Protein 8AW3 (pdb70)

Solvent-accessible surface area: 23600 Å² total; per-residue (Å²): 152,73,34,58,74,2,53,18,1,1,86,10,0,14,130,23,0,47,55,0,16,129,103,21,10,36,2,14,0,0,0,6,0,80,4,88,4,0,32,59,86,47,38,125,70,50,110,88,145,53,9,79,173,80,18,41,3,110,5,62,11,9,34,82,180,107,27,45,13,6,19,30,0,3,19,34,0,5,89,45,17,92,158,111,114,70,85,5,44,43,0,2,0,0,2,16,2,0,10,2,0,0,0,0,0,4,2,5,3,60,5,93,32,0,4,7,2,17,75,39,76,143,45,2,0,13,26,70,26,72,8,12,126,34,15,178,24,112,193,11,43,15,105,23,37,56,40,62,85,45,131,74,6,56,76,24,34,95,78,39,141,141,119,93,99,129,91,47,84,178,73,172,50,141,96,87,152,80,40,70,72,32,108,80,121,94,118,87,10,119,57,57,41,0,30,0,3,107,10,148,94,144,177,56,34,80,114,8,90,72,29,12,88,148,54,63,87,60,86,128,133,7,66,25,13,102,34,118,63,164,26,118,92,104,75,11,10,3,11,9,9,49,20,116,33,64,83,56,9,31,130,90,14,43,89,35,14,132,82,124,24,67,62,45,165,30,108,5,8,71,87,43,20,156,63,35,22,145,78,39,62,111,40,38,161,77,8,46,3,32,65,102,106,17,190,82,57,109,118,36,37,153,90,41,46,39,18,0,45,111,4,24,153,84,20,4,106,30,10,22,166,152,1,123,92,120,94,5,24,4,1,0,0,0,0,0,27,30,96,100,53,13,162,57,90,30,43,0,20,96,132,29,10,6,118,100,61,14,2,2,0,2,3,0,16,52,75,88,9,23,85,54,88,17,108,146,25,29,28,25,1,0,0,3,63,0,7,53,59,31,60,209,198,31,12,87,26,36,0,0,0,0,11,71,0,0,0,5,1,0,0,0,0,0,2,23,2,68,0,90,21,0,0,8,41,36,65,3,108,33,9,0,0,0,27,68,40,42,29,1,14,39,26,126,80,10,69,38,91,10,73,1,4,57,6,128

Nearest PDB structures (foldseek):
  8aw3-assembly1_3  TM=1.004E+00  e=7.593E-63  Trypanosoma brucei brucei
  2a8n-assembly1_A  TM=8.098E-01  e=2.473E-07  Agrobacterium tumefaciens
  7cph-assembly1_A  TM=7.616E-01  e=1.937E-07  Bacillus subtilis subsp. subtilis str. 168
  1wwr-assembly1_A  TM=7.838E-01  e=4.029E-07  Aquifex aeolicus
  8e2s-assembly4_H  TM=7.513E-01  e=1.542E-06  Escherichia coli

Foldseek 3Di:
DAADAAVLQVVVQLVQQVVVVVVLAQRKKKWFAALVLNDPVRNDCPPVVVNVVRTQWMFAQPCVVVVPPLGGRLNPRVVVSVVVDALQCTEMEMAEADFLVSLVVCQVSQHAEYEYAHYDVVGHDPPPHDSQPPDDPCDTGYYYDDHDPNVSSVVSNVVNVVDWDDPDPPVGGDPDD/DKAWFDDDDDAWDWAKFKKWADDDDVLVVVVVVLLCVVPNADPLRQFFDQFAADPVHGITTRTARDDDDPVSQVVSCVSVVHHIDIDMAIDTRDDDAADLCSQVVCCVRGHTNDDRHDHPDPQDDVVVVLVVCCCVPAFVVQLVVLDDPFFDRKKKFWFAVVVPGDTPDIQHNVQTHTPLALQVQQFAHPPSVVHHGPDHDDDHNLRVRQVPPVCVRSAAIAMEIAEAAFPVSLVVCQVRPHAEYEYEHYGCSGHCCPHPHNSLPDDVGDHRHIYIYDD

Sequence (456 aa):
ESVVYCDVFMQAALKEATCALEEGEVPVGCVLVKADSSTAAQAQAGDDLALQKLIVARGRNATNRKGHGLAHAEFVAVEELLRQADLADYVLYVVVEPCIMCAAMLLYNRVRKVYFGCTNPRFGGNGTVLSVHNSYKGLIGYESCGGYRAEEAVVLLQQFYRRENTNAPLGKRKRKDSMEEVVVPEEPPKLVSALATYVQQERLCTMFLSIANKLLPLKPHACHLKRIRRSSAVLELLLSVGGPVDSSALKELESAADTTVAVHRVWVPDRAPRSSAEEWTKWCQIWPFATPKPRVPTQLSECEVGSIQRIFRTVVMPLAKRLRTDETLGIAAVLVDPSDGYRVLVSSGEEHALKRGNSAACLGYVSNSGCRKSNRVVLDHPVTFVLKEVTRYLANGMDMFVSHEPCVMCSMALVHSRVRRVFYCFPNPVHGGLGSTVSIHAIQELNHHFRVFRCD

Structure (mmCIF, N/CA/C/O backbone):
data_8AW3
#
_entry.id   8AW3
#
_cell.length_a   1.00
_cell.length_b   1.00
_cell.length_c   1.00
_cell.angle_alpha   90.00
_cell.angle_beta   90.00
_cell.angle_gamma   90.00
#
_symmetry.space_group_name_H-M   'P 1'
#
loop_
_entity.id
_entity.type
_entity.pdbx_description
1 polymer 'RNA (75-MER)'
2 polymer 'Deaminase, putative'
3 polymer 'Deaminase, putative'
4 non-polymer 'ZINC ION'
#
loop_
_atom_site.group_PDB
_atom_site.id
_atom_site.type_symbol
_atom_site.label_atom_id
_atom_site.label_alt_id
_atom_site.label_comp_id
_atom_site.label_asym_id
_atom_site.label_entity_id
_atom_site.label_seq_id
_atom_site.pdbx_PDB_ins_code
_atom_site.Cartn_x
_atom_site.Cartn_y
_atom_site.Cartn_z
_atom_site.occupancy
_atom_site.B_iso_or_equiv
_atom_site.auth_seq_id
_atom_site.auth_comp_id
_atom_site.auth_asym_id
_atom_site.auth_atom_id
_atom_site.pdbx_PDB_model_num
ATOM 1558 N N . GLU B 2 19 ? 108.290 130.885 168.679 1.00 70.79 19 GLU 2 N 1
ATOM 1559 C CA . GLU B 2 19 ? 109.388 131.361 167.845 1.00 70.79 19 GLU 2 CA 1
ATOM 1560 C C . GLU B 2 19 ? 109.078 131.165 166.366 1.00 70.79 19 GLU 2 C 1
ATOM 1561 O O . GLU B 2 19 ? 108.096 130.514 166.009 1.00 70.79 19 GLU 2 O 1
ATOM 1567 N N . SER B 2 20 ? 109.918 131.787 165.513 1.00 64.66 20 SER 2 N 1
ATOM 1568 C CA . SER B 2 20 ? 109.799 131.690 164.029 1.00 64.66 20 SER 2 CA 1
ATOM 1569 C C . SER B 2 20 ? 111.144 132.022 163.360 1.00 64.66 20 SER 2 C 1
ATOM 1570 O O . SER B 2 20 ? 112.166 132.118 164.068 1.00 64.66 20 SER 2 O 1
ATOM 1573 N N . VAL B 2 21 ? 111.150 132.158 162.031 1.00 55.79 21 VAL 2 N 1
ATOM 1574 C CA . VAL B 2 21 ? 112.381 132.545 161.281 1.00 55.79 21 VAL 2 CA 1
ATOM 1575 C C . VAL B 2 21 ? 112.118 133.850 160.522 1.00 55.79 21 VAL 2 C 1
ATOM 1576 O O . VAL B 2 21 ? 111.088 133.937 159.840 1.00 55.79 21 VAL 2 O 1
ATOM 1580 N N . VAL B 2 22 ? 112.993 134.844 160.661 1.00 54.10 22 VAL 2 N 1
ATOM 1581 C CA . VAL B 2 22 ? 112.877 136.134 159.919 1.00 54.10 22 VAL 2 CA 1
ATOM 1582 C C . VAL B 2 22 ? 114.254 136.491 159.331 1.00 54.10 22 VAL 2 C 1
ATOM 1583 O O . VAL B 2 22 ? 115.274 136.019 159.869 1.00 54.10 22 VAL 2 O 1
ATOM 1587 N N . TYR B 2 23 ? 114.325 137.289 158.259 1.00 54.92 23 TYR 2 N 1
ATOM 1588 C CA . TYR B 2 23 ? 115.672 137.669 157.751 1.00 54.92 23 TYR 2 CA 1
ATOM 1589 C C . TYR B 2 23 ? 116.400 138.489 158.823 1.00 54.92 23 TYR 2 C 1
ATOM 1590 O O . TYR B 2 23 ? 115.779 139.394 159.405 1.00 54.92 23 TYR 2 O 1
ATOM 1599 N N . CYS B 2 24 ? 117.686 138.210 159.053 1.00 59.65 24 CYS 2 N 1
ATOM 1600 C CA . CYS B 2 24 ? 118.494 139.020 160.009 1.00 59.65 24 CYS 2 CA 1
ATOM 1601 C C . CYS B 2 24 ? 119.590 139.722 159.221 1.00 59.65 24 CYS 2 C 1
ATOM 1602 O O . CYS B 2 24 ? 120.327 139.040 158.484 1.00 59.65 24 CYS 2 O 1
ATOM 1605 N N . ASP B 2 25 ? 119.756 141.020 159.441 1.00 57.74 25 ASP 2 N 1
ATOM 1606 C CA . ASP B 2 25 ? 120.631 141.808 158.576 1.00 57.74 25 ASP 2 CA 1
ATOM 1607 C C . ASP B 2 25 ? 122.060 141.281 158.583 1.00 57.74 25 ASP 2 C 1
ATOM 1608 O O . ASP B 2 25 ? 122.665 141.079 157.524 1.00 57.74 25 ASP 2 O 1
ATOM 1613 N N . VAL B 2 26 ? 122.617 141.053 159.776 1.00 61.34 26 VAL 2 N 1
ATOM 1614 C CA . VAL B 2 26 ? 124.027 140.700 159.902 1.00 61.34 26 VAL 2 CA 1
ATOM 1615 C C . VAL B 2 26 ? 124.343 139.403 159.180 1.00 61.34 26 VAL 2 C 1
ATOM 1616 O O . VAL B 2 26 ? 125.444 139.241 158.643 1.00 61.34 26 VAL 2 O 1
ATOM 1620 N N . PHE B 2 27 ? 123.394 138.470 159.144 1.00 56.65 27 PHE 2 N 1
ATOM 1621 C CA . PHE B 2 27 ? 123.610 137.234 158.405 1.00 56.65 27 PHE 2 CA 1
ATOM 1622 C C . PHE B 2 27 ? 123.793 137.502 156.915 1.00 56.65 27 PHE 2 C 1
ATOM 1623 O O . PHE B 2 27 ? 124.684 136.925 156.281 1.00 56.65 27 PHE 2 O 1
ATOM 1631 N N . MET B 2 28 ? 122.973 138.381 156.334 1.00 55.48 28 MET 2 N 1
ATOM 1632 C CA . MET B 2 28 ? 123.166 138.738 154.932 1.00 55.48 28 MET 2 CA 1
ATOM 1633 C C . MET B 2 28 ? 124.422 139.565 154.713 1.00 55.48 28 MET 2 C 1
ATOM 1634 O O . MET B 2 28 ? 125.036 139.470 153.648 1.00 55.48 28 MET 2 O 1
ATOM 1639 N N . GLN B 2 29 ? 124.814 140.384 155.689 1.00 54.92 29 GLN 2 N 1
ATOM 1640 C CA . GLN B 2 29 ? 126.098 141.066 155.582 1.00 54.92 29 GLN 2 CA 1
ATOM 1641 C C . GLN B 2 29 ? 127.233 140.058 155.501 1.00 54.92 29 GLN 2 C 1
ATOM 1642 O O . GLN B 2 29 ? 128.149 140.206 154.685 1.00 54.92 29 GLN 2 O 1
ATO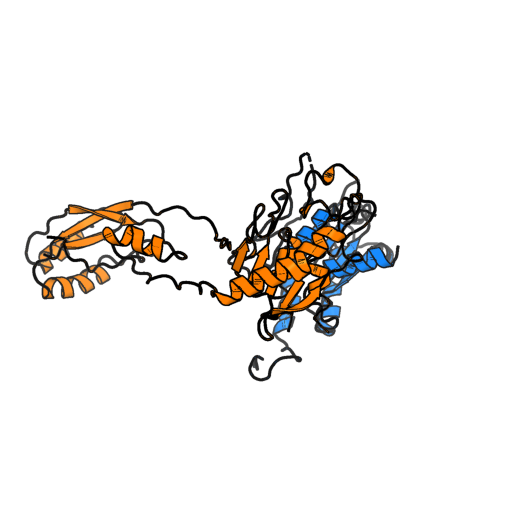M 1648 N N . ALA B 2 30 ? 127.182 139.021 156.337 1.00 53.29 30 ALA 2 N 1
ATOM 1649 C CA . ALA B 2 30 ? 128.186 137.965 156.280 1.00 53.29 30 ALA 2 CA 1
ATOM 1650 C C . ALA B 2 30 ? 128.131 137.228 154.951 1.00 53.29 30 ALA 2 C 1
ATOM 1651 O O . ALA B 2 30 ? 129.173 136.889 154.380 1.00 53.29 30 ALA 2 O 1
ATOM 1653 N N . ALA B 2 31 ? 126.925 136.974 154.442 1.00 51.33 31 ALA 2 N 1
ATOM 1654 C CA . ALA B 2 31 ? 126.790 136.287 153.162 1.00 51.33 31 ALA 2 CA 1
ATOM 1655 C C . ALA B 2 31 ? 127.382 137.104 152.016 1.00 51.33 31 ALA 2 C 1
ATOM 1656 O O . ALA B 2 31 ? 128.073 136.555 151.151 1.00 51.33 31 ALA 2 O 1
ATOM 1658 N N . LEU B 2 32 ? 127.123 138.415 151.990 1.00 52.29 32 LEU 2 N 1
ATOM 1659 C CA . LEU B 2 32 ? 127.635 139.252 150.907 1.00 52.29 32 LEU 2 CA 1
ATOM 1660 C C . LEU B 2 32 ? 129.127 139.521 151.049 1.00 52.29 32 LEU 2 C 1
ATOM 1661 O O . LEU B 2 32 ? 129.832 139.621 150.038 1.00 52.29 32 LEU 2 O 1
ATOM 1666 N N . LYS B 2 33 ? 129.631 139.643 152.277 1.00 51.34 33 LYS 2 N 1
ATOM 1667 C CA . LYS B 2 33 ? 131.059 139.771 152.520 1.00 51.34 33 LYS 2 CA 1
ATOM 1668 C C . LYS B 2 33 ? 131.771 138.434 152.390 1.00 51.34 33 LYS 2 C 1
ATOM 1669 O O . LYS B 2 33 ? 133.003 138.379 152.459 1.00 51.34 33 LYS 2 O 1
ATOM 1675 N N . GLU B 2 34 ? 131.014 137.357 152.208 1.00 50.42 34 GLU 2 N 1
ATOM 1676 C CA . GLU B 2 34 ? 131.570 136.060 151.880 1.00 50.42 34 GLU 2 CA 1
ATOM 1677 C C . GLU B 2 34 ? 131.600 135.832 150.376 1.00 50.42 34 GLU 2 C 1
ATOM 1678 O O . GLU B 2 34 ? 131.973 134.740 149.932 1.00 50.42 34 GLU 2 O 1
ATOM 1684 N N . ALA B 2 35 ? 131.218 136.831 149.583 1.00 49.30 35 ALA 2 N 1
ATOM 1685 C CA . ALA B 2 35 ? 131.371 136.806 148.135 1.00 49.30 35 ALA 2 CA 1
ATOM 1686 C C . ALA B 2 35 ? 132.536 137.649 147.646 1.00 49.30 35 ALA 2 C 1
ATOM 1687 O O . ALA B 2 35 ? 133.108 137.350 146.597 1.00 49.30 35 ALA 2 O 1
ATOM 1689 N N . THR B 2 36 ? 132.897 138.704 148.380 1.00 50.48 36 THR 2 N 1
ATOM 1690 C CA . THR B 2 36 ? 134.063 139.499 148.010 1.00 50.48 36 THR 2 CA 1
ATOM 1691 C C . THR B 2 36 ? 135.353 138.709 148.184 1.00 50.48 36 THR 2 C 1
ATOM 1692 O O . THR B 2 36 ? 136.277 138.829 147.369 1.00 50.48 36 THR 2 O 1
ATOM 1696 N N . CYS B 2 37 ? 135.446 137.912 149.251 1.00 51.29 37 CYS 2 N 1
ATOM 1697 C CA . CYS B 2 37 ? 136.633 137.086 149.446 1.00 51.29 37 CYS 2 CA 1
ATOM 1698 C C . CYS B 2 37 ? 136.795 136.081 148.318 1.00 51.29 37 CYS 2 C 1
ATOM 1699 O O . CYS B 2 37 ? 137.912 135.864 147.834 1.00 51.29 37 CYS 2 O 1
ATOM 1702 N N . ALA B 2 38 ? 135.699 135.464 147.883 1.00 51.62 38 ALA 2 N 1
ATOM 1703 C CA . ALA B 2 38 ? 135.742 134.581 146.729 1.00 51.62 38 ALA 2 CA 1
ATOM 1704 C C . ALA B 2 38 ? 135.959 135.337 145.427 1.00 51.62 38 ALA 2 C 1
ATOM 1705 O O . ALA B 2 38 ? 136.336 134.721 144.425 1.00 51.62 38 ALA 2 O 1
ATOM 1707 N N . LEU B 2 39 ? 135.655 136.638 145.411 1.00 51.35 39 LEU 2 N 1
ATOM 1708 C CA . LEU B 2 39 ? 135.903 137.450 144.189 1.00 51.35 39 LEU 2 CA 1
ATOM 1709 C C . LEU B 2 39 ? 137.404 137.722 144.090 1.00 51.35 39 LEU 2 C 1
ATOM 1710 O O . LEU B 2 39 ? 137.935 137.685 142.965 1.00 51.35 39 LEU 2 O 1
ATOM 1715 N N . GLU B 2 40 ? 138.059 137.975 145.226 1.00 54.47 40 GLU 2 N 1
ATOM 1716 C CA . GLU B 2 40 ? 139.532 138.179 145.230 1.00 54.47 40 GLU 2 CA 1
ATOM 1717 C C . GLU B 2 40 ? 140.206 136.884 144.775 1.00 54.47 40 GLU 2 C 1
ATOM 1718 O O . GLU B 2 40 ? 141.163 136.968 143.985 1.00 54.47 40 GLU 2 O 1
ATOM 1724 N N . GLU B 2 41 ? 139.711 135.736 145.246 1.00 53.84 41 GLU 2 N 1
ATOM 1725 C CA . GLU B 2 41 ? 140.266 134.422 144.823 1.00 53.84 41 GLU 2 CA 1
ATOM 1726 C C . GLU B 2 41 ? 140.031 134.233 143.323 1.00 53.84 41 GLU 2 C 1
ATOM 1727 O O . GLU B 2 41 ? 140.847 133.543 142.687 1.00 53.84 41 GLU 2 O 1
ATOM 1733 N N . GLY B 2 42 ? 138.909 134.732 142.846 1.00 52.34 42 GLY 2 N 1
ATOM 1734 C CA . GLY B 2 42 ? 138.624 134.666 141.422 1.00 52.34 42 GLY 2 CA 1
ATOM 1735 C C . GLY B 2 42 ? 137.551 133.665 141.145 1.00 52.34 42 GLY 2 C 1
ATOM 1736 O O . GLY B 2 42 ? 137.335 133.368 139.959 1.00 52.34 42 GLY 2 O 1
ATOM 1737 N N . GLU B 2 43 ? 136.934 133.118 142.169 1.00 53.88 43 GLU 2 N 1
ATOM 1738 C CA . GLU B 2 43 ? 135.796 132.179 141.995 1.00 53.88 43 GLU 2 CA 1
ATOM 1739 C C . GLU B 2 43 ? 134.513 133.003 141.840 1.00 53.88 43 GLU 2 C 1
ATOM 1740 O O . GLU B 2 43 ? 134.510 134.167 142.284 1.00 53.88 43 GLU 2 O 1
ATOM 1746 N N . VAL B 2 44 ? 133.468 132.465 141.195 1.00 52.37 44 VAL 2 N 1
ATOM 1747 C CA . VAL B 2 44 ? 132.241 133.281 140.966 1.00 52.37 44 VAL 2 CA 1
ATOM 1748 C C . VAL B 2 44 ? 131.705 133.751 142.311 1.00 52.37 44 VAL 2 C 1
ATOM 1749 O O . VAL B 2 44 ? 131.527 132.903 143.186 1.00 52.37 44 VAL 2 O 1
ATOM 1753 N N . PRO B 2 45 ? 131.415 135.037 142.519 1.00 49.78 45 PRO 2 N 1
ATOM 1754 C CA . PRO B 2 45 ? 131.000 135.581 143.824 1.00 49.78 45 PRO 2 CA 1
ATOM 1755 C C . PRO B 2 45 ? 129.617 135.160 144.349 1.00 49.78 45 PRO 2 C 1
ATOM 1756 O O . PRO B 2 45 ? 128.752 136.010 144.439 1.00 49.78 45 PRO 2 O 1
ATOM 1760 N N . VAL B 2 46 ? 129.433 133.883 144.687 1.00 48.14 46 VAL 2 N 1
ATOM 1761 C CA . VAL B 2 46 ? 128.208 133.390 145.302 1.00 48.14 46 VAL 2 CA 1
ATOM 1762 C C . VAL B 2 46 ? 128.574 132.810 146.658 1.00 48.14 46 VAL 2 C 1
ATOM 1763 O O . VAL B 2 46 ? 129.376 131.874 146.738 1.00 48.14 46 VAL 2 O 1
ATOM 1767 N N . GLY B 2 47 ? 127.992 133.360 147.714 1.00 44.64 47 GLY 2 N 1
ATOM 1768 C CA . GLY B 2 47 ? 128.320 132.941 149.061 1.00 44.64 47 GLY 2 CA 1
ATOM 1769 C C . GLY B 2 47 ? 127.080 132.560 149.837 1.00 44.64 47 GLY 2 C 1
ATOM 1770 O O . GLY B 2 47 ? 126.047 133.224 149.764 1.00 44.64 47 GLY 2 O 1
ATOM 1771 N N . CYS B 2 48 ? 127.198 131.472 150.592 1.00 44.74 48 CYS 2 N 1
ATOM 1772 C CA . CYS B 2 48 ? 126.078 130.953 151.362 1.00 44.74 48 CYS 2 CA 1
ATOM 1773 C C . CYS B 2 48 ? 126.465 130.851 152.826 1.00 44.74 48 CYS 2 C 1
ATOM 1774 O O . CYS B 2 48 ? 127.602 130.497 153.155 1.00 44.74 48 CYS 2 O 1
ATOM 1777 N N . VAL B 2 49 ? 125.511 131.162 153.700 1.00 42.08 49 VAL 2 N 1
ATOM 1778 C CA . VAL B 2 49 ? 125.691 131.065 155.143 1.00 42.08 49 VAL 2 CA 1
ATOM 1779 C C . VAL B 2 49 ? 124.546 130.244 155.728 1.00 42.08 49 VAL 2 C 1
ATOM 1780 O O . VAL B 2 49 ? 123.377 130.630 155.628 1.00 42.08 49 VAL 2 O 1
ATOM 1784 N N . LEU B 2 50 ? 124.883 129.092 156.305 1.00 45.70 50 LEU 2 N 1
ATOM 1785 C CA . LEU B 2 50 ? 123.929 128.271 157.046 1.00 45.70 50 LEU 2 CA 1
ATOM 1786 C C . LEU B 2 50 ? 123.949 128.742 158.490 1.00 45.70 50 LEU 2 C 1
ATOM 1787 O O . LEU B 2 50 ? 124.943 128.564 159.202 1.00 45.70 50 LEU 2 O 1
ATOM 1792 N N . VAL B 2 51 ? 122.844 129.346 158.921 1.00 48.06 51 VAL 2 N 1
ATOM 1793 C CA . VAL B 2 51 ? 122.712 129.734 160.310 1.00 48.06 51 VAL 2 CA 1
ATOM 1794 C C . VAL B 2 51 ? 121.862 128.710 161.052 1.00 48.06 51 VAL 2 C 1
ATOM 1795 O O . VAL B 2 51 ? 121.150 127.895 160.456 1.00 48.06 51 VAL 2 O 1
ATOM 1799 N N . LYS B 2 52 ? 121.950 128.749 162.377 1.00 52.78 52 LYS 2 N 1
ATOM 1800 C CA . LYS B 2 52 ? 121.216 127.800 163.198 1.00 52.78 52 LYS 2 CA 1
ATOM 1801 C C . LYS B 2 52 ? 119.717 127.980 163.002 1.00 52.78 52 LYS 2 C 1
ATOM 1802 O O . LYS B 2 52 ? 119.225 129.090 162.787 1.00 52.78 52 LYS 2 O 1
ATOM 1808 N N . ALA B 2 53 ? 118.990 126.862 163.065 1.00 52.94 53 ALA 2 N 1
ATOM 1809 C CA . ALA B 2 53 ? 117.555 126.896 162.805 1.00 52.94 53 ALA 2 CA 1
ATOM 1810 C C . ALA B 2 53 ? 116.836 127.828 163.769 1.00 52.94 53 ALA 2 C 1
ATOM 1811 O O . ALA B 2 53 ? 116.080 128.708 163.344 1.00 52.94 53 ALA 2 O 1
ATOM 1813 N N . ASP B 2 54 ? 117.057 127.655 165.070 1.00 62.51 54 ASP 2 N 1
ATOM 1814 C CA . ASP B 2 54 ? 116.459 128.534 166.075 1.00 62.51 54 ASP 2 CA 1
ATOM 1815 C C . ASP B 2 54 ? 117.363 129.706 166.413 1.00 62.51 54 ASP 2 C 1
ATOM 1816 O O . ASP B 2 54 ? 117.615 129.992 167.585 1.00 62.51 54 ASP 2 O 1
ATOM 1821 N N . SER B 2 55 ? 117.857 130.406 165.395 1.00 63.20 55 SER 2 N 1
ATOM 1822 C CA . SER B 2 55 ? 118.714 131.564 165.602 1.00 63.20 55 SER 2 CA 1
ATOM 1823 C C . SER B 2 55 ? 118.365 132.736 164.707 1.00 63.20 55 SER 2 C 1
ATOM 1824 O O . SER B 2 55 ? 118.894 133.828 164.927 1.00 63.20 55 SER 2 O 1
ATOM 1827 N N . SER B 2 56 ? 117.553 132.443 163.709 1.00 62.10 56 SER 2 N 1
ATOM 1828 C CA . SER B 2 56 ? 117.090 133.484 162.783 1.00 62.10 56 SER 2 CA 1
ATOM 1829 C C . SER B 2 56 ? 115.881 134.194 163.401 1.00 62.10 56 SER 2 C 1
ATOM 1830 O O . SER B 2 56 ? 115.161 134.893 162.677 1.00 62.10 56 SER 2 O 1
ATOM 1833 N N . THR B 2 57 ? 115.661 134.030 164.702 1.00 68.40 57 THR 2 N 1
ATOM 1834 C CA . THR B 2 57 ? 114.477 134.613 165.389 1.00 68.40 57 THR 2 CA 1
ATOM 1835 C C . THR B 2 57 ? 114.576 136.138 165.471 1.00 68.40 57 THR 2 C 1
ATOM 1836 O O . THR B 2 57 ? 115.691 136.669 165.460 1.00 68.40 57 THR 2 O 1
ATOM 1840 N N . ALA B 2 58 ? 113.435 136.811 165.458 1.00 72.00 58 ALA 2 N 1
ATOM 1841 C CA . ALA B 2 58 ? 113.367 138.286 165.540 1.00 72.00 58 ALA 2 CA 1
ATOM 1842 C C . ALA B 2 58 ? 114.262 138.898 166.617 1.00 72.00 58 ALA 2 C 1
ATOM 1843 O O . ALA B 2 58 ? 114.670 140.038 166.452 1.00 72.00 58 ALA 2 O 1
ATOM 1845 N N . ALA B 2 59 ? 114.436 138.231 167.745 1.00 75.12 59 ALA 2 N 1
ATOM 1846 C CA . ALA B 2 59 ? 115.293 138.740 168.811 1.00 75.12 59 ALA 2 CA 1
ATOM 1847 C C . ALA B 2 59 ? 116.706 139.019 168.314 1.00 75.12 59 ALA 2 C 1
ATOM 1848 O O . ALA B 2 59 ? 117.406 139.868 168.877 1.00 75.12 59 ALA 2 O 1
ATOM 1850 N N . GLN B 2 60 ? 117.139 138.324 167.266 1.00 75.02 60 GLN 2 N 1
ATOM 1851 C CA . GLN B 2 60 ? 118.456 138.524 166.682 1.00 75.02 60 GLN 2 CA 1
ATOM 1852 C C . GLN B 2 60 ? 118.431 139.451 165.474 1.00 75.02 60 GLN 2 C 1
ATOM 1853 O O . GLN B 2 60 ? 119.433 139.539 164.757 1.00 75.02 60 GLN 2 O 1
ATOM 1859 N N . ALA B 2 61 ? 117.312 140.137 165.230 1.00 78.38 61 ALA 2 N 1
ATOM 1860 C CA . ALA B 2 61 ? 117.223 141.021 164.071 1.00 78.38 61 ALA 2 CA 1
ATOM 1861 C C . ALA B 2 61 ? 118.191 142.191 164.187 1.00 78.38 61 ALA 2 C 1
ATOM 1862 O O . ALA B 2 61 ? 118.766 142.632 163.185 1.00 78.38 61 ALA 2 O 1
ATOM 1864 N N . GLN B 2 62 ? 118.383 142.707 165.398 1.00 81.46 62 GLN 2 N 1
ATOM 1865 C CA . GLN B 2 62 ? 119.241 143.865 165.599 1.00 81.46 62 GLN 2 CA 1
ATOM 1866 C C . GLN B 2 62 ? 120.701 143.517 165.325 1.00 81.46 62 GLN 2 C 1
ATOM 1867 O O . GLN B 2 62 ? 121.099 142.350 165.329 1.00 81.46 62 GLN 2 O 1
ATOM 1873 N N . ALA B 2 63 ? 121.503 144.557 165.085 1.00 84.87 63 ALA 2 N 1
ATOM 1874 C CA . ALA B 2 63 ? 122.904 144.349 164.734 1.00 84.87 63 ALA 2 CA 1
ATOM 1875 C C . ALA B 2 63 ? 123.774 144.190 165.976 1.00 84.87 63 ALA 2 C 1
ATOM 1876 O O . ALA B 2 63 ? 124.992 144.002 165.868 1.00 84.87 63 ALA 2 O 1
ATOM 1878 N N . GLY B 2 64 ? 123.172 144.270 167.161 1.00 89.51 64 GLY 2 N 1
ATOM 1879 C CA . GLY B 2 64 ? 123.937 144.153 168.384 1.00 89.51 64 GLY 2 CA 1
ATOM 1880 C C . GLY B 2 64 ? 124.555 142.779 168.558 1.00 89.51 64 GLY 2 C 1
ATOM 1881 O O . GLY B 2 64 ? 124.088 141.777 168.014 1.00 89.51 64 GLY 2 O 1
ATOM 1882 N N . ASP B 2 65 ? 125.637 142.748 169.341 1.00 90.21 65 ASP 2 N 1
ATOM 1883 C CA . ASP B 2 65 ? 126.404 141.525 169.592 1.00 90.21 65 ASP 2 CA 1
ATOM 1884 C C . ASP B 2 65 ? 126.911 140.915 168.287 1.00 90.21 65 ASP 2 C 1
ATOM 1885 O O . ASP B 2 65 ? 126.580 139.779 167.939 1.00 90.21 65 ASP 2 O 1
ATOM 1890 N N . ASP B 2 66 ? 127.725 141.682 167.556 1.00 90.69 66 ASP 2 N 1
ATOM 1891 C CA . ASP B 2 66 ? 128.204 141.227 166.256 1.00 90.69 66 ASP 2 CA 1
ATOM 1892 C C . ASP B 2 66 ? 129.064 139.977 166.387 1.00 90.69 66 ASP 2 C 1
ATOM 1893 O O . ASP B 2 66 ? 128.979 139.068 165.553 1.00 90.69 66 ASP 2 O 1
ATOM 1898 N N . LEU B 2 67 ? 129.900 139.912 167.425 1.00 86.47 67 LEU 2 N 1
ATOM 1899 C CA . LEU B 2 67 ? 130.738 138.733 167.616 1.00 86.47 67 LEU 2 CA 1
ATOM 1900 C C . LEU B 2 67 ? 129.891 137.497 167.885 1.00 86.47 67 LEU 2 C 1
ATOM 1901 O O . LEU B 2 67 ? 130.118 136.438 167.289 1.00 86.47 67 LEU 2 O 1
ATOM 1906 N N . ALA B 2 68 ? 128.892 137.617 168.763 1.00 84.29 68 ALA 2 N 1
ATOM 1907 C CA . ALA B 2 68 ? 128.014 136.485 169.040 1.00 84.29 68 ALA 2 CA 1
ATOM 1908 C C . ALA B 2 68 ? 127.200 136.101 167.811 1.00 84.29 68 ALA 2 C 1
ATOM 1909 O O . ALA B 2 68 ? 127.024 134.912 167.518 1.00 84.29 68 ALA 2 O 1
ATOM 1911 N N . LEU B 2 69 ? 126.695 137.095 167.077 1.00 79.95 69 LEU 2 N 1
ATOM 1912 C CA . LEU B 2 69 ? 125.887 136.805 165.898 1.00 79.95 69 LEU 2 CA 1
ATOM 1913 C C . LEU B 2 69 ? 126.705 136.099 164.824 1.00 79.95 69 LEU 2 C 1
ATOM 1914 O O . LEU B 2 69 ? 126.222 135.154 164.189 1.00 79.95 69 LEU 2 O 1
ATOM 1919 N N . GLN B 2 70 ? 127.943 136.537 164.606 1.00 76.94 70 GLN 2 N 1
ATOM 1920 C CA . GLN B 2 70 ? 128.809 135.931 163.605 1.00 76.94 70 GLN 2 CA 1
ATOM 1921 C C . GLN B 2 70 ? 129.496 134.669 164.108 1.00 76.94 70 GLN 2 C 1
ATOM 1922 O O . GLN B 2 70 ? 130.130 133.965 163.316 1.00 76.94 70 GLN 2 O 1
ATOM 1928 N N . LYS B 2 71 ? 129.393 134.372 165.405 1.00 75.32 71 LYS 2 N 1
ATOM 1929 C CA . LYS B 2 71 ? 129.792 133.075 165.929 1.00 75.32 71 LYS 2 CA 1
ATOM 1930 C C . LYS B 2 71 ? 128.661 132.057 165.920 1.00 75.32 71 LYS 2 C 1
ATOM 1931 O O . LYS B 2 71 ? 128.935 130.854 165.904 1.00 75.32 71 LYS 2 O 1
ATOM 1937 N N . LEU B 2 72 ? 127.403 132.509 165.919 1.00 69.85 72 LEU 2 N 1
ATOM 1938 C CA . LEU B 2 72 ? 126.283 131.582 165.795 1.00 69.85 72 LEU 2 CA 1
ATOM 1939 C C . LEU B 2 72 ? 126.187 130.996 164.394 1.00 69.85 72 LEU 2 C 1
ATOM 1940 O O . LEU B 2 72 ? 125.504 129.985 164.197 1.00 69.85 72 LEU 2 O 1
ATOM 1945 N N . ILE B 2 73 ? 126.839 131.621 163.412 1.00 57.64 73 ILE 2 N 1
ATOM 1946 C CA . ILE B 2 73 ? 126.873 131.105 162.047 1.00 57.64 73 ILE 2 CA 1
ATOM 1947 C C . ILE B 2 73 ? 127.409 129.684 162.066 1.00 57.64 73 ILE 2 C 1
ATOM 1948 O O . ILE B 2 73 ? 128.509 129.428 162.570 1.00 57.64 73 ILE 2 O 1
ATOM 1953 N N . VAL B 2 74 ? 126.634 128.748 161.523 1.00 50.08 74 VAL 2 N 1
ATOM 1954 C CA . VAL B 2 74 ? 127.016 127.344 161.601 1.00 50.08 74 VAL 2 CA 1
ATOM 1955 C C . VAL B 2 74 ? 127.982 126.990 160.480 1.00 50.08 74 VAL 2 C 1
ATOM 1956 O O . VAL B 2 74 ? 129.055 126.425 160.722 1.00 50.08 74 VAL 2 O 1
ATOM 1960 N N . ALA B 2 75 ? 127.635 127.322 159.238 1.00 46.71 75 ALA 2 N 1
ATOM 1961 C CA . ALA B 2 75 ? 128.516 126.894 158.127 1.00 46.71 75 ALA 2 CA 1
ATOM 1962 C C . ALA B 2 75 ? 128.531 127.941 157.014 1.00 46.71 75 ALA 2 C 1
ATOM 1963 O O . ALA B 2 75 ? 127.468 128.498 156.717 1.00 46.71 75 ALA 2 O 1
ATOM 1965 N N . ARG B 2 76 ? 129.697 128.177 156.415 1.00 45.61 76 ARG 2 N 1
ATOM 1966 C CA . ARG B 2 76 ? 129.789 129.138 155.286 1.00 45.61 76 ARG 2 CA 1
ATOM 1967 C C . ARG B 2 76 ? 130.450 128.451 154.090 1.00 45.61 76 ARG 2 C 1
ATOM 1968 O O . ARG B 2 76 ? 131.346 127.614 154.310 1.00 45.61 76 ARG 2 O 1
ATOM 1976 N N . GLY B 2 77 ? 130.013 128.795 152.877 1.00 47.36 77 GLY 2 N 1
ATOM 1977 C CA . GLY B 2 77 ? 130.584 128.189 151.661 1.00 47.36 77 GLY 2 CA 1
ATOM 1978 C C . GLY B 2 77 ? 130.682 129.180 150.521 1.00 47.36 77 GLY 2 C 1
ATOM 1979 O O . GLY B 2 77 ? 129.928 130.169 150.535 1.00 47.36 77 GLY 2 O 1
ATOM 1980 N N . ARG B 2 78 ? 131.583 128.934 149.578 1.00 51.36 78 ARG 2 N 1
ATOM 1981 C CA . ARG B 2 78 ? 131.702 129.808 148.386 1.00 51.36 78 ARG 2 CA 1
ATOM 1982 C C . ARG B 2 78 ? 131.681 128.958 147.114 1.00 51.36 78 ARG 2 C 1
ATOM 1983 O O . ARG B 2 78 ? 131.655 127.719 147.229 1.00 51.36 78 ARG 2 O 1
ATOM 1991 N N . ASN B 2 79 ? 131.692 129.595 145.940 1.00 53.78 79 ASN 2 N 1
ATOM 1992 C CA . ASN B 2 79 ? 131.561 128.829 144.672 1.00 53.78 79 ASN 2 CA 1
ATOM 1993 C C . ASN B 2 79 ? 132.921 128.217 144.336 1.00 53.78 79 ASN 2 C 1
ATOM 1994 O O . ASN B 2 79 ? 133.610 128.752 143.451 1.00 53.78 79 ASN 2 O 1
ATOM 1999 N N . ALA B 2 80 ? 133.279 127.130 145.021 1.00 54.76 80 ALA 2 N 1
ATOM 2000 C CA . ALA B 2 80 ? 134.589 126.481 144.798 1.00 54.76 80 ALA 2 CA 1
ATOM 2001 C C . ALA B 2 80 ? 134.486 125.517 143.615 1.00 54.76 80 ALA 2 C 1
ATOM 2002 O O . ALA B 2 80 ? 134.443 124.294 143.847 1.00 54.76 80 ALA 2 O 1
ATOM 2004 N N . THR B 2 81 ? 134.439 126.055 142.397 1.00 54.92 81 THR 2 N 1
ATOM 2005 C CA . THR B 2 81 ? 134.393 125.203 141.183 1.00 54.92 81 THR 2 CA 1
ATOM 2006 C C . THR B 2 81 ? 135.665 125.440 140.371 1.00 54.92 81 THR 2 C 1
ATOM 2007 O O . THR B 2 81 ? 136.083 124.513 139.654 1.00 54.92 81 THR 2 O 1
ATOM 2011 N N . ASN B 2 82 ? 136.265 126.627 140.496 1.00 59.68 82 ASN 2 N 1
ATOM 2012 C CA . ASN B 2 82 ? 137.433 126.944 139.683 1.00 59.68 82 ASN 2 CA 1
ATOM 2013 C C . ASN B 2 82 ? 138.634 126.101 140.095 1.00 59.68 82 ASN 2 C 1
ATOM 2014 O O . ASN B 2 82 ? 139.286 125.474 139.253 1.00 59.68 82 ASN 2 O 1
ATOM 2019 N N . ARG B 2 83 ? 138.940 126.072 141.394 1.00 61.80 83 ARG 2 N 1
ATOM 2020 C CA . ARG B 2 83 ? 140.095 125.312 141.859 1.00 61.80 83 ARG 2 CA 1
ATOM 2021 C C . ARG B 2 83 ? 139.797 123.819 141.917 1.00 61.80 83 ARG 2 C 1
ATOM 2022 O O . ARG B 2 83 ? 140.668 122.997 141.610 1.00 61.80 83 ARG 2 O 1
ATOM 2030 N N . LYS B 2 84 ? 138.577 123.447 142.309 1.00 60.07 84 LYS 2 N 1
ATOM 2031 C CA . LYS B 2 84 ? 138.257 122.036 142.509 1.00 60.07 84 LYS 2 CA 1
ATOM 2032 C C . LYS B 2 84 ? 138.264 121.273 141.192 1.00 60.07 84 LYS 2 C 1
ATOM 2033 O O . LYS B 2 84 ? 138.749 120.138 141.122 1.00 60.07 84 LYS 2 O 1
ATOM 2039 N N . GLY B 2 85 ? 137.729 121.879 140.137 1.00 57.66 85 GLY 2 N 1
ATOM 2040 C CA . GLY B 2 85 ? 137.554 121.210 138.873 1.00 57.66 85 GLY 2 CA 1
ATOM 2041 C C . GLY B 2 85 ? 136.199 120.562 138.688 1.00 57.66 85 GLY 2 C 1
ATOM 2042 O O . GLY B 2 85 ? 135.806 120.294 137.547 1.00 57.66 85 GLY 2 O 1
ATOM 2043 N N . HIS B 2 86 ? 135.470 120.310 139.773 1.00 57.29 86 HIS 2 N 1
ATOM 2044 C CA . HIS B 2 86 ? 134.094 119.839 139.681 1.00 57.29 86 HIS 2 CA 1
ATOM 2045 C C . HIS B 2 86 ? 133.238 121.001 139.201 1.00 57.29 86 HIS 2 C 1
ATOM 2046 O O . HIS B 2 86 ? 133.081 121.999 139.912 1.00 57.29 86 HIS 2 O 1
ATOM 2053 N N . GLY B 2 87 ? 132.752 120.882 137.984 1.00 56.50 87 GLY 2 N 1
ATOM 2054 C CA . GLY B 2 87 ? 131.883 121.946 137.477 1.00 56.50 87 GLY 2 CA 1
ATOM 2055 C C . GLY B 2 87 ? 130.478 121.960 138.067 1.00 56.50 87 GLY 2 C 1
ATOM 2056 O O . GLY B 2 87 ? 129.653 122.740 137.547 1.00 56.50 87 GLY 2 O 1
ATOM 2057 N N . LEU B 2 88 ? 130.199 121.201 139.128 1.00 54.84 88 LEU 2 N 1
ATOM 2058 C CA . LEU B 2 88 ? 128.849 121.031 139.645 1.00 54.84 88 LEU 2 CA 1
ATOM 2059 C C . LEU B 2 88 ? 128.786 121.324 141.137 1.00 54.84 88 LEU 2 C 1
ATOM 2060 O O . LEU B 2 88 ? 127.955 120.754 141.849 1.00 54.84 88 LEU 2 O 1
ATOM 2065 N N . ALA B 2 89 ? 129.660 122.205 141.624 1.00 52.69 89 ALA 2 N 1
ATOM 2066 C CA . ALA B 2 89 ? 129.777 122.494 143.050 1.00 52.69 89 ALA 2 CA 1
ATOM 2067 C C . ALA B 2 89 ? 129.657 124.003 143.274 1.00 52.69 89 ALA 2 C 1
ATOM 2068 O O . ALA B 2 89 ? 130.656 124.724 143.301 1.00 52.69 89 ALA 2 O 1
ATOM 2070 N N . HIS B 2 90 ? 128.426 124.478 143.447 1.00 52.23 90 HIS 2 N 1
ATOM 2071 C CA . HIS B 2 90 ? 128.200 125.861 143.829 1.00 52.23 90 HIS 2 CA 1
ATOM 2072 C C . HIS B 2 90 ? 128.423 126.027 145.329 1.00 52.23 90 HIS 2 C 1
ATOM 2073 O O . HIS B 2 90 ? 128.925 125.132 146.014 1.00 52.23 90 HIS 2 O 1
ATOM 2080 N N . ALA B 2 91 ? 128.047 127.194 145.849 1.00 51.51 91 ALA 2 N 1
ATOM 2081 C CA . ALA B 2 91 ? 128.204 127.446 147.276 1.00 51.51 91 ALA 2 CA 1
ATOM 2082 C C . ALA B 2 91 ? 127.336 126.506 148.103 1.00 51.51 91 ALA 2 C 1
ATOM 2083 O O . ALA B 2 91 ? 127.803 125.927 149.092 1.00 51.51 91 ALA 2 O 1
ATOM 2085 N N . GLU B 2 92 ? 126.081 126.316 147.691 1.00 54.82 92 GLU 2 N 1
ATOM 2086 C CA . GLU B 2 92 ? 125.146 125.509 148.471 1.00 54.82 92 GLU 2 CA 1
ATOM 2087 C C . GLU B 2 92 ? 125.658 124.089 148.673 1.00 54.82 92 GLU 2 C 1
ATOM 2088 O O . GLU B 2 92 ? 125.484 123.510 149.750 1.00 54.82 92 GLU 2 O 1
ATOM 2094 N N . PHE B 2 93 ? 126.291 123.512 147.657 1.00 51.75 93 PHE 2 N 1
ATOM 2095 C CA . PHE B 2 93 ? 126.791 122.148 147.744 1.00 51.75 93 PHE 2 CA 1
ATOM 2096 C C . PHE B 2 93 ? 128.073 122.032 148.552 1.00 51.75 93 PHE 2 C 1
ATOM 2097 O O . PHE B 2 93 ? 128.501 120.912 148.846 1.00 51.75 93 PHE 2 O 1
ATOM 2105 N N . VAL B 2 94 ? 128.703 123.147 148.906 1.00 48.70 94 VAL 2 N 1
ATOM 2106 C CA . VAL B 2 94 ? 129.936 123.124 149.677 1.00 48.70 94 VAL 2 CA 1
ATOM 2107 C C . VAL B 2 94 ? 129.666 123.236 151.170 1.00 48.70 94 VAL 2 C 1
ATOM 2108 O O . VAL B 2 94 ? 130.150 122.417 151.952 1.00 48.70 94 VAL 2 O 1
ATOM 2112 N N . ALA B 2 95 ? 128.883 124.235 151.573 1.00 50.36 95 ALA 2 N 1
ATOM 2113 C CA . ALA B 2 95 ? 128.649 124.465 152.993 1.00 50.36 95 ALA 2 CA 1
ATOM 2114 C C . ALA B 2 95 ? 127.958 123.270 153.635 1.00 50.36 95 ALA 2 C 1
ATOM 2115 O O . ALA B 2 95 ? 128.282 122.884 154.764 1.00 50.36 95 ALA 2 O 1
ATOM 2117 N N . VAL B 2 96 ? 127.008 122.659 152.921 1.00 50.50 96 VAL 2 N 1
ATOM 2118 C CA . VAL B 2 96 ? 126.360 121.458 153.437 1.00 50.50 96 VAL 2 CA 1
ATOM 2119 C C . VAL B 2 96 ? 127.387 120.366 153.686 1.00 50.50 96 VAL 2 C 1
ATOM 2120 O O . VAL B 2 96 ? 127.282 119.616 154.665 1.00 50.50 96 VAL 2 O 1
ATOM 2124 N N . GLU B 2 97 ? 128.393 120.255 152.816 1.00 52.63 97 GLU 2 N 1
ATOM 2125 C CA . GLU B 2 97 ? 129.486 119.329 153.090 1.00 52.63 97 GLU 2 CA 1
ATOM 2126 C C . GLU B 2 97 ? 130.227 119.728 154.359 1.00 52.63 97 GLU 2 C 1
ATOM 2127 O O . GLU B 2 97 ? 130.511 118.876 155.212 1.00 52.63 97 GLU 2 O 1
ATOM 2133 N N . GLU B 2 98 ? 130.515 121.023 154.520 1.00 54.47 98 GLU 2 N 1
ATOM 2134 C CA . GLU B 2 98 ? 131.167 121.486 155.740 1.00 54.47 98 GLU 2 CA 1
ATOM 2135 C C . GLU B 2 98 ? 130.316 121.181 156.964 1.00 54.47 98 GLU 2 C 1
ATOM 2136 O O . GLU B 2 98 ? 130.822 120.659 157.965 1.00 54.47 98 GLU 2 O 1
ATOM 2142 N N . LEU B 2 99 ? 129.015 121.477 156.892 1.00 51.87 99 LEU 2 N 1
ATOM 2143 C CA . LEU B 2 99 ? 128.099 121.071 157.952 1.00 51.87 99 LEU 2 CA 1
ATOM 2144 C C . LEU B 2 99 ? 128.172 119.572 158.203 1.00 51.87 99 LEU 2 C 1
ATOM 2145 O O . LEU B 2 99 ? 128.111 119.123 159.353 1.00 51.87 99 LEU 2 O 1
ATOM 2150 N N . LEU B 2 100 ? 128.303 118.779 157.140 1.00 52.98 100 LEU 2 N 1
ATOM 2151 C CA . LEU B 2 100 ? 128.446 117.340 157.319 1.00 52.98 100 LEU 2 CA 1
ATOM 2152 C C . LEU B 2 100 ? 129.812 117.000 157.902 1.00 52.98 100 LEU 2 C 1
ATOM 2153 O O . LEU B 2 100 ? 129.944 116.062 158.694 1.00 52.98 100 LEU 2 O 1
ATOM 2158 N N . ARG B 2 101 ? 130.842 117.761 157.524 1.00 54.17 101 ARG 2 N 1
ATOM 2159 C CA . ARG B 2 101 ? 132.197 117.428 157.950 1.00 54.17 101 ARG 2 CA 1
ATOM 2160 C C . ARG B 2 101 ? 132.400 117.712 159.431 1.00 54.17 101 ARG 2 C 1
ATOM 2161 O O . ARG B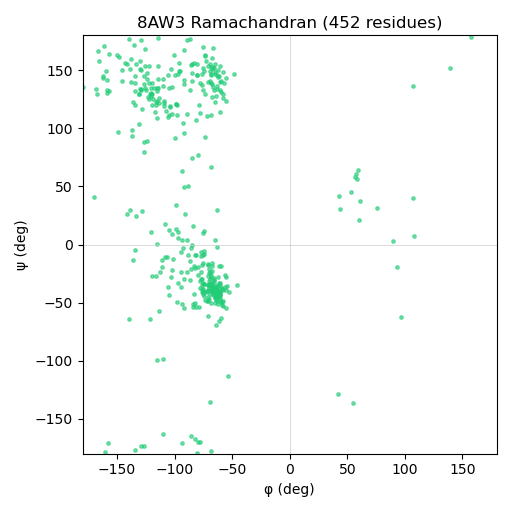 2 101 ? 133.056 116.935 160.136 1.00 54.17 101 ARG 2 O 1
ATOM 2169 N N . GLN B 2 102 ? 131.853 118.826 159.921 1.00 56.03 102 GLN 2 N 1
ATOM 2170 C CA . GLN B 2 102 ? 132.045 119.189 161.320 1.00 56.03 102 GLN 2 CA 1
ATOM 2171 C C . GLN B 2 102 ? 131.380 118.193 162.259 1.00 56.03 102 GLN 2 C 1
ATOM 2172 O O . GLN B 2 102 ? 131.844 118.001 163.389 1.00 56.03 102 GLN 2 O 1
ATOM 2178 N N . ALA B 2 103 ? 130.302 117.554 161.819 1.00 57.71 103 ALA 2 N 1
ATOM 2179 C CA . ALA B 2 103 ? 129.621 116.554 162.634 1.00 57.71 103 ALA 2 CA 1
ATOM 2180 C C . ALA B 2 103 ? 130.477 115.300 162.786 1.00 57.71 103 ALA 2 C 1
ATOM 2181 O O . ALA B 2 103 ? 131.451 115.107 162.057 1.00 57.71 103 ALA 2 O 1
ATOM 2183 N N . ASP B 2 123 ? 121.034 113.823 160.751 1.00 51.64 123 ASP 2 N 1
ATOM 2184 C CA . ASP B 2 123 ? 120.775 115.233 160.486 1.00 51.64 123 ASP 2 CA 1
ATOM 2185 C C . ASP B 2 123 ? 119.864 115.361 159.269 1.00 51.64 123 ASP 2 C 1
ATOM 2186 O O . ASP B 2 123 ? 119.873 114.502 158.391 1.00 51.64 123 ASP 2 O 1
ATOM 2191 N N . LEU B 2 124 ? 119.077 116.433 159.222 1.00 48.77 124 LEU 2 N 1
ATOM 2192 C CA . LEU B 2 124 ? 118.090 116.634 158.169 1.00 48.77 124 LEU 2 CA 1
ATOM 2193 C C . LEU B 2 124 ? 118.067 118.085 157.704 1.00 48.77 124 LEU 2 C 1
ATOM 2194 O O . LEU B 2 124 ? 117.035 118.598 157.265 1.00 48.77 124 LEU 2 O 1
ATOM 2199 N N . ALA B 2 125 ? 119.212 118.762 157.793 1.00 47.26 125 ALA 2 N 1
ATOM 2200 C CA . ALA B 2 125 ? 119.417 120.099 157.242 1.00 47.26 125 ALA 2 CA 1
ATOM 2201 C C . ALA B 2 125 ? 118.248 121.048 157.478 1.00 47.26 125 ALA 2 C 1
ATOM 2202 O O . ALA B 2 125 ? 117.869 121.804 156.579 1.00 47.26 125 ALA 2 O 1
ATOM 2204 N N . ASP B 2 126 ? 117.668 121.021 158.681 1.00 47.93 126 ASP 2 N 1
ATOM 2205 C CA . ASP B 2 126 ? 116.586 121.951 158.991 1.00 47.93 126 ASP 2 CA 1
ATOM 2206 C C . ASP B 2 126 ? 117.114 123.364 159.220 1.00 47.93 126 ASP 2 C 1
ATOM 2207 O O . ASP B 2 126 ? 116.331 124.303 159.406 1.00 47.93 126 ASP 2 O 1
ATOM 2212 N N . TYR B 2 127 ? 118.435 123.529 159.231 1.00 46.27 127 TYR 2 N 1
ATOM 2213 C CA . TYR B 2 127 ? 119.027 124.851 159.379 1.00 46.27 127 TYR 2 CA 1
ATOM 2214 C C . TYR B 2 127 ? 118.637 125.743 158.210 1.00 46.27 127 TYR 2 C 1
ATOM 2215 O O . TYR B 2 127 ? 118.513 125.287 157.071 1.00 46.27 127 TYR 2 O 1
ATOM 2224 N N . VAL B 2 128 ? 118.442 127.028 158.499 1.00 42.91 128 VAL 2 N 1
ATOM 2225 C CA . VAL B 2 128 ? 118.078 127.965 157.451 1.00 42.91 128 VAL 2 CA 1
ATOM 2226 C C . VAL B 2 128 ? 119.325 128.386 156.681 1.00 42.91 128 VAL 2 C 1
ATOM 2227 O O . VAL B 2 128 ? 120.428 128.495 157.230 1.00 42.91 128 VAL 2 O 1
ATOM 2231 N N . LEU B 2 129 ? 119.148 128.619 155.382 1.00 42.59 129 LEU 2 N 1
ATOM 2232 C CA . LEU B 2 129 ? 120.254 128.927 154.478 1.00 42.59 129 LEU 2 CA 1
ATOM 2233 C C . LEU B 2 129 ? 120.022 130.273 153.809 1.00 42.59 129 LEU 2 C 1
ATOM 2234 O O . LEU B 2 129 ? 118.990 130.484 153.165 1.00 42.59 129 LEU 2 O 1
ATOM 2239 N N . TYR B 2 130 ? 120.994 131.157 153.938 1.00 45.63 130 TYR 2 N 1
ATOM 2240 C CA . TYR B 2 130 ? 120.911 132.510 153.359 1.00 45.63 130 TYR 2 CA 1
ATOM 2241 C C . TYR B 2 130 ? 121.974 132.618 152.256 1.00 45.63 130 TYR 2 C 1
ATOM 2242 O O . TYR B 2 130 ? 123.141 132.469 152.599 1.00 45.63 130 TYR 2 O 1
ATOM 2251 N N . VAL B 2 131 ? 121.635 132.908 150.998 1.00 44.37 131 VAL 2 N 1
ATOM 2252 C CA . VAL B 2 131 ? 122.519 132.932 149.844 1.00 44.37 131 VAL 2 CA 1
ATOM 2253 C C . VAL B 2 131 ? 122.308 134.252 149.104 1.00 44.37 131 VAL 2 C 1
ATOM 2254 O O . VAL B 2 131 ? 121.282 134.913 149.250 1.00 44.37 131 VAL 2 O 1
ATOM 2258 N N . VAL B 2 132 ? 123.311 134.645 148.320 1.00 45.49 132 VAL 2 N 1
ATOM 2259 C CA . VAL B 2 132 ? 123.315 135.951 147.672 1.00 45.49 132 VAL 2 CA 1
ATOM 2260 C C . VAL B 2 132 ? 122.576 135.898 146.342 1.00 45.49 132 VAL 2 C 1
ATOM 2261 O O . VAL B 2 132 ? 121.983 136.894 145.913 1.00 45.49 132 VAL 2 O 1
ATOM 2265 N N . VAL B 2 133 ? 122.600 134.745 145.677 1.00 45.08 133 VAL 2 N 1
ATOM 2266 C CA . VAL B 2 133 ? 121.885 134.562 144.422 1.00 45.08 133 VAL 2 CA 1
ATOM 2267 C C . VAL B 2 133 ? 120.948 133.377 144.586 1.00 45.08 133 VAL 2 C 1
ATOM 2268 O O . VAL B 2 133 ? 121.243 132.435 145.328 1.00 45.08 133 VAL 2 O 1
ATOM 2272 N N . GLU B 2 134 ? 119.806 133.432 143.906 1.00 47.37 134 GLU 2 N 1
ATOM 2273 C CA . GLU B 2 134 ? 118.792 132.413 144.116 1.00 47.37 134 GLU 2 CA 1
ATOM 2274 C C . GLU B 2 134 ? 119.358 131.048 143.744 1.00 47.37 134 GLU 2 C 1
ATOM 2275 O O . GLU B 2 134 ? 120.113 130.933 142.771 1.00 47.37 134 GLU 2 O 1
ATOM 2281 N N . PRO B 2 135 ? 119.057 130.010 144.516 1.00 48.12 135 PRO 2 N 1
ATOM 2282 C CA . PRO B 2 135 ? 119.651 128.698 144.252 1.00 48.12 135 PRO 2 CA 1
ATOM 2283 C C . PRO B 2 135 ? 119.341 128.225 142.843 1.00 48.12 135 PRO 2 C 1
ATOM 2284 O O . PRO B 2 135 ? 118.235 128.413 142.335 1.00 48.12 135 PRO 2 O 1
ATOM 2288 N N . CYS B 2 136 ? 120.339 127.628 142.200 1.00 52.15 136 CYS 2 N 1
ATOM 2289 C CA . CYS B 2 136 ? 120.119 127.010 140.907 1.00 52.15 136 CYS 2 CA 1
ATOM 2290 C C . CYS B 2 136 ? 119.197 125.800 141.062 1.00 52.15 136 CYS 2 C 1
ATOM 2291 O O . CYS B 2 136 ? 118.903 125.347 142.172 1.00 52.15 136 CYS 2 O 1
ATOM 2294 N N . ILE B 2 137 ? 118.728 125.283 139.924 1.00 51.07 137 ILE 2 N 1
ATOM 2295 C CA . ILE B 2 137 ? 117.844 124.123 139.953 1.00 51.07 137 ILE 2 CA 1
ATOM 2296 C C . ILE B 2 137 ? 118.501 122.981 140.725 1.00 51.07 137 ILE 2 C 1
ATOM 2297 O O . ILE B 2 137 ? 117.834 122.247 141.465 1.00 51.07 137 ILE 2 O 1
ATOM 2302 N N . MET B 2 138 ? 119.826 122.840 140.602 1.00 51.97 138 MET 2 N 1
ATOM 2303 C CA . MET B 2 138 ? 120.540 121.817 141.363 1.00 51.97 138 MET 2 CA 1
ATOM 2304 C C . MET B 2 138 ? 120.413 122.045 142.859 1.00 51.97 138 MET 2 C 1
ATOM 2305 O O . MET B 2 138 ? 120.074 121.121 143.610 1.00 51.97 138 MET 2 O 1
ATOM 2310 N N . CYS B 2 139 ? 120.706 123.262 143.311 1.00 49.74 139 CYS 2 N 1
ATOM 2311 C CA . CYS B 2 139 ? 120.668 123.543 144.738 1.00 49.74 139 CYS 2 CA 1
ATOM 2312 C C . CYS B 2 139 ? 119.243 123.485 145.264 1.00 49.74 139 CYS 2 C 1
ATOM 2313 O O . CYS B 2 139 ? 119.005 123.012 146.380 1.00 49.74 139 CYS 2 O 1
ATOM 2316 N N . ALA B 2 140 ? 118.281 123.956 144.470 1.00 46.00 140 ALA 2 N 1
ATOM 2317 C CA . ALA B 2 140 ? 116.878 123.888 144.851 1.00 46.00 140 ALA 2 CA 1
ATOM 2318 C C . ALA B 2 140 ? 116.350 122.464 144.889 1.00 46.00 140 ALA 2 C 1
ATOM 2319 O O . ALA B 2 140 ? 115.349 122.213 145.569 1.00 46.00 140 ALA 2 O 1
ATOM 2321 N N . ALA B 2 141 ? 116.982 121.534 144.175 1.00 47.80 141 ALA 2 N 1
ATOM 2322 C CA . ALA B 2 141 ? 116.611 120.130 144.284 1.00 47.80 141 ALA 2 CA 1
ATOM 2323 C C . ALA B 2 141 ? 117.283 119.456 145.473 1.00 47.80 141 ALA 2 C 1
ATOM 2324 O O . ALA B 2 141 ? 116.637 118.687 146.199 1.00 47.80 141 ALA 2 O 1
ATOM 2326 N N . MET B 2 142 ? 118.568 119.737 145.693 1.00 47.46 142 MET 2 N 1
ATOM 2327 C CA . MET B 2 142 ? 119.261 119.179 146.847 1.00 47.46 142 MET 2 CA 1
ATOM 2328 C C . MET B 2 142 ? 118.657 119.645 148.161 1.00 47.46 142 MET 2 C 1
ATOM 2329 O O . MET B 2 142 ? 118.502 118.834 149.080 1.00 47.46 142 MET 2 O 1
ATOM 2334 N N . LEU B 2 143 ? 118.316 120.929 148.271 1.00 46.24 143 LEU 2 N 1
ATOM 2335 C CA . LEU B 2 143 ? 117.719 121.436 149.499 1.00 46.24 143 LEU 2 CA 1
ATOM 2336 C C . LEU B 2 143 ? 116.330 120.848 149.711 1.00 46.24 143 LEU 2 C 1
ATOM 2337 O O . LEU B 2 143 ? 115.906 120.632 150.852 1.00 46.24 143 LEU 2 O 1
ATOM 2342 N N . LEU B 2 144 ? 115.608 120.588 148.622 1.00 42.19 144 LEU 2 N 1
ATOM 2343 C CA . LEU B 2 144 ? 114.335 119.884 148.718 1.00 42.19 144 LEU 2 CA 1
ATOM 2344 C C . LEU B 2 144 ? 114.529 118.476 149.255 1.00 42.19 144 LEU 2 C 1
ATOM 2345 O O . LEU B 2 144 ? 113.762 118.014 150.108 1.00 42.19 144 LEU 2 O 1
ATOM 2350 N N . TYR B 2 145 ? 115.553 117.776 148.767 1.00 48.58 145 TYR 2 N 1
ATOM 2351 C CA . TYR B 2 145 ? 115.749 116.387 149.169 1.00 48.58 145 TYR 2 CA 1
ATOM 2352 C C . TYR B 2 145 ? 116.176 116.286 150.627 1.00 48.58 145 TYR 2 C 1
ATOM 2353 O O . TYR B 2 145 ? 115.974 115.251 151.271 1.00 48.58 145 TYR 2 O 1
ATOM 2362 N N . ASN B 2 146 ? 116.761 117.349 151.168 1.00 47.00 146 ASN 2 N 1
ATOM 2363 C CA . ASN B 2 146 ? 117.217 117.370 152.549 1.00 47.00 146 ASN 2 CA 1
ATOM 2364 C C . ASN B 2 146 ? 116.216 118.010 153.503 1.00 47.00 146 ASN 2 C 1
ATOM 2365 O O . ASN B 2 146 ? 116.539 118.188 154.680 1.00 47.00 146 ASN 2 O 1
ATOM 2370 N N . ARG B 2 147 ? 115.022 118.368 153.025 1.00 47.31 147 ARG 2 N 1
ATOM 2371 C CA . ARG B 2 147 ? 113.975 118.964 153.859 1.00 47.31 147 ARG 2 CA 1
ATOM 2372 C C . ARG B 2 147 ? 114.451 120.258 154.517 1.00 47.31 147 ARG 2 C 1
ATOM 2373 O O . ARG B 2 147 ? 114.418 120.403 155.740 1.00 47.31 147 ARG 2 O 1
ATOM 2381 N N . VAL B 2 148 ? 114.904 121.209 153.698 1.00 41.71 148 VAL 2 N 1
ATOM 2382 C CA . VAL B 2 148 ? 115.350 122.478 154.257 1.00 41.71 148 VAL 2 CA 1
ATOM 2383 C C . VAL B 2 148 ? 114.146 123.261 154.757 1.00 41.71 148 VAL 2 C 1
ATOM 2384 O O . VAL B 2 148 ? 113.071 123.251 154.144 1.00 41.71 148 VAL 2 O 1
ATOM 2388 N N . ARG B 2 149 ? 114.306 123.910 155.912 1.00 47.24 149 ARG 2 N 1
ATOM 2389 C CA . ARG B 2 149 ? 113.181 124.634 156.488 1.00 47.24 149 ARG 2 CA 1
ATOM 2390 C C . ARG B 2 149 ? 112.873 125.892 155.690 1.00 47.24 149 ARG 2 C 1
ATOM 2391 O O . ARG B 2 149 ? 111.714 126.138 155.334 1.00 47.24 149 ARG 2 O 1
ATOM 2399 N N . LYS B 2 150 ? 113.891 126.694 155.385 1.00 41.78 150 LYS 2 N 1
ATOM 2400 C CA . LYS B 2 150 ? 113.672 127.841 154.521 1.00 41.78 150 LYS 2 CA 1
ATOM 2401 C C . LYS B 2 150 ? 115.001 128.283 153.927 1.00 41.78 150 LYS 2 C 1
ATOM 2402 O O . LYS B 2 150 ? 116.055 128.122 154.545 1.00 41.78 150 LYS 2 O 1
ATOM 2408 N N . VAL B 2 151 ? 114.937 128.829 152.713 1.00 41.61 151 VAL 2 N 1
ATOM 2409 C CA . VAL B 2 151 ? 116.125 129.271 151.990 1.00 41.61 151 VAL 2 CA 1
ATOM 2410 C C . VAL B 2 151 ? 115.912 130.685 151.470 1.00 41.61 151 VAL 2 C 1
ATOM 2411 O O . VAL B 2 151 ? 115.135 130.907 150.536 1.00 41.61 151 VAL 2 O 1
ATOM 2415 N N . TYR B 2 152 ? 116.515 131.639 152.134 1.00 41.73 152 TYR 2 N 1
ATOM 2416 C CA . TYR B 2 152 ? 116.402 133.000 151.603 1.00 41.73 152 TYR 2 CA 1
ATOM 2417 C C . TYR B 2 152 ? 117.478 133.248 150.551 1.00 41.73 152 TYR 2 C 1
ATOM 2418 O O . TYR B 2 152 ? 118.511 132.575 150.611 1.00 41.73 152 TYR 2 O 1
ATOM 2427 N N . PHE B 2 153 ? 117.258 134.167 149.616 1.00 45.07 153 PHE 2 N 1
ATOM 2428 C CA . PHE B 2 153 ? 118.207 134.598 148.597 1.00 45.07 153 PHE 2 CA 1
ATOM 2429 C C . PHE B 2 153 ? 118.010 136.077 148.305 1.00 45.07 153 PHE 2 C 1
ATOM 2430 O O . PHE B 2 153 ? 116.894 136.593 148.422 1.00 45.07 153 PHE 2 O 1
ATOM 2438 N N . GLY B 2 154 ? 119.091 136.752 147.915 1.00 49.60 154 GLY 2 N 1
ATOM 2439 C CA . GLY B 2 154 ? 119.018 138.188 147.700 1.00 49.60 154 GLY 2 CA 1
ATOM 2440 C C . GLY B 2 154 ? 118.739 138.563 146.256 1.00 49.60 154 GLY 2 C 1
ATOM 2441 O O . GLY B 2 154 ? 118.042 139.542 145.980 1.00 49.60 154 GLY 2 O 1
ATOM 2442 N N . CYS B 2 155 ? 119.293 137.803 145.315 1.00 46.34 155 CYS 2 N 1
ATOM 2443 C CA . CYS B 2 155 ? 119.194 138.125 143.897 1.00 46.34 155 CYS 2 CA 1
ATOM 2444 C C . CYS B 2 155 ? 118.625 136.940 143.133 1.00 46.34 155 CYS 2 C 1
ATOM 2445 O O . CYS B 2 155 ? 118.771 135.791 143.561 1.00 46.34 155 CYS 2 O 1
ATOM 2448 N N . THR B 2 156 ? 117.976 137.224 142.004 1.00 48.02 156 THR 2 N 1
ATOM 2449 C CA . THR B 2 156 ? 117.387 136.193 141.155 1.00 48.02 156 THR 2 CA 1
ATOM 2450 C C . THR B 2 156 ? 118.200 136.076 139.869 1.00 48.02 156 THR 2 C 1
ATOM 2451 O O . THR B 2 156 ? 118.356 137.054 139.133 1.00 48.02 156 THR 2 O 1
ATOM 2455 N N . ASN B 2 157 ? 118.735 134.890 139.563 1.00 50.90 157 ASN 2 N 1
ATOM 2456 C CA . ASN B 2 157 ? 119.580 134.647 138.365 1.00 50.90 157 ASN 2 CA 1
ATOM 2457 C C . ASN B 2 157 ? 118.742 133.893 137.352 1.00 50.90 157 ASN 2 C 1
ATOM 2458 O O . ASN B 2 157 ? 118.490 132.707 137.564 1.00 50.90 157 ASN 2 O 1
ATOM 2463 N N . PRO B 2 158 ? 118.365 134.492 136.216 1.00 48.67 158 PRO 2 N 1
ATOM 2464 C CA . PRO B 2 158 ? 117.450 133.838 135.273 1.00 48.67 158 PRO 2 CA 1
ATOM 2465 C C . PRO B 2 158 ? 118.063 132.662 134.536 1.00 48.67 158 PRO 2 C 1
ATOM 2466 O O . PRO B 2 158 ? 117.345 131.700 134.237 1.00 48.67 158 PRO 2 O 1
ATOM 2470 N N . ARG B 2 159 ? 119.357 132.707 134.226 1.00 56.02 159 ARG 2 N 1
ATOM 2471 C CA . ARG B 2 159 ? 119.957 131.650 133.417 1.00 56.02 159 ARG 2 CA 1
ATOM 2472 C C . ARG B 2 159 ? 119.907 130.306 134.136 1.00 56.02 159 ARG 2 C 1
ATOM 2473 O O . ARG B 2 159 ? 119.609 129.274 133.523 1.00 56.02 159 ARG 2 O 1
ATOM 2481 N N . PHE B 2 160 ? 120.197 130.297 135.437 1.00 52.71 160 PHE 2 N 1
ATOM 2482 C CA . PHE B 2 160 ? 120.115 129.098 136.275 1.00 52.71 160 PHE 2 CA 1
ATOM 2483 C C . PHE B 2 160 ? 119.453 129.522 137.582 1.00 52.71 160 PHE 2 C 1
ATOM 2484 O O . PHE B 2 160 ? 120.133 129.975 138.505 1.00 52.71 160 PHE 2 O 1
ATOM 2492 N N . GLY B 2 161 ? 118.142 129.383 137.661 1.00 47.88 161 GLY 2 N 1
ATOM 2493 C CA . GLY B 2 161 ? 117.407 129.779 138.851 1.00 47.88 161 GLY 2 CA 1
ATOM 2494 C C . GLY B 2 161 ? 116.402 128.728 139.270 1.00 47.88 161 GLY 2 C 1
ATOM 2495 O O . GLY B 2 161 ? 115.492 128.391 138.517 1.00 47.88 161 GLY 2 O 1
ATOM 2496 N N . GLY B 2 162 ? 116.571 128.229 140.490 1.00 46.52 162 GLY 2 N 1
ATOM 2497 C CA . GLY B 2 162 ? 115.703 127.219 141.053 1.00 46.52 162 GLY 2 CA 1
ATOM 2498 C C . GLY B 2 162 ? 114.464 127.744 141.724 1.00 46.52 162 GLY 2 C 1
ATOM 2499 O O . GLY B 2 162 ? 113.499 126.992 141.889 1.00 46.52 162 GLY 2 O 1
ATOM 2500 N N . ASN B 2 163 ? 114.458 129.013 142.122 1.00 42.21 163 ASN 2 N 1
ATOM 2501 C CA . ASN B 2 163 ? 113.289 129.639 142.708 1.00 42.21 163 ASN 2 CA 1
ATOM 2502 C C . ASN B 2 163 ? 112.818 130.847 141.911 1.00 42.21 163 ASN 2 C 1
ATOM 2503 O O . ASN B 2 163 ? 111.960 131.591 142.395 1.00 42.21 163 ASN 2 O 1
ATOM 2508 N N . GLY B 2 164 ? 113.349 131.058 140.710 1.00 44.31 164 GLY 2 N 1
ATOM 2509 C CA . GLY B 2 164 ? 113.022 132.212 139.895 1.00 44.31 164 GLY 2 CA 1
ATOM 2510 C C . GLY B 2 164 ? 112.210 131.861 138.667 1.00 44.31 164 GLY 2 C 1
ATOM 2511 O O . GLY B 2 164 ? 110.986 131.728 138.747 1.00 44.31 164 GLY 2 O 1
ATOM 2512 N N . THR B 2 165 ? 112.877 131.736 137.517 1.00 46.05 165 THR 2 N 1
ATOM 2513 C CA . THR B 2 165 ? 112.181 131.339 136.297 1.00 46.05 165 THR 2 CA 1
ATOM 2514 C C . THR B 2 165 ? 111.485 129.992 136.463 1.00 46.05 165 THR 2 C 1
ATOM 2515 O O . THR B 2 165 ? 110.302 129.850 136.131 1.00 46.05 165 THR 2 O 1
ATOM 2519 N N . VAL B 2 166 ? 112.199 128.995 136.978 1.00 43.87 166 VAL 2 N 1
ATOM 2520 C CA . VAL B 2 166 ? 111.648 127.670 137.228 1.00 43.87 166 VAL 2 CA 1
ATOM 2521 C C . VAL B 2 166 ? 111.548 127.485 138.734 1.00 43.87 166 VAL 2 C 1
ATOM 2522 O O . VAL B 2 166 ? 112.418 127.933 139.487 1.00 43.87 166 VAL 2 O 1
ATOM 2526 N N . LEU B 2 167 ? 110.476 126.830 139.178 1.00 44.27 167 LEU 2 N 1
ATOM 2527 C CA . LEU B 2 167 ? 110.123 126.787 140.592 1.00 44.27 167 LEU 2 CA 1
ATOM 2528 C C . LEU B 2 167 ? 110.224 125.361 141.106 1.00 44.27 167 LEU 2 C 1
ATOM 2529 O O . LEU B 2 167 ? 109.399 124.513 140.750 1.00 44.27 167 LEU 2 O 1
ATOM 2534 N N . SER B 2 168 ? 111.229 125.098 141.938 1.00 41.17 168 SER 2 N 1
ATOM 2535 C CA . SER B 2 168 ? 111.285 123.886 142.747 1.00 41.17 168 SER 2 CA 1
ATOM 2536 C C . SER B 2 168 ? 110.964 124.174 144.206 1.00 41.17 168 SER 2 C 1
ATOM 2537 O O . SER B 2 168 ? 111.184 123.315 145.066 1.00 41.17 168 SER 2 O 1
ATOM 2540 N N . VAL B 2 169 ? 110.448 125.374 144.467 1.00 45.37 169 VAL 2 N 1
ATOM 2541 C CA . VAL B 2 169 ? 110.060 125.758 145.852 1.00 45.37 169 VAL 2 CA 1
ATOM 2542 C C . VAL B 2 169 ? 109.081 124.712 146.392 1.00 45.37 169 VAL 2 C 1
ATOM 2543 O O . VAL B 2 169 ? 109.396 124.104 147.433 1.00 45.37 169 VAL 2 O 1
ATOM 2547 N N . HIS B 2 170 ? 107.984 124.453 145.677 1.00 45.70 170 HIS 2 N 1
ATOM 2548 C CA . HIS B 2 170 ? 106.935 123.527 146.184 1.00 45.70 170 HIS 2 CA 1
ATOM 2549 C C . HIS B 2 170 ? 106.502 122.537 145.098 1.00 45.70 170 HIS 2 C 1
ATOM 2550 O O . HIS B 2 170 ? 105.393 121.984 145.220 1.00 45.70 170 HIS 2 O 1
ATOM 2557 N N . ASN B 2 171 ? 107.360 122.269 144.117 1.00 44.33 171 ASN 2 N 1
ATOM 2558 C CA . ASN B 2 171 ? 106.967 121.412 142.967 1.00 44.33 171 ASN 2 CA 1
ATOM 2559 C C . ASN B 2 171 ? 106.713 119.960 143.384 1.00 44.33 171 ASN 2 C 1
ATOM 2560 O O . ASN B 2 171 ? 105.717 119.403 142.907 1.00 44.33 171 ASN 2 O 1
ATOM 2565 N N . SER B 2 172 ? 107.560 119.362 144.228 1.00 39.61 172 SER 2 N 1
ATOM 2566 C CA . SER B 2 172 ? 107.415 117.908 144.532 1.00 39.61 172 SER 2 CA 1
ATOM 2567 C C . SER B 2 172 ? 106.051 117.598 145.151 1.00 39.61 172 SER 2 C 1
ATOM 2568 O O . SER B 2 172 ? 105.664 118.302 146.102 1.00 39.61 172 SER 2 O 1
ATOM 2571 N N . TYR B 2 173 ? 105.364 116.575 144.634 1.00 30.00 173 TYR 2 N 1
ATOM 2572 C CA . TYR B 2 173 ? 104.074 116.141 145.229 1.00 30.00 173 TYR 2 CA 1
ATOM 2573 C C . TYR B 2 173 ? 104.264 114.719 145.758 1.00 30.00 173 TYR 2 C 1
ATOM 2574 O O . TYR B 2 173 ? 104.577 113.825 144.947 1.00 30.00 173 TYR 2 O 1
ATOM 2583 N N . LYS B 2 174 ? 104.072 114.510 147.062 1.00 30.00 174 LYS 2 N 1
ATOM 2584 C CA . LYS B 2 174 ? 104.317 113.170 147.660 1.00 30.00 174 LYS 2 CA 1
ATOM 2585 C C . LYS B 2 174 ? 103.026 112.641 148.287 1.00 30.00 174 LYS 2 C 1
ATOM 2586 O O . LYS B 2 174 ? 102.410 113.381 149.078 1.00 30.00 174 LYS 2 O 1
ATOM 2592 N N . GLY B 2 175 ? 102.647 111.404 147.954 1.00 30.00 175 GLY 2 N 1
ATOM 2593 C CA . GLY B 2 175 ? 101.417 110.805 148.506 1.00 30.00 175 GLY 2 CA 1
ATOM 2594 C C . GLY B 2 175 ? 100.247 110.962 147.552 1.00 30.00 175 GLY 2 C 1
ATOM 2595 O O . GLY B 2 175 ? 99.265 111.609 147.962 1.00 30.00 175 GLY 2 O 1
ATOM 2596 N N . LEU B 2 183 ? 104.415 115.590 151.108 1.00 30.00 183 LEU 2 N 1
ATOM 2597 C CA . LEU B 2 183 ? 104.433 116.777 152.004 1.00 30.00 183 LEU 2 CA 1
ATOM 2598 C C . LEU B 2 183 ? 105.866 117.310 152.112 1.00 30.00 183 LEU 2 C 1
ATOM 2599 O O . LEU B 2 183 ? 106.273 117.683 153.230 1.00 30.00 183 LEU 2 O 1
ATOM 2604 N N . ILE B 2 184 ? 106.597 117.343 150.992 1.00 40.90 184 ILE 2 N 1
ATOM 2605 C CA . ILE B 2 184 ? 108.009 117.824 150.998 1.00 40.90 184 ILE 2 CA 1
ATOM 2606 C C . ILE B 2 184 ? 108.062 119.171 150.280 1.00 40.90 184 ILE 2 C 1
ATOM 2607 O O . ILE B 2 184 ? 107.712 119.211 149.087 1.00 40.90 184 ILE 2 O 1
ATOM 2612 N N . GLY B 2 185 ? 108.479 120.228 150.982 1.00 42.02 185 GLY 2 N 1
ATOM 2613 C CA . GLY B 2 185 ? 108.602 121.557 150.354 1.00 42.02 185 GLY 2 CA 1
ATOM 2614 C C . GLY B 2 185 ? 109.380 122.541 151.204 1.00 42.02 185 GLY 2 C 1
ATOM 2615 O O . GLY B 2 185 ? 109.605 122.244 152.392 1.00 42.02 185 GLY 2 O 1
ATOM 2616 N N . TYR B 2 186 ? 109.782 123.670 150.622 1.00 44.29 186 TYR 2 N 1
ATOM 2617 C CA . TYR B 2 186 ? 110.459 124.745 151.394 1.00 44.29 186 TYR 2 CA 1
ATOM 2618 C C . TYR B 2 186 ? 109.909 126.085 150.900 1.00 44.29 186 TYR 2 C 1
ATOM 2619 O O . TYR B 2 186 ? 109.057 126.067 149.996 1.00 44.29 186 TYR 2 O 1
ATOM 2628 N N . GLU B 2 187 ? 110.329 127.202 151.493 1.00 44.35 187 GLU 2 N 1
ATOM 2629 C CA . GLU B 2 187 ? 109.874 128.508 150.947 1.00 44.35 187 GLU 2 CA 1
ATOM 2630 C C . GLU B 2 187 ? 111.091 129.383 150.644 1.00 44.35 187 GLU 2 C 1
ATOM 2631 O O . GLU B 2 187 ? 112.199 129.009 151.068 1.00 44.35 187 GLU 2 O 1
ATOM 2637 N N . SER B 2 188 ? 110.890 130.496 149.929 1.00 48.06 188 SER 2 N 1
ATOM 2638 C CA . SER B 2 188 ? 111.989 131.403 149.608 1.00 48.06 188 SER 2 CA 1
ATOM 2639 C C . SER B 2 188 ? 111.413 132.773 149.279 1.00 48.06 188 SER 2 C 1
ATOM 2640 O O . SER B 2 188 ? 110.486 132.877 148.470 1.00 48.06 188 SER 2 O 1
ATOM 2643 N N . CYS B 2 189 ? 111.956 133.817 149.897 1.00 49.68 189 CYS 2 N 1
ATOM 2644 C CA . CYS B 2 189 ? 111.438 135.161 149.703 1.00 49.68 189 CYS 2 CA 1
ATOM 2645 C C . CYS B 2 189 ? 112.110 135.851 148.517 1.00 49.68 189 CYS 2 C 1
ATOM 2646 O O . CYS B 2 189 ? 113.036 135.324 147.898 1.00 49.68 189 CYS 2 O 1
ATOM 2649 N N . GLY B 2 190 ? 111.630 137.059 148.217 1.00 49.77 190 GLY 2 N 1
ATOM 2650 C CA . GLY B 2 190 ? 111.977 137.769 146.998 1.00 49.77 190 GLY 2 CA 1
ATOM 2651 C C . GLY B 2 190 ? 113.429 138.166 146.813 1.00 49.77 190 GLY 2 C 1
ATOM 2652 O O . GLY B 2 190 ? 114.107 137.631 145.934 1.00 49.77 190 GLY 2 O 1
ATOM 2653 N N . GLY B 2 191 ? 113.919 139.109 147.611 1.00 47.50 191 GLY 2 N 1
ATOM 2654 C CA . GLY B 2 191 ? 115.297 139.537 147.470 1.00 47.50 191 GLY 2 CA 1
ATOM 2655 C C . GLY B 2 191 ? 115.722 140.607 148.452 1.00 47.50 191 GLY 2 C 1
ATOM 2656 O O . GLY B 2 191 ? 114.988 141.572 148.683 1.00 47.50 191 GLY 2 O 1
ATOM 2657 N N . TYR B 2 192 ? 116.907 140.450 149.039 1.00 47.04 192 TYR 2 N 1
ATOM 2658 C CA . TYR B 2 192 ? 117.449 141.415 149.986 1.00 47.04 192 TYR 2 CA 1
ATOM 2659 C C . TYR B 2 192 ? 118.878 141.750 149.596 1.00 47.04 192 TYR 2 C 1
ATOM 2660 O O . TYR B 2 192 ? 119.694 140.847 149.389 1.00 47.04 192 TYR 2 O 1
ATOM 2669 N N . ARG B 2 193 ? 119.176 143.044 149.507 1.00 51.54 193 ARG 2 N 1
ATOM 2670 C CA . ARG B 2 193 ? 120.479 143.547 149.073 1.00 51.54 193 ARG 2 CA 1
ATOM 2671 C C . ARG B 2 193 ? 120.838 143.008 147.688 1.00 51.54 193 ARG 2 C 1
ATOM 2672 O O . ARG B 2 193 ? 121.860 142.351 147.485 1.00 51.54 193 ARG 2 O 1
ATOM 2680 N N . ALA B 2 194 ? 119.963 143.300 146.724 1.00 50.33 194 ALA 2 N 1
ATOM 2681 C CA . ALA B 2 194 ? 120.180 142.829 145.361 1.00 50.33 194 ALA 2 CA 1
ATOM 2682 C C . ALA B 2 194 ? 121.258 143.637 144.649 1.00 50.33 194 ALA 2 C 1
ATOM 2683 O O . ALA B 2 194 ? 121.990 143.097 143.810 1.00 50.33 194 ALA 2 O 1
ATOM 2685 N N . GLU B 2 195 ? 121.363 144.931 144.966 1.00 56.05 195 GLU 2 N 1
ATOM 2686 C CA . GLU B 2 195 ? 122.332 145.784 144.285 1.00 56.05 195 GLU 2 CA 1
ATOM 2687 C C . GLU B 2 195 ? 123.753 145.290 144.508 1.00 56.05 195 GLU 2 C 1
ATOM 2688 O O . GLU B 2 195 ? 124.532 145.170 143.557 1.00 56.05 195 GLU 2 O 1
ATOM 2694 N N . GLU B 2 196 ? 124.108 144.987 145.757 1.00 52.34 196 GLU 2 N 1
ATOM 2695 C CA . GLU B 2 196 ? 125.428 144.428 146.022 1.00 52.34 196 GLU 2 CA 1
ATOM 2696 C C . GLU B 2 196 ? 125.584 143.066 145.360 1.00 52.34 196 GLU 2 C 1
ATOM 2697 O O . GLU B 2 196 ? 126.638 142.758 144.787 1.00 52.34 196 GLU 2 O 1
ATOM 2703 N N . ALA B 2 197 ? 124.536 142.240 145.420 1.00 50.52 197 ALA 2 N 1
ATOM 2704 C CA . ALA B 2 197 ? 124.615 140.894 144.868 1.00 50.52 197 ALA 2 CA 1
ATOM 2705 C C . ALA B 2 197 ? 124.872 140.908 143.368 1.00 50.52 197 ALA 2 C 1
ATOM 2706 O O . ALA B 2 197 ? 125.468 139.965 142.838 1.00 50.52 197 ALA 2 O 1
ATOM 2708 N N . VAL B 2 198 ? 124.442 141.958 142.668 1.00 50.57 198 VAL 2 N 1
ATOM 2709 C CA . VAL B 2 198 ? 124.732 142.062 141.243 1.00 50.57 198 VAL 2 CA 1
ATOM 2710 C C . VAL B 2 198 ? 126.019 142.829 140.952 1.00 50.57 198 VAL 2 C 1
ATOM 2711 O O . VAL B 2 198 ? 126.675 142.539 139.943 1.00 50.57 198 VAL 2 O 1
ATOM 2715 N N . VAL B 2 199 ? 126.408 143.786 141.800 1.00 50.05 199 VAL 2 N 1
ATOM 2716 C CA . VAL B 2 199 ? 127.679 144.474 141.585 1.00 50.05 199 VAL 2 CA 1
ATOM 2717 C C . VAL B 2 199 ? 128.845 143.506 141.731 1.00 50.05 199 VAL 2 C 1
ATOM 2718 O O . VAL B 2 199 ? 129.769 143.498 140.905 1.00 50.05 199 VAL 2 O 1
ATOM 2722 N N . LEU B 2 200 ? 128.825 142.671 142.775 1.00 48.19 200 LEU 2 N 1
ATOM 2723 C CA . LEU B 2 200 ? 129.910 141.705 142.943 1.00 48.19 200 LEU 2 CA 1
ATOM 2724 C C . LEU B 2 200 ? 129.963 140.726 141.778 1.00 48.19 200 LEU 2 C 1
ATOM 2725 O O . LEU B 2 200 ? 131.049 140.331 141.340 1.00 48.19 200 LEU 2 O 1
ATOM 2730 N N . LEU B 2 201 ? 128.805 140.332 141.253 1.00 48.15 201 LEU 2 N 1
ATOM 2731 C CA . LEU B 2 201 ? 128.793 139.361 140.169 1.00 48.15 201 LEU 2 CA 1
ATOM 2732 C C . LEU B 2 201 ? 129.181 139.990 138.834 1.00 48.15 201 LEU 2 C 1
ATOM 2733 O O . LEU B 2 201 ? 129.750 139.305 137.976 1.00 48.15 201 LEU 2 O 1
ATOM 2738 N N . GLN B 2 202 ? 128.897 141.280 138.636 1.00 51.15 202 GLN 2 N 1
ATOM 2739 C CA . GLN B 2 202 ? 129.350 141.948 137.420 1.00 51.15 202 GLN 2 CA 1
ATOM 2740 C C . GLN B 2 202 ? 130.844 142.232 137.466 1.00 51.15 202 GLN 2 C 1
ATOM 2741 O O . GLN B 2 202 ? 131.518 142.198 136.431 1.00 51.15 202 GLN 2 O 1
ATOM 2747 N N . GLN B 2 203 ? 131.382 142.518 138.652 1.00 53.67 203 GLN 2 N 1
ATOM 2748 C CA . GLN B 2 203 ? 132.821 142.726 138.758 1.00 53.67 203 GLN 2 CA 1
ATOM 2749 C C . GLN B 2 203 ? 133.612 141.476 138.408 1.00 53.67 203 GLN 2 C 1
ATOM 2750 O O . GLN B 2 203 ? 134.823 141.570 138.182 1.00 53.67 203 GLN 2 O 1
ATOM 2756 N N . PHE B 2 204 ? 132.917 140.377 138.106 1.00 52.09 204 PHE 2 N 1
ATOM 2757 C CA . PHE B 2 204 ? 133.617 139.098 137.852 1.00 52.09 204 PHE 2 CA 1
ATOM 2758 C C . PHE B 2 204 ? 134.098 139.089 136.437 1.00 52.09 204 PHE 2 C 1
ATOM 2759 O O . PHE B 2 204 ? 135.252 138.718 136.200 1.00 52.09 204 PHE 2 O 1
ATOM 2767 N N . TYR B 2 205 ? 133.218 139.399 135.504 1.00 54.21 205 TYR 2 N 1
ATOM 2768 C CA . TYR B 2 205 ? 133.618 139.295 134.089 1.00 54.21 205 TYR 2 CA 1
ATOM 2769 C C . TYR B 2 205 ? 134.283 140.573 133.642 1.00 54.21 205 TYR 2 C 1
ATOM 2770 O O . TYR B 2 205 ? 134.833 140.589 132.572 1.00 54.21 205 TYR 2 O 1
ATOM 2779 N N . ARG B 2 206 ? 134.165 141.644 134.413 1.00 59.05 206 ARG 2 N 1
ATOM 2780 C CA . ARG B 2 206 ? 134.970 142.764 133.940 1.00 59.05 206 ARG 2 CA 1
ATOM 2781 C C . ARG B 2 206 ? 136.450 142.408 133.920 1.00 59.05 206 ARG 2 C 1
ATOM 2782 O O . ARG B 2 206 ? 137.166 142.751 132.972 1.00 59.05 206 ARG 2 O 1
ATOM 2790 N N . ARG B 2 207 ? 136.908 141.702 134.942 1.00 60.59 207 ARG 2 N 1
ATOM 2791 C CA . ARG B 2 207 ? 138.285 141.159 134.867 1.00 60.59 207 ARG 2 CA 1
ATOM 2792 C C . ARG B 2 207 ? 138.208 139.883 134.007 1.00 60.59 207 ARG 2 C 1
ATOM 2793 O O . ARG B 2 207 ? 137.182 139.196 134.110 1.00 60.59 207 ARG 2 O 1
ATOM 2801 N N . GLU B 2 208 ? 139.222 139.533 133.205 1.00 67.19 208 GLU 2 N 1
ATOM 2802 C CA . GLU B 2 208 ? 139.098 138.371 132.273 1.00 67.19 208 GLU 2 CA 1
ATOM 2803 C C . GLU B 2 208 ? 139.332 137.028 132.958 1.00 67.19 208 GLU 2 C 1
ATOM 2804 O O . GLU B 2 208 ? 139.529 137.022 134.167 1.00 67.19 208 GLU 2 O 1
ATOM 2810 N N . ASN B 2 209 ? 139.266 135.926 132.218 1.00 63.50 209 ASN 2 N 1
ATOM 2811 C CA . ASN B 2 209 ? 139.597 134.578 132.772 1.00 63.50 209 ASN 2 CA 1
ATOM 2812 C C . ASN B 2 209 ? 141.103 134.406 132.740 1.00 63.50 209 ASN 2 C 1
ATOM 2813 O O . ASN B 2 209 ? 141.819 135.400 132.581 1.00 63.50 209 ASN 2 O 1
ATOM 2818 N N . THR B 2 210 ? 141.563 133.188 132.941 1.00 66.01 210 THR 2 N 1
ATOM 2819 C CA . THR B 2 210 ? 143.015 132.929 132.838 1.00 66.01 210 THR 2 CA 1
ATOM 2820 C C . THR B 2 210 ? 143.126 131.602 132.121 1.00 66.01 210 THR 2 C 1
ATOM 2821 O O . THR B 2 210 ? 143.657 131.577 130.995 1.00 66.01 210 THR 2 O 1
ATOM 2825 N N . ASN B 2 211 ? 142.627 130.548 132.760 1.00 65.64 211 ASN 2 N 1
ATOM 2826 C CA . ASN B 2 211 ? 142.592 129.261 132.052 1.00 65.64 211 ASN 2 CA 1
ATOM 2827 C C . ASN B 2 211 ? 141.560 129.478 130.968 1.00 65.64 211 ASN 2 C 1
ATOM 2828 O O . ASN B 2 211 ? 140.396 129.672 131.305 1.00 65.64 211 ASN 2 O 1
ATOM 2833 N N . ALA B 2 212 ? 141.993 129.511 129.724 1.00 65.94 212 ALA 2 N 1
ATOM 2834 C CA . ALA B 2 212 ? 141.057 129.614 128.597 1.00 65.94 212 ALA 2 CA 1
ATOM 2835 C C . ALA B 2 212 ? 141.821 129.280 127.333 1.00 65.94 212 ALA 2 C 1
ATOM 2836 O O . ALA B 2 212 ? 143.043 129.419 127.332 1.00 65.94 212 ALA 2 O 1
ATOM 2838 N N . PRO B 2 213 ? 141.168 128.864 126.248 1.00 67.83 213 PRO 2 N 1
ATOM 2839 C CA . PRO B 2 213 ? 141.866 128.643 125.011 1.00 67.83 213 PRO 2 CA 1
ATOM 2840 C C . PRO B 2 213 ? 142.154 129.994 124.373 1.00 67.83 213 PRO 2 C 1
ATOM 2841 O O . PRO B 2 213 ? 141.294 130.836 124.360 1.00 67.83 213 PRO 2 O 1
ATOM 2845 N N . LEU B 2 214 ? 143.352 130.161 123.856 1.00 67.56 214 LEU 2 N 1
ATOM 2846 C CA . LEU B 2 214 ? 143.721 131.452 123.290 1.00 67.56 214 LEU 2 CA 1
ATOM 2847 C C . LEU B 2 214 ? 142.693 131.924 122.273 1.00 67.56 214 LEU 2 C 1
ATOM 2848 O O . LEU B 2 214 ? 142.349 133.111 122.243 1.00 67.56 214 LEU 2 O 1
ATOM 2853 N N . GLY B 2 215 ? 142.196 131.016 121.433 1.00 69.20 215 GLY 2 N 1
ATOM 2854 C CA . GLY B 2 215 ? 141.162 131.389 120.483 1.00 69.20 215 GLY 2 CA 1
ATOM 2855 C C . GLY B 2 215 ? 139.835 131.711 121.144 1.00 69.20 215 GLY 2 C 1
ATOM 2856 O O . GLY B 2 215 ? 139.133 132.635 120.725 1.00 69.20 215 GLY 2 O 1
ATOM 2857 N N . LYS B 2 216 ? 139.473 130.958 122.181 1.00 67.91 216 LYS 2 N 1
ATOM 2858 C CA . LYS B 2 216 ? 138.155 131.055 122.793 1.00 67.91 216 LYS 2 CA 1
ATOM 2859 C C . LYS B 2 216 ? 138.068 132.100 123.897 1.00 67.91 216 LYS 2 C 1
ATOM 2860 O O . LYS B 2 216 ? 136.964 132.385 124.370 1.00 67.91 216 LYS 2 O 1
ATOM 2866 N N . ARG B 2 217 ? 139.188 132.676 124.322 1.00 71.44 217 ARG 2 N 1
ATOM 2867 C CA . ARG B 2 217 ? 139.138 133.703 125.350 1.00 71.44 217 ARG 2 CA 1
ATOM 2868 C C . ARG B 2 217 ? 138.827 135.062 124.730 1.00 71.44 217 ARG 2 C 1
ATOM 2869 O O . ARG B 2 217 ? 139.073 135.308 123.546 1.00 71.44 217 ARG 2 O 1
ATOM 2871 N N . LYS B 2 218 ? 138.280 135.952 125.551 1.00 81.27 218 LYS 2 N 1
ATOM 2872 C CA . LYS B 2 218 ? 137.883 137.284 125.116 1.00 81.27 218 LYS 2 CA 1
ATOM 2873 C C . LYS B 2 218 ? 138.904 138.297 125.616 1.00 81.27 218 LYS 2 C 1
ATOM 2874 O O . LYS B 2 218 ? 139.086 138.452 126.828 1.00 81.27 218 LYS 2 O 1
ATOM 2880 N N . ARG B 2 219 ? 139.565 138.982 124.681 1.00 84.43 219 ARG 2 N 1
ATOM 2881 C CA . ARG B 2 219 ? 140.534 140.026 125.015 1.00 84.43 219 ARG 2 CA 1
ATOM 2882 C C . ARG B 2 219 ? 139.824 141.382 125.021 1.00 84.43 219 ARG 2 C 1
ATOM 2883 O O . ARG B 2 219 ? 140.114 142.287 124.235 1.00 84.43 219 ARG 2 O 1
ATOM 2885 N N . LYS B 2 220 ? 138.868 141.506 125.936 1.00 86.28 220 LYS 2 N 1
ATOM 2886 C CA . LYS B 2 220 ? 138.081 142.726 126.043 1.00 86.28 220 LYS 2 CA 1
ATOM 2887 C C . LYS B 2 220 ? 138.937 143.882 126.549 1.00 86.28 220 LYS 2 C 1
ATOM 2888 O O . LYS B 2 220 ? 139.852 143.703 127.358 1.00 86.28 220 LYS 2 O 1
ATOM 2894 N N . ASP B 2 221 ? 138.630 145.079 126.060 1.00 91.09 221 ASP 2 N 1
ATOM 2895 C CA . ASP B 2 221 ? 139.364 146.277 126.448 1.00 91.09 221 ASP 2 CA 1
ATOM 2896 C C . ASP B 2 221 ? 138.947 146.746 127.838 1.00 91.09 221 ASP 2 C 1
ATOM 2897 O O . ASP B 2 221 ? 137.801 146.562 128.247 1.00 91.09 221 ASP 2 O 1
ATOM 2899 N N . SER C 3 4 ? 115.564 99.872 120.270 1.00 61.00 0 SER 3 N 1
ATOM 2900 C CA . SER C 3 4 ? 114.335 100.694 120.122 1.00 61.00 0 SER 3 CA 1
ATOM 2901 C C . SER C 3 4 ? 114.536 102.054 120.799 1.00 61.00 0 SER 3 C 1
ATOM 2902 O O . SER C 3 4 ? 114.312 102.144 122.020 1.00 61.00 0 SER 3 O 1
ATOM 2905 N N . MET C 3 5 ? 114.945 103.067 120.031 1.00 61.34 1 MET 3 N 1
ATOM 2906 C CA . MET C 3 5 ? 115.215 104.405 120.618 1.00 61.34 1 MET 3 CA 1
ATOM 2907 C C . MET C 3 5 ? 113.992 105.296 120.407 1.00 61.34 1 MET 3 C 1
ATOM 2908 O O . MET C 3 5 ? 113.618 105.513 119.241 1.00 61.34 1 MET 3 O 1
ATOM 2913 N N . GLU C 3 6 ? 113.396 105.785 121.496 1.00 64.38 2 GLU 3 N 1
ATOM 2914 C CA . GLU C 3 6 ? 112.243 106.712 121.380 1.00 64.38 2 GLU 3 CA 1
ATOM 2915 C C . GLU C 3 6 ? 112.735 108.118 121.720 1.00 64.38 2 GLU 3 C 1
ATOM 2916 O O . GLU C 3 6 ? 113.030 108.366 122.902 1.00 64.38 2 GLU 3 O 1
ATOM 2922 N N . GLU C 3 7 ? 112.813 108.998 120.722 1.00 66.47 3 GLU 3 N 1
ATOM 2923 C CA . GLU C 3 7 ? 113.352 110.363 120.958 1.00 66.47 3 GLU 3 CA 1
ATOM 2924 C C . GLU C 3 7 ? 112.378 111.132 121.853 1.00 66.47 3 GLU 3 C 1
ATOM 2925 O O . GLU C 3 7 ? 111.158 111.021 121.629 1.00 66.47 3 GLU 3 O 1
ATOM 2931 N N . VAL C 3 8 ? 112.901 111.880 122.826 1.00 68.48 4 VAL 3 N 1
ATOM 2932 C CA . VAL C 3 8 ? 112.026 112.644 123.762 1.00 68.48 4 VAL 3 CA 1
ATOM 2933 C C . VAL C 3 8 ? 111.960 114.089 123.269 1.00 68.48 4 VAL 3 C 1
ATOM 2934 O O . VAL C 3 8 ? 113.023 114.729 123.170 1.00 68.48 4 VAL 3 O 1
ATOM 2938 N N . VAL C 3 9 ? 110.753 114.570 122.968 1.00 81.90 5 VAL 3 N 1
ATOM 2939 C CA . VAL C 3 9 ? 110.577 115.957 122.450 1.00 81.90 5 VAL 3 CA 1
ATOM 2940 C C . VAL C 3 9 ? 109.488 116.652 123.271 1.00 81.90 5 VAL 3 C 1
ATOM 2941 O O . VAL C 3 9 ? 108.586 115.954 123.775 1.00 81.90 5 VAL 3 O 1
ATOM 2945 N N . VAL C 3 10 ? 109.581 117.976 123.400 1.00 96.11 6 VAL 3 N 1
ATOM 2946 C CA . VAL C 3 10 ? 108.554 118.749 124.157 1.00 96.11 6 VAL 3 CA 1
ATOM 2947 C C . VAL C 3 10 ? 107.212 118.633 123.421 1.00 96.11 6 VAL 3 C 1
ATOM 2948 O O . VAL C 3 10 ? 107.159 118.982 122.224 1.00 96.11 6 VAL 3 O 1
ATOM 2952 N N . PRO C 3 11 ? 106.132 118.134 124.065 1.00 105.43 7 PRO 3 N 1
ATOM 2953 C CA . PRO C 3 11 ? 104.809 118.083 123.434 1.00 105.43 7 PRO 3 CA 1
ATOM 2954 C C . PRO C 3 11 ? 104.339 119.465 123.008 1.00 105.43 7 PRO 3 C 1
ATOM 2955 O O . PRO C 3 11 ? 104.662 120.478 123.632 1.00 105.43 7 PRO 3 O 1
ATOM 2959 N N . GLU C 3 12 ? 103.558 119.495 121.930 1.00 127.67 8 GLU 3 N 1
ATOM 2960 C CA . 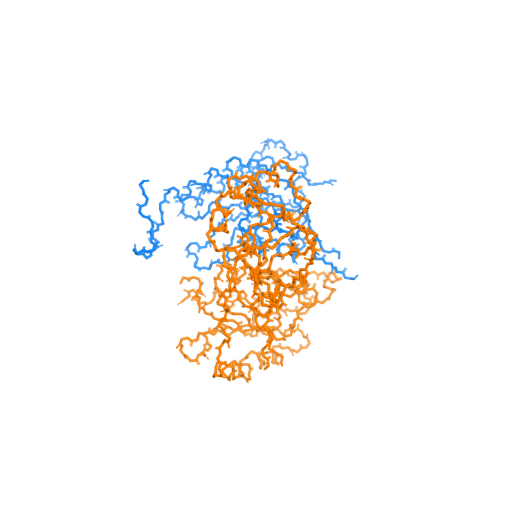GLU C 3 12 ? 103.005 120.737 121.407 1.00 127.67 8 GLU 3 CA 1
ATOM 2961 C C . GLU C 3 12 ? 101.656 120.444 120.766 1.00 127.67 8 GLU 3 C 1
ATOM 2962 O O . GLU C 3 12 ? 101.333 119.298 120.441 1.00 127.67 8 GLU 3 O 1
ATOM 2968 N N . GLU C 3 13 ? 100.865 121.500 120.587 1.00 139.96 9 GLU 3 N 1
ATOM 2969 C CA . GLU C 3 13 ? 99.536 121.330 120.012 1.00 139.96 9 GLU 3 CA 1
ATOM 2970 C C . GLU C 3 13 ? 99.558 121.630 118.516 1.00 139.96 9 GLU 3 C 1
ATOM 2971 O O . GLU C 3 13 ? 100.322 122.489 118.067 1.00 139.96 9 GLU 3 O 1
ATOM 2977 N N . PRO C 3 14 ? 98.739 120.935 117.732 1.00 145.42 10 PRO 3 N 1
ATOM 2978 C CA . PRO C 3 14 ? 98.647 121.233 116.299 1.00 145.42 10 PRO 3 CA 1
ATOM 2979 C C . PRO C 3 14 ? 98.078 122.620 116.068 1.00 145.42 10 PRO 3 C 1
ATOM 2980 O O . PRO C 3 14 ? 97.240 123.096 116.848 1.00 145.42 10 PRO 3 O 1
ATOM 2984 N N . PRO C 3 15 ? 98.510 123.302 115.010 1.00 151.09 11 PRO 3 N 1
ATOM 2985 C CA . PRO C 3 15 ? 98.005 124.654 114.747 1.00 151.09 11 PRO 3 CA 1
ATOM 2986 C C . PRO C 3 15 ? 96.543 124.649 114.331 1.00 151.09 11 PRO 3 C 1
ATOM 2987 O O . PRO C 3 15 ? 96.019 123.661 113.811 1.00 151.09 11 PRO 3 O 1
ATOM 2991 N N . LYS C 3 16 ? 95.885 125.781 114.572 1.00 155.43 12 LYS 3 N 1
ATOM 2992 C CA . LYS C 3 16 ? 94.509 126.001 114.153 1.00 155.43 12 LYS 3 CA 1
ATOM 2993 C C . LYS C 3 16 ? 94.476 127.117 113.118 1.00 155.43 12 LYS 3 C 1
ATOM 2994 O O . LYS C 3 16 ? 95.503 127.713 112.784 1.00 155.43 12 LYS 3 O 1
ATOM 3000 N N . LEU C 3 17 ? 93.279 127.397 112.609 1.00 157.07 13 LEU 3 N 1
ATOM 3001 C CA . LEU C 3 17 ? 93.096 128.337 111.513 1.00 157.07 13 LEU 3 CA 1
ATOM 3002 C C . LEU C 3 17 ? 92.157 129.463 111.923 1.00 157.07 13 LEU 3 C 1
ATOM 3003 O O . LEU C 3 17 ? 91.146 129.231 112.593 1.00 157.07 13 LEU 3 O 1
ATOM 3008 N N . VAL C 3 18 ? 92.499 130.684 111.513 1.00 157.79 14 VAL 3 N 1
ATOM 3009 C CA . VAL C 3 18 ? 91.669 131.862 111.738 1.00 157.79 14 VAL 3 CA 1
ATOM 3010 C C . VAL C 3 18 ? 91.359 132.495 110.388 1.00 157.79 14 VAL 3 C 1
ATOM 3011 O O . VAL C 3 18 ? 92.121 132.332 109.427 1.00 157.79 14 VAL 3 O 1
ATOM 3015 N N . SER C 3 19 ? 90.239 133.210 110.313 1.00 161.61 15 SER 3 N 1
ATOM 3016 C CA . SER C 3 19 ? 89.743 133.701 109.034 1.00 161.61 15 SER 3 CA 1
ATOM 3017 C C . SER C 3 19 ? 90.683 134.745 108.440 1.00 161.61 15 SER 3 C 1
ATOM 3018 O O . SER C 3 19 ? 91.407 135.445 109.153 1.00 161.61 15 SER 3 O 1
ATOM 3021 N N . ALA C 3 20 ? 90.662 134.841 107.111 1.00 164.56 16 ALA 3 N 1
ATOM 3022 C CA . ALA C 3 20 ? 91.475 135.786 106.361 1.00 164.56 16 ALA 3 CA 1
ATOM 3023 C C . ALA C 3 20 ? 90.808 136.027 105.012 1.00 164.56 16 ALA 3 C 1
ATOM 3024 O O . ALA C 3 20 ? 89.944 135.257 104.580 1.00 164.56 16 ALA 3 O 1
ATOM 3026 N N . LEU C 3 21 ? 91.218 137.094 104.330 1.00 165.96 17 LEU 3 N 1
ATOM 3027 C CA . LEU C 3 21 ? 90.595 137.504 103.079 1.00 165.96 17 LEU 3 CA 1
ATOM 3028 C C . LEU C 3 21 ? 91.613 137.509 101.945 1.00 165.96 17 LEU 3 C 1
ATOM 3029 O O . LEU C 3 21 ? 92.727 138.019 102.099 1.00 165.96 17 LEU 3 O 1
ATOM 3034 N N . ALA C 3 22 ? 91.213 136.957 100.804 1.00 167.02 18 ALA 3 N 1
ATOM 3035 C CA . ALA C 3 22 ? 92.104 136.786 99.663 1.00 167.02 18 ALA 3 CA 1
ATOM 3036 C C . ALA C 3 22 ? 91.435 137.345 98.408 1.00 167.02 18 ALA 3 C 1
ATOM 3037 O O . ALA C 3 22 ? 90.360 137.956 98.455 1.00 167.02 18 ALA 3 O 1
ATOM 3039 N N . THR C 3 23 ? 92.076 137.134 97.259 1.00 170.60 19 THR 3 N 1
ATOM 3040 C CA . THR C 3 23 ? 91.552 137.576 95.973 1.00 170.60 19 THR 3 CA 1
ATOM 3041 C C . THR C 3 23 ? 92.242 136.792 94.865 1.00 170.60 19 THR 3 C 1
ATOM 3042 O O . THR C 3 23 ? 93.075 135.921 95.121 1.00 170.60 19 THR 3 O 1
ATOM 3046 N N . TYR C 3 24 ? 91.881 137.117 93.623 1.00 168.69 20 TYR 3 N 1
ATOM 3047 C CA . TYR C 3 24 ? 92.443 136.489 92.433 1.00 168.69 20 TYR 3 CA 1
ATOM 3048 C C . TYR C 3 24 ? 93.238 137.520 91.645 1.00 168.69 20 TYR 3 C 1
ATOM 3049 O O . TYR C 3 24 ? 92.835 138.685 91.560 1.00 168.69 20 TYR 3 O 1
ATOM 3058 N N . VAL C 3 25 ? 94.361 137.092 91.073 1.00 168.00 21 VAL 3 N 1
ATOM 3059 C CA . VAL C 3 25 ? 95.230 137.952 90.274 1.00 168.00 21 VAL 3 CA 1
ATOM 3060 C C . VAL C 3 25 ? 95.497 137.250 88.949 1.00 168.00 21 VAL 3 C 1
ATOM 3061 O O . VAL C 3 25 ? 95.821 136.057 88.928 1.00 168.00 21 VAL 3 O 1
ATOM 3065 N N . GLN C 3 26 ? 95.363 137.988 87.843 1.00 164.97 22 GLN 3 N 1
ATOM 3066 C CA . GLN C 3 26 ? 95.521 137.370 86.530 1.00 164.97 22 GLN 3 CA 1
ATOM 3067 C C . GLN C 3 26 ? 96.918 137.597 85.960 1.00 164.97 22 GLN 3 C 1
ATOM 3068 O O . GLN C 3 26 ? 97.568 136.648 85.507 1.00 164.97 22 GLN 3 O 1
ATOM 3074 N N . GLN C 3 27 ? 97.398 138.839 85.970 1.00 168.21 23 GLN 3 N 1
ATOM 3075 C CA . GLN C 3 27 ? 98.660 139.193 85.335 1.00 168.21 23 GLN 3 CA 1
ATOM 3076 C C . GLN C 3 27 ? 99.752 139.366 86.382 1.00 168.21 23 GLN 3 C 1
ATOM 3077 O O . GLN C 3 27 ? 99.479 139.741 87.527 1.00 168.21 23 GLN 3 O 1
ATOM 3083 N N . GLU C 3 28 ? 100.994 139.091 85.974 1.00 166.10 24 GLU 3 N 1
ATOM 3084 C CA . GLU C 3 28 ? 102.102 139.043 86.923 1.00 166.10 24 GLU 3 CA 1
ATOM 3085 C C . GLU C 3 28 ? 102.536 140.437 87.365 1.00 166.10 24 GLU 3 C 1
ATOM 3086 O O . GLU C 3 28 ? 102.806 140.655 88.551 1.00 166.10 24 GLU 3 O 1
ATOM 3092 N N . ARG C 3 29 ? 102.616 141.391 86.432 1.00 169.78 25 ARG 3 N 1
ATOM 3093 C CA . ARG C 3 29 ? 103.135 142.718 86.765 1.00 169.78 25 ARG 3 CA 1
ATOM 3094 C C . ARG C 3 29 ? 102.250 143.425 87.786 1.00 169.78 25 ARG 3 C 1
ATOM 3095 O O . ARG C 3 29 ? 102.749 144.139 88.669 1.00 169.78 25 ARG 3 O 1
ATOM 3103 N N . LEU C 3 30 ? 100.934 143.236 87.682 1.00 171.97 26 LEU 3 N 1
ATOM 3104 C CA . LEU C 3 30 ? 100.027 143.794 88.676 1.00 171.97 26 LEU 3 CA 1
ATOM 3105 C C . LEU C 3 30 ? 100.331 143.233 90.058 1.00 171.97 26 LEU 3 C 1
ATOM 3106 O O . LEU C 3 30 ? 100.339 143.968 91.048 1.00 171.97 26 LEU 3 O 1
ATOM 3111 N N . CYS C 3 31 ? 100.610 141.929 90.141 1.00 173.47 27 CYS 3 N 1
ATOM 3112 C CA . CYS C 3 31 ? 100.962 141.328 91.425 1.00 173.47 27 CYS 3 CA 1
ATOM 3113 C C . CYS C 3 31 ? 102.313 141.820 91.930 1.00 173.47 27 CYS 3 C 1
ATOM 3114 O O . CYS C 3 31 ? 102.499 141.993 93.142 1.00 173.47 27 CYS 3 O 1
ATOM 3117 N N . THR C 3 32 ? 103.269 142.042 91.026 1.00 171.63 28 THR 3 N 1
ATOM 3118 C CA . THR C 3 32 ? 104.570 142.561 91.438 1.00 171.63 28 THR 3 CA 1
ATOM 3119 C C . THR C 3 32 ? 104.430 143.949 92.046 1.00 171.63 28 THR 3 C 1
ATOM 3120 O O . THR C 3 32 ? 105.069 144.266 93.056 1.00 171.63 28 THR 3 O 1
ATOM 3124 N N . MET C 3 33 ? 103.600 144.797 91.435 1.00 176.55 29 MET 3 N 1
ATOM 3125 C CA . MET C 3 33 ? 103.321 146.100 92.032 1.00 176.55 29 MET 3 CA 1
ATOM 3126 C C . MET C 3 33 ? 102.525 145.953 93.326 1.00 176.55 29 MET 3 C 1
ATOM 3127 O O . MET C 3 33 ? 102.733 146.709 94.286 1.00 176.55 29 MET 3 O 1
ATOM 3132 N N . PHE C 3 34 ? 101.618 144.972 93.371 1.00 179.60 30 PHE 3 N 1
ATOM 3133 C CA . PHE C 3 34 ? 100.764 144.778 94.536 1.00 179.60 30 PHE 3 CA 1
ATOM 3134 C C . PHE C 3 34 ? 101.570 144.357 95.753 1.00 179.60 30 PHE 3 C 1
ATOM 3135 O O . PHE C 3 34 ? 101.188 144.656 96.887 1.00 179.60 30 PHE 3 O 1
ATOM 3143 N N . LEU C 3 35 ? 102.672 143.638 95.542 1.00 180.47 31 LEU 3 N 1
ATOM 3144 C CA . LEU C 3 35 ? 103.522 143.259 96.666 1.00 180.47 31 LEU 3 CA 1
ATOM 3145 C C . LEU C 3 35 ? 104.007 144.494 97.419 1.00 180.47 31 LEU 3 C 1
ATOM 3146 O O . LEU C 3 35 ? 103.815 144.613 98.637 1.00 180.47 31 LEU 3 O 1
ATOM 3151 N N . SER C 3 36 ? 104.603 145.446 96.696 1.00 181.33 32 SER 3 N 1
ATOM 3152 C CA . SER C 3 36 ? 105.069 146.678 97.324 1.00 181.33 32 SER 3 CA 1
ATOM 3153 C C . SER C 3 36 ? 103.904 147.506 97.852 1.00 181.33 32 SER 3 C 1
ATOM 3154 O O . SER C 3 36 ? 104.007 148.125 98.919 1.00 181.33 32 SER 3 O 1
ATOM 3157 N N . ILE C 3 37 ? 102.789 147.535 97.117 1.00 181.19 33 ILE 3 N 1
ATOM 3158 C CA . ILE C 3 37 ? 101.638 148.323 97.550 1.00 181.19 33 ILE 3 CA 1
ATOM 3159 C C . ILE C 3 37 ? 101.107 147.811 98.884 1.00 181.19 33 ILE 3 C 1
ATOM 3160 O O . ILE C 3 37 ? 100.813 148.595 99.795 1.00 181.19 33 ILE 3 O 1
ATOM 3165 N N . ALA C 3 38 ? 100.986 146.490 99.026 1.00 182.11 34 ALA 3 N 1
ATOM 3166 C CA . ALA C 3 38 ? 100.494 145.910 100.270 1.00 182.11 34 ALA 3 CA 1
ATOM 3167 C C . ALA C 3 38 ? 101.521 146.044 101.387 1.00 182.11 34 ALA 3 C 1
ATOM 3168 O O . ALA C 3 38 ? 101.155 146.216 102.555 1.00 182.11 34 ALA 3 O 1
ATOM 3170 N N . ASN C 3 39 ? 102.812 145.957 101.053 1.00 183.10 35 ASN 3 N 1
ATOM 3171 C CA . ASN C 3 39 ? 103.842 146.159 102.067 1.00 183.10 35 ASN 3 CA 1
ATOM 3172 C C . ASN C 3 39 ? 103.775 147.571 102.635 1.00 183.10 35 ASN 3 C 1
ATOM 3173 O O . ASN C 3 39 ? 103.926 147.776 103.845 1.00 183.10 35 ASN 3 O 1
ATOM 3178 N N . LYS C 3 40 ? 103.550 148.562 101.770 1.00 182.94 36 LYS 3 N 1
ATOM 3179 C CA . LYS C 3 40 ? 103.434 149.940 102.236 1.00 182.94 36 LYS 3 CA 1
ATOM 3180 C C . LYS C 3 40 ? 102.125 150.163 102.989 1.00 182.94 36 LYS 3 C 1
ATOM 3181 O O . LYS C 3 40 ? 102.100 150.841 104.023 1.00 182.94 36 LYS 3 O 1
ATOM 3187 N N . LEU C 3 41 ? 101.027 149.593 102.488 1.00 182.18 37 LEU 3 N 1
ATOM 3188 C CA . LEU C 3 41 ? 99.713 149.881 103.056 1.00 182.18 37 LEU 3 CA 1
ATOM 3189 C C . LEU C 3 41 ? 99.418 149.007 104.269 1.00 182.18 37 LEU 3 C 1
ATOM 3190 O O . LEU C 3 41 ? 99.075 149.519 105.341 1.00 182.18 37 LEU 3 O 1
ATOM 3195 N N . LEU C 3 42 ? 99.540 147.689 104.122 1.00 182.99 38 LEU 3 N 1
ATOM 3196 C CA . LEU C 3 42 ? 99.155 146.733 105.159 1.00 182.99 38 LEU 3 CA 1
ATOM 3197 C C . LEU C 3 42 ? 100.328 145.809 105.460 1.00 182.99 38 LEU 3 C 1
ATOM 3198 O O . LEU C 3 42 ? 100.386 144.674 104.970 1.00 182.99 38 LEU 3 O 1
ATOM 3203 N N . PRO C 3 43 ? 101.288 146.270 106.258 1.00 183.20 39 PRO 3 N 1
ATOM 3204 C CA . PRO C 3 43 ? 102.400 145.397 106.646 1.00 183.20 39 PRO 3 CA 1
ATOM 3205 C C . PRO C 3 43 ? 101.916 144.232 107.494 1.00 183.20 39 PRO 3 C 1
ATOM 3206 O O . PRO C 3 43 ? 100.943 144.339 108.245 1.00 183.20 39 PRO 3 O 1
ATOM 3210 N N . LEU C 3 44 ? 102.610 143.106 107.360 1.00 182.28 40 LEU 3 N 1
ATOM 3211 C CA . LEU C 3 44 ? 102.243 141.910 108.104 1.00 182.28 40 LEU 3 CA 1
ATOM 3212 C C . LEU C 3 44 ? 102.471 142.115 109.596 1.00 182.28 40 LEU 3 C 1
ATOM 3213 O O . LEU C 3 44 ? 103.501 142.648 110.018 1.00 182.28 40 LEU 3 O 1
ATOM 3218 N N . LYS C 3 45 ? 101.497 141.687 110.396 1.00 181.58 41 LYS 3 N 1
ATOM 3219 C CA . LYS C 3 45 ? 101.614 141.780 111.839 1.00 181.58 41 LYS 3 CA 1
ATOM 3220 C C . LYS C 3 45 ? 102.691 140.821 112.340 1.00 181.58 41 LYS 3 C 1
ATOM 3221 O O . LYS C 3 45 ? 102.964 139.797 111.709 1.00 181.58 41 LYS 3 O 1
ATOM 3227 N N . PRO C 3 46 ? 103.327 141.138 113.474 1.00 182.07 42 PRO 3 N 1
ATOM 3228 C CA . PRO C 3 46 ? 104.389 140.250 113.984 1.00 182.07 42 PRO 3 CA 1
ATOM 3229 C C . PRO C 3 46 ? 103.924 138.822 114.207 1.00 182.07 42 PRO 3 C 1
ATOM 3230 O O . PRO C 3 46 ? 104.691 137.880 113.971 1.00 182.07 42 PRO 3 O 1
ATOM 3234 N N . HIS C 3 47 ? 102.682 138.632 114.658 1.00 182.27 43 HIS 3 N 1
ATOM 3235 C CA . HIS C 3 47 ? 102.150 137.281 114.795 1.00 182.27 43 HIS 3 CA 1
ATOM 3236 C C . HIS C 3 47 ? 101.763 136.694 113.445 1.00 182.27 43 HIS 3 C 1
ATOM 3237 O O . HIS C 3 47 ? 101.601 135.474 113.322 1.00 182.27 43 HIS 3 O 1
ATOM 3244 N N . ALA C 3 48 ? 101.610 137.538 112.424 1.00 179.81 44 ALA 3 N 1
ATOM 3245 C CA . ALA C 3 48 ? 101.199 137.105 111.095 1.00 179.81 44 ALA 3 CA 1
ATOM 3246 C C . ALA C 3 48 ? 102.331 137.173 110.075 1.00 179.81 44 ALA 3 C 1
ATOM 3247 O O . ALA C 3 48 ? 102.069 137.162 108.868 1.00 179.81 44 ALA 3 O 1
ATOM 3249 N N . CYS C 3 49 ? 103.581 137.243 110.531 1.00 175.39 45 CYS 3 N 1
ATOM 3250 C CA . CYS C 3 49 ? 104.734 137.262 109.641 1.00 175.39 45 CYS 3 CA 1
ATOM 3251 C C . CYS C 3 49 ? 105.249 135.869 109.308 1.00 175.39 45 CYS 3 C 1
ATOM 3252 O O . CYS C 3 49 ? 106.263 135.749 108.614 1.00 175.39 45 CYS 3 O 1
ATOM 3255 N N . HIS C 3 50 ? 104.581 134.819 109.779 1.00 164.38 46 HIS 3 N 1
ATOM 3256 C CA . HIS C 3 50 ? 105.010 133.448 109.543 1.00 164.38 46 HIS 3 CA 1
ATOM 3257 C C . HIS C 3 50 ? 104.392 132.840 108.290 1.00 164.38 46 HIS 3 C 1
ATOM 3258 O O . HIS C 3 50 ? 104.268 131.614 108.210 1.00 164.38 46 HIS 3 O 1
ATOM 3265 N N . LEU C 3 51 ? 104.014 133.657 107.310 1.00 161.84 47 LEU 3 N 1
ATOM 3266 C CA . LEU C 3 51 ? 103.378 133.177 106.091 1.00 161.84 47 LEU 3 CA 1
ATOM 3267 C C . LEU C 3 51 ? 104.005 133.870 104.886 1.00 161.84 47 LEU 3 C 1
ATOM 3268 O O . LEU C 3 51 ? 104.793 134.810 105.020 1.00 161.84 47 LEU 3 O 1
ATOM 3273 N N . LYS C 3 52 ? 103.643 133.399 103.693 1.00 161.20 48 LYS 3 N 1
ATOM 3274 C CA . LYS C 3 52 ? 104.166 133.933 102.440 1.00 161.20 48 LYS 3 CA 1
ATOM 3275 C C . LYS C 3 52 ? 103.000 134.386 101.575 1.00 161.20 48 LYS 3 C 1
ATOM 3276 O O . LYS C 3 52 ? 102.080 133.605 101.315 1.00 161.20 48 LYS 3 O 1
ATOM 3282 N N . ARG C 3 53 ? 103.053 135.639 101.115 1.00 164.50 49 ARG 3 N 1
ATOM 3283 C CA . ARG C 3 53 ? 101.927 136.209 100.379 1.00 164.50 49 ARG 3 CA 1
ATOM 3284 C C . ARG C 3 53 ? 101.756 135.553 99.013 1.00 164.50 49 ARG 3 C 1
ATOM 3285 O O . ARG C 3 53 ? 100.629 135.398 98.528 1.00 164.50 49 ARG 3 O 1
ATOM 3293 N N . ILE C 3 54 ? 102.863 135.163 98.376 1.00 158.61 50 ILE 3 N 1
ATOM 3294 C CA . ILE C 3 54 ? 102.794 134.604 97.031 1.00 158.61 50 ILE 3 CA 1
ATOM 3295 C C . ILE C 3 54 ? 102.055 133.275 97.065 1.00 158.61 50 ILE 3 C 1
ATOM 3296 O O . ILE C 3 54 ? 102.331 132.411 97.907 1.00 158.61 50 ILE 3 O 1
ATOM 3301 N N . ARG C 3 55 ? 101.108 133.105 96.143 1.00 156.94 51 ARG 3 N 1
ATOM 3302 C CA . ARG C 3 55 ? 100.268 131.917 96.127 1.00 156.94 51 ARG 3 CA 1
ATOM 3303 C C . ARG C 3 55 ? 99.613 131.789 94.759 1.00 156.94 51 ARG 3 C 1
ATOM 3304 O O . ARG C 3 55 ? 99.235 132.785 94.136 1.00 156.94 51 ARG 3 O 1
ATOM 3312 N N . ARG C 3 56 ? 99.480 130.543 94.304 1.00 158.06 52 ARG 3 N 1
ATOM 3313 C CA . ARG C 3 56 ? 98.833 130.227 93.039 1.00 158.06 52 ARG 3 CA 1
ATOM 3314 C C . ARG C 3 56 ? 97.636 129.326 93.300 1.00 158.06 52 ARG 3 C 1
ATOM 3315 O O . ARG C 3 56 ? 97.705 128.416 94.131 1.00 158.06 52 ARG 3 O 1
ATOM 3323 N N . SER C 3 57 ? 96.541 129.588 92.589 1.00 161.49 53 SER 3 N 1
ATOM 3324 C CA . SER C 3 57 ? 95.327 128.803 92.768 1.00 161.49 53 SER 3 CA 1
ATOM 3325 C C . SER C 3 57 ? 95.536 127.371 92.290 1.00 161.49 53 SER 3 C 1
ATOM 3326 O O . SER C 3 57 ? 96.346 127.107 91.398 1.00 161.49 53 SER 3 O 1
ATOM 3329 N N . SER C 3 58 ? 94.797 126.442 92.902 1.00 162.36 54 SER 3 N 1
ATOM 3330 C CA . SER C 3 58 ? 94.893 125.040 92.507 1.00 162.36 54 SER 3 CA 1
ATOM 3331 C C . SER C 3 58 ? 94.431 124.838 91.069 1.00 162.36 54 SER 3 C 1
ATOM 3332 O O . SER C 3 58 ? 95.057 124.091 90.307 1.00 162.36 54 SER 3 O 1
ATOM 3335 N N . ALA C 3 59 ? 93.342 125.493 90.681 1.00 161.65 55 ALA 3 N 1
ATOM 3336 C CA . ALA C 3 59 ? 92.813 125.363 89.329 1.00 161.65 55 ALA 3 CA 1
ATOM 3337 C C . ALA C 3 59 ? 93.599 126.222 88.344 1.00 161.65 55 ALA 3 C 1
ATOM 3338 O O . ALA C 3 59 ? 94.689 126.703 88.655 1.00 161.65 55 ALA 3 O 1
ATOM 3340 N N . VAL C 3 109 ? 96.157 129.320 87.272 1.00 162.64 105 VAL 3 N 1
ATOM 3341 C CA . VAL C 3 109 ? 95.381 130.381 87.901 1.00 162.64 105 VAL 3 CA 1
ATOM 3342 C C . VAL C 3 109 ? 96.088 130.860 89.165 1.00 162.64 105 VAL 3 C 1
ATOM 3343 O O . VAL C 3 109 ? 96.593 130.056 89.948 1.00 162.64 105 VAL 3 O 1
ATOM 3347 N N . LEU C 3 110 ? 96.127 132.177 89.351 1.00 164.86 106 LEU 3 N 1
ATOM 3348 C CA . LEU C 3 110 ? 96.775 132.804 90.495 1.00 164.86 106 LEU 3 CA 1
ATOM 3349 C C . LEU C 3 110 ? 95.719 133.480 91.358 1.00 164.86 106 LEU 3 C 1
ATOM 3350 O O . LEU C 3 110 ? 94.929 134.287 90.857 1.00 164.86 106 LEU 3 O 1
ATOM 3355 N N . GLU C 3 111 ? 95.698 133.149 92.647 1.00 164.02 107 GLU 3 N 1
ATOM 3356 C CA . GLU C 3 111 ? 94.849 133.832 93.613 1.00 164.02 107 GLU 3 CA 1
ATOM 3357 C C . GLU C 3 111 ? 95.718 134.334 94.757 1.00 164.02 107 GLU 3 C 1
ATOM 3358 O O . GLU C 3 111 ? 96.584 133.604 95.251 1.00 164.02 107 GLU 3 O 1
ATOM 3364 N N . LEU C 3 112 ? 95.502 135.583 95.159 1.00 167.45 108 LEU 3 N 1
ATOM 3365 C CA . LEU C 3 112 ? 96.388 136.282 96.081 1.00 167.45 108 LEU 3 CA 1
ATOM 3366 C C . LEU C 3 112 ? 95.655 136.575 97.383 1.00 167.45 108 LEU 3 C 1
ATOM 3367 O O . LEU C 3 112 ? 94.507 137.030 97.367 1.00 167.45 108 LEU 3 O 1
ATOM 3372 N N . LEU C 3 113 ? 96.321 136.311 98.505 1.00 166.91 109 LEU 3 N 1
ATOM 3373 C CA . LEU C 3 113 ? 95.771 136.663 99.806 1.00 166.91 109 LEU 3 CA 1
ATOM 3374 C C . LEU C 3 113 ? 96.102 138.114 100.136 1.00 166.91 109 LEU 3 C 1
ATOM 3375 O O . LEU C 3 113 ? 97.200 138.598 99.848 1.00 166.91 109 LEU 3 O 1
ATOM 3380 N N . LEU C 3 114 ? 95.143 138.812 100.747 1.00 164.46 110 LEU 3 N 1
ATOM 3381 C CA . LEU C 3 114 ? 95.301 140.228 101.052 1.00 164.46 110 LEU 3 CA 1
ATOM 3382 C C . LEU C 3 114 ? 95.365 140.502 102.549 1.00 164.46 110 LEU 3 C 1
ATOM 3383 O O . LEU C 3 114 ? 96.349 141.070 103.030 1.00 164.46 110 LEU 3 O 1
ATOM 3388 N N . SER C 3 115 ? 94.348 140.102 103.306 1.00 163.57 111 SER 3 N 1
ATOM 3389 C CA . SER C 3 115 ? 94.315 140.433 104.723 1.00 163.57 111 SER 3 CA 1
ATOM 3390 C C . SER C 3 115 ? 94.412 139.177 105.578 1.00 163.57 111 SER 3 C 1
ATOM 3391 O O . SER C 3 115 ? 93.730 138.177 105.336 1.00 163.57 111 SER 3 O 1
ATOM 3394 N N . VAL C 3 116 ? 95.260 139.248 106.601 1.00 167.18 112 VAL 3 N 1
ATOM 3395 C CA . VAL C 3 116 ? 95.542 138.130 107.492 1.00 167.18 112 VAL 3 CA 1
ATOM 3396 C C . VAL C 3 116 ? 94.829 138.365 108.816 1.00 167.18 112 VAL 3 C 1
ATOM 3397 O O . VAL C 3 116 ? 94.868 139.475 109.361 1.00 167.18 112 VAL 3 O 1
ATOM 3401 N N . GLY C 3 117 ? 94.173 137.325 109.322 1.00 166.77 113 GLY 3 N 1
ATOM 3402 C CA . GLY C 3 117 ? 93.563 137.383 110.643 1.00 166.77 113 GLY 3 CA 1
ATOM 3403 C C . GLY C 3 117 ? 92.491 138.439 110.797 1.00 166.77 113 GLY 3 C 1
ATOM 3404 O O . GLY C 3 117 ? 92.388 139.064 111.859 1.00 166.77 113 GLY 3 O 1
ATOM 3405 N N . GLY C 3 118 ? 91.687 138.653 109.759 1.00 168.56 114 GLY 3 N 1
ATOM 3406 C CA . GLY C 3 118 ? 90.621 139.622 109.821 1.00 168.56 114 GLY 3 CA 1
ATOM 3407 C C . GLY C 3 118 ? 90.196 140.116 108.454 1.00 168.56 114 GLY 3 C 1
ATOM 3408 O O . GLY C 3 118 ? 90.748 139.722 107.422 1.00 168.56 114 GLY 3 O 1
ATOM 3409 N N . PRO C 3 119 ? 89.199 140.996 108.425 1.00 170.08 115 PRO 3 N 1
ATOM 3410 C CA . PRO C 3 119 ? 88.716 141.523 107.146 1.00 170.08 115 PRO 3 CA 1
ATOM 3411 C C . PRO C 3 119 ? 89.695 142.513 106.536 1.00 170.08 115 PRO 3 C 1
ATOM 3412 O O . PRO C 3 119 ? 90.598 143.035 107.195 1.00 170.08 115 PRO 3 O 1
ATOM 3416 N N . VAL C 3 120 ? 89.499 142.764 105.241 1.00 173.92 116 VAL 3 N 1
ATOM 3417 C CA . VAL C 3 120 ? 90.315 143.737 104.529 1.00 173.92 116 VAL 3 CA 1
ATOM 3418 C C . VAL C 3 120 ? 89.956 145.148 104.982 1.00 173.92 116 VAL 3 C 1
ATOM 3419 O O . VAL C 3 120 ? 88.835 145.420 105.431 1.00 173.92 116 VAL 3 O 1
ATOM 3423 N N . ASP C 3 121 ? 90.920 146.056 104.864 1.00 180.54 117 ASP 3 N 1
ATOM 3424 C CA . ASP C 3 121 ? 90.646 147.467 105.095 1.00 180.54 117 ASP 3 CA 1
ATOM 3425 C C . ASP C 3 121 ? 89.947 148.065 103.881 1.00 180.54 117 ASP 3 C 1
ATOM 3426 O O . ASP C 3 121 ? 90.291 147.761 102.735 1.00 180.54 117 ASP 3 O 1
ATOM 3431 N N . SER C 3 122 ? 88.952 148.917 104.137 1.00 181.93 118 SER 3 N 1
ATOM 3432 C CA . SER C 3 122 ? 88.171 149.492 103.046 1.00 181.93 118 SER 3 CA 1
ATOM 3433 C C . SER C 3 122 ? 89.028 150.394 102.166 1.00 181.93 118 SER 3 C 1
ATOM 3434 O O . SER C 3 122 ? 89.039 150.255 100.937 1.00 181.93 118 SER 3 O 1
ATOM 3437 N N . SER C 3 123 ? 89.760 151.327 102.782 1.00 182.43 119 SER 3 N 1
ATOM 3438 C CA . SER C 3 123 ? 90.596 152.242 102.009 1.00 182.43 119 SER 3 CA 1
ATOM 3439 C C . SER C 3 123 ? 91.712 151.496 101.289 1.00 182.43 119 SER 3 C 1
ATOM 3440 O O . SER C 3 123 ? 92.023 151.796 100.129 1.00 182.43 119 SER 3 O 1
ATOM 3443 N N . ALA C 3 124 ? 92.331 150.524 101.964 1.00 182.40 120 ALA 3 N 1
ATOM 3444 C CA . ALA C 3 124 ? 93.393 149.748 101.333 1.00 182.40 120 ALA 3 CA 1
ATOM 3445 C C . ALA C 3 124 ? 92.868 148.965 100.137 1.00 182.40 120 ALA 3 C 1
ATOM 3446 O O . ALA C 3 124 ? 93.513 148.922 99.083 1.00 182.40 120 ALA 3 O 1
ATOM 3448 N N . LEU C 3 125 ? 91.692 148.347 100.276 1.00 182.87 121 LEU 3 N 1
ATOM 3449 C CA . LEU C 3 125 ? 91.117 147.607 99.158 1.00 182.87 121 LEU 3 CA 1
ATOM 3450 C C . LEU C 3 125 ? 90.738 148.538 98.014 1.00 182.87 121 LEU 3 C 1
ATOM 3451 O O . LEU C 3 125 ? 90.903 148.187 96.842 1.00 182.87 121 LEU 3 O 1
ATOM 3456 N N . LYS C 3 126 ? 90.221 149.729 98.330 1.00 183.45 122 LYS 3 N 1
ATOM 3457 C CA . LYS C 3 126 ? 89.887 150.681 97.275 1.00 183.45 122 LYS 3 CA 1
ATOM 3458 C C . LYS C 3 126 ? 91.134 151.131 96.521 1.00 183.45 122 LYS 3 C 1
ATOM 3459 O O . LYS C 3 126 ? 91.120 151.235 95.288 1.00 183.45 122 LYS 3 O 1
ATOM 3465 N N . GLU C 3 127 ? 92.225 151.395 97.244 1.00 183.87 123 GLU 3 N 1
ATOM 3466 C CA . GLU C 3 127 ? 93.471 151.769 96.580 1.00 183.87 123 GLU 3 CA 1
ATOM 3467 C C . GLU C 3 127 ? 94.023 150.613 95.751 1.00 183.87 123 GLU 3 C 1
ATOM 3468 O O . GLU C 3 127 ? 94.574 150.826 94.664 1.00 183.87 123 GLU 3 O 1
ATOM 3474 N N . LEU C 3 128 ? 93.882 149.382 96.247 1.00 183.37 124 LEU 3 N 1
ATOM 3475 C CA . LEU C 3 128 ? 94.314 148.217 95.480 1.00 183.37 124 LEU 3 CA 1
ATOM 3476 C C . LEU C 3 128 ? 93.505 148.080 94.193 1.00 183.37 124 LEU 3 C 1
ATOM 3477 O O . LEU C 3 128 ? 94.056 147.765 93.132 1.00 183.37 124 LEU 3 O 1
ATOM 3482 N N . GLU C 3 129 ? 92.191 148.307 94.272 1.00 184.52 125 GLU 3 N 1
ATOM 3483 C CA . GLU C 3 129 ? 91.358 148.278 93.072 1.00 184.52 125 GLU 3 CA 1
ATOM 3484 C C . GLU C 3 129 ? 91.767 149.370 92.093 1.00 184.52 125 GLU 3 C 1
ATOM 3485 O O . GLU C 3 129 ? 91.830 149.136 90.880 1.00 184.52 125 GLU 3 O 1
ATOM 3491 N N . SER C 3 130 ? 92.041 150.573 92.603 1.00 185.47 126 SER 3 N 1
ATOM 3492 C CA . SER C 3 130 ? 92.480 151.662 91.736 1.00 185.47 126 SER 3 CA 1
ATOM 3493 C C . SER C 3 130 ? 93.791 151.315 91.043 1.00 185.47 126 SER 3 C 1
ATOM 3494 O O . SER C 3 130 ? 93.975 151.614 89.857 1.00 185.47 126 SER 3 O 1
ATOM 3497 N N . ALA C 3 131 ? 94.717 150.687 91.771 1.00 184.38 127 ALA 3 N 1
ATOM 3498 C CA . ALA C 3 131 ? 95.959 150.232 91.155 1.00 184.38 127 ALA 3 CA 1
ATOM 3499 C C . ALA C 3 131 ? 95.690 149.179 90.087 1.00 184.38 127 ALA 3 C 1
ATOM 3500 O O . ALA C 3 131 ? 96.300 149.203 89.012 1.00 184.38 127 ALA 3 O 1
ATOM 3502 N N . ALA C 3 132 ? 94.777 148.245 90.367 1.00 183.75 128 ALA 3 N 1
ATOM 3503 C CA . ALA C 3 132 ? 94.435 147.226 89.380 1.00 183.75 128 ALA 3 CA 1
ATOM 3504 C C . ALA C 3 132 ? 93.547 147.785 88.278 1.00 183.75 128 ALA 3 C 1
ATOM 3505 O O . ALA C 3 132 ? 93.395 147.153 87.226 1.00 183.75 128 ALA 3 O 1
ATOM 3507 N N . ASP C 3 133 ? 92.942 148.951 88.505 1.00 184.69 129 ASP 3 N 1
ATOM 3508 C CA . ASP C 3 133 ? 91.984 149.584 87.604 1.00 184.69 129 ASP 3 CA 1
ATOM 3509 C C . ASP C 3 133 ? 90.756 148.717 87.362 1.00 184.69 129 ASP 3 C 1
ATOM 3510 O O . ASP C 3 133 ? 90.054 148.912 86.361 1.00 184.69 129 ASP 3 O 1
ATOM 3515 N N . THR C 3 134 ? 90.475 147.763 88.249 1.00 185.91 130 THR 3 N 1
ATOM 3516 C CA . THR C 3 134 ? 89.340 146.865 88.102 1.00 185.91 130 THR 3 CA 1
ATOM 3517 C C . THR C 3 134 ? 88.848 146.449 89.480 1.00 185.91 130 THR 3 C 1
ATOM 3518 O O . THR C 3 134 ? 89.549 146.612 90.483 1.00 185.91 130 THR 3 O 1
ATOM 3522 N N . THR C 3 135 ? 87.628 145.917 89.519 1.00 184.76 131 THR 3 N 1
ATOM 3523 C CA . THR C 3 135 ? 87.043 145.482 90.780 1.00 184.76 131 THR 3 CA 1
ATOM 3524 C C . THR C 3 135 ? 87.777 144.261 91.321 1.00 184.76 131 THR 3 C 1
ATOM 3525 O O . THR C 3 135 ? 88.263 143.418 90.562 1.00 184.76 131 THR 3 O 1
ATOM 3529 N N . VAL C 3 136 ? 87.853 144.172 92.646 1.00 181.02 132 VAL 3 N 1
ATOM 3530 C CA . VAL C 3 136 ? 88.538 143.082 93.332 1.00 181.02 132 VAL 3 CA 1
ATOM 3531 C C . VAL C 3 136 ? 87.523 142.294 94.147 1.00 181.02 132 VAL 3 C 1
ATOM 3532 O O . VAL C 3 136 ? 86.830 142.857 95.005 1.00 181.02 132 VAL 3 O 1
ATOM 3536 N N . ALA C 3 137 ? 87.436 140.993 93.882 1.00 177.01 133 ALA 3 N 1
ATOM 3537 C CA . ALA C 3 137 ? 86.537 140.106 94.606 1.00 177.01 133 ALA 3 CA 1
ATOM 3538 C C . ALA C 3 137 ? 87.284 139.414 95.738 1.00 177.01 133 ALA 3 C 1
ATOM 3539 O O . ALA C 3 137 ? 88.489 139.162 95.641 1.00 177.01 133 ALA 3 O 1
ATOM 3541 N N . VAL C 3 138 ? 86.562 139.104 96.811 1.00 172.56 134 VAL 3 N 1
ATOM 3542 C CA . VAL C 3 138 ? 87.144 138.536 98.021 1.00 172.56 134 VAL 3 CA 1
ATOM 3543 C C . VAL C 3 138 ? 86.512 137.179 98.296 1.00 172.56 134 VAL 3 C 1
ATOM 3544 O O . VAL C 3 138 ? 85.283 137.041 98.295 1.00 172.56 134 VAL 3 O 1
ATOM 3548 N N . HIS C 3 139 ? 87.358 136.177 98.531 1.00 168.57 135 HIS 3 N 1
ATOM 3549 C CA . HIS C 3 139 ? 86.927 134.852 98.957 1.00 168.57 135 HIS 3 CA 1
ATOM 3550 C C . HIS C 3 139 ? 87.644 134.496 100.251 1.00 168.57 135 HIS 3 C 1
ATOM 3551 O O . HIS C 3 139 ? 88.863 134.672 100.359 1.00 168.57 135 HIS 3 O 1
ATOM 3558 N N . ARG C 3 140 ? 86.887 134.005 101.229 1.00 165.16 136 ARG 3 N 1
ATOM 3559 C CA . ARG C 3 140 ? 87.445 133.745 102.550 1.00 165.16 136 ARG 3 CA 1
ATOM 3560 C C . ARG C 3 140 ? 88.425 132.578 102.513 1.00 165.16 136 ARG 3 C 1
ATOM 3561 O O . ARG C 3 140 ? 88.204 131.578 101.824 1.00 165.16 136 ARG 3 O 1
ATOM 3569 N N . VAL C 3 141 ? 89.518 132.715 103.266 1.00 162.55 137 VAL 3 N 1
ATOM 3570 C CA . VAL C 3 141 ? 90.494 131.653 103.465 1.00 162.55 137 VAL 3 CA 1
ATOM 3571 C C . VAL C 3 141 ? 90.821 131.599 104.951 1.00 162.55 137 VAL 3 C 1
ATOM 3572 O O . VAL C 3 141 ? 90.254 132.334 105.761 1.00 162.55 137 VAL 3 O 1
ATOM 3576 N N . TRP C 3 142 ? 91.753 130.721 105.307 1.00 159.19 138 TRP 3 N 1
ATOM 3577 C CA . TRP C 3 142 ? 92.151 130.543 106.695 1.00 159.19 138 TRP 3 CA 1
ATOM 3578 C C . TRP C 3 142 ? 93.669 130.490 106.803 1.00 159.19 138 TRP 3 C 1
ATOM 3579 O O . TRP C 3 142 ? 94.348 129.962 105.916 1.00 159.19 138 TRP 3 O 1
ATOM 3590 N N . VAL C 3 143 ? 94.193 131.042 107.894 1.00 158.08 139 VAL 3 N 1
ATOM 3591 C CA . VAL C 3 143 ? 95.634 131.162 108.103 1.00 158.08 139 VAL 3 CA 1
ATOM 3592 C C . VAL C 3 143 ? 95.996 130.603 109.475 1.00 158.08 139 VAL 3 C 1
ATOM 3593 O O . VAL C 3 143 ? 95.177 130.665 110.404 1.00 158.08 139 VAL 3 O 1
ATOM 3597 N N . PRO C 3 144 ? 97.199 130.057 109.652 1.00 155.54 140 PRO 3 N 1
ATOM 3598 C CA . PRO C 3 144 ? 97.540 129.391 110.918 1.00 155.54 140 PRO 3 CA 1
ATOM 3599 C C . PRO C 3 144 ? 97.822 130.388 112.030 1.00 155.54 140 PRO 3 C 1
ATOM 3600 O O . PRO C 3 144 ? 98.349 131.478 111.795 1.00 155.54 140 PRO 3 O 1
ATOM 3604 N N . ASP C 3 145 ? 97.470 130.001 113.253 1.00 153.37 141 ASP 3 N 1
ATOM 3605 C CA . ASP C 3 145 ? 97.700 130.819 114.435 1.00 153.37 141 ASP 3 CA 1
ATOM 3606 C C . ASP C 3 145 ? 98.807 130.278 115.333 1.00 153.37 141 ASP 3 C 1
ATOM 3607 O O . ASP C 3 145 ? 99.236 130.981 116.254 1.00 153.37 141 ASP 3 O 1
ATOM 3612 N N . ARG C 3 146 ? 99.278 129.056 115.092 1.00 150.21 142 ARG 3 N 1
ATOM 3613 C CA . ARG C 3 146 ? 100.347 128.449 115.874 1.00 150.21 142 ARG 3 CA 1
ATOM 3614 C C . ARG C 3 146 ? 101.535 128.179 114.964 1.00 150.21 142 ARG 3 C 1
ATOM 3615 O O . ARG C 3 146 ? 101.366 127.664 113.853 1.00 150.21 142 ARG 3 O 1
ATOM 3623 N N . ALA C 3 147 ? 102.730 128.524 115.436 1.00 150.30 143 ALA 3 N 1
ATOM 3624 C CA . ALA C 3 147 ? 103.941 128.393 114.645 1.00 150.30 143 ALA 3 CA 1
ATOM 3625 C C . ALA C 3 147 ? 104.742 127.184 115.097 1.00 150.30 143 ALA 3 C 1
ATOM 3626 O O . ALA C 3 147 ? 105.159 127.125 116.261 1.00 150.30 143 ALA 3 O 1
ATOM 3628 N N . PRO C 3 148 ? 104.973 126.205 114.221 1.00 147.12 144 PRO 3 N 1
ATOM 3629 C CA . PRO C 3 148 ? 105.809 125.060 114.600 1.00 147.12 144 PRO 3 CA 1
ATOM 3630 C C . PRO C 3 148 ? 107.290 125.341 114.403 1.00 147.12 144 PRO 3 C 1
ATOM 3631 O O . PRO C 3 148 ? 107.671 126.079 113.489 1.00 147.12 144 PRO 3 O 1
ATOM 3635 N N . ARG C 3 149 ? 108.136 124.762 115.256 1.00 143.41 145 ARG 3 N 1
ATOM 3636 C CA . ARG C 3 149 ? 109.572 124.996 115.164 1.00 143.41 145 ARG 3 CA 1
ATOM 3637 C C . ARG C 3 149 ? 110.427 123.743 115.277 1.00 143.41 145 ARG 3 C 1
ATOM 3638 O O . ARG C 3 149 ? 111.647 123.852 115.126 1.00 143.41 145 ARG 3 O 1
ATOM 3646 N N . SER C 3 150 ? 109.852 122.565 115.533 1.00 144.57 146 SER 3 N 1
ATOM 3647 C CA . SER C 3 150 ? 110.643 121.381 115.834 1.00 144.57 146 SER 3 CA 1
ATOM 3648 C C . SER C 3 150 ? 110.463 120.226 114.861 1.00 144.57 146 SER 3 C 1
ATOM 3649 O O . SER C 3 150 ? 111.396 119.430 114.708 1.00 144.57 146 SER 3 O 1
ATOM 3652 N N . SER C 3 151 ? 109.312 120.103 114.205 1.00 144.61 147 SER 3 N 1
ATOM 3653 C CA . SER C 3 151 ? 109.017 118.954 113.358 1.00 144.61 147 SER 3 CA 1
ATOM 3654 C C . SER C 3 151 ? 108.883 119.405 111.912 1.00 144.61 147 SER 3 C 1
ATOM 3655 O O . SER C 3 151 ? 108.062 120.275 111.603 1.00 144.61 147 SER 3 O 1
ATOM 3658 N N . ALA C 3 152 ? 109.689 118.810 111.031 1.00 142.37 148 ALA 3 N 1
ATOM 3659 C CA . ALA C 3 152 ? 109.528 119.059 109.604 1.00 142.37 148 ALA 3 CA 1
ATOM 3660 C C . ALA C 3 152 ? 108.246 118.427 109.081 1.00 142.37 148 ALA 3 C 1
ATOM 3661 O O . ALA C 3 152 ? 107.574 118.994 108.213 1.00 142.37 148 ALA 3 O 1
ATOM 3663 N N . GLU C 3 153 ? 107.898 117.244 109.593 1.00 144.69 149 GLU 3 N 1
ATOM 3664 C CA . GLU C 3 153 ? 106.672 116.583 109.158 1.00 144.69 149 GLU 3 CA 1
ATOM 3665 C C . GLU C 3 153 ? 105.446 117.412 109.514 1.00 144.69 149 GLU 3 C 1
ATOM 3666 O O . GLU C 3 153 ? 104.535 117.568 108.694 1.00 144.69 149 GLU 3 O 1
ATOM 3672 N N . GLU C 3 154 ? 105.407 117.960 110.730 1.00 145.41 150 GLU 3 N 1
ATOM 3673 C CA . GLU C 3 154 ? 104.305 118.841 111.103 1.00 145.41 150 GLU 3 CA 1
ATOM 3674 C C . GLU C 3 154 ? 104.349 120.139 110.307 1.00 145.41 150 GLU 3 C 1
ATOM 3675 O O . GLU C 3 154 ? 103.304 120.714 109.982 1.00 145.41 150 GLU 3 O 1
ATOM 3681 N N . TRP C 3 155 ? 105.554 120.618 109.991 1.00 145.81 151 TRP 3 N 1
ATOM 3682 C CA . TRP C 3 155 ? 105.690 121.831 109.193 1.00 145.81 151 TRP 3 CA 1
ATOM 3683 C C . TRP C 3 155 ? 105.079 121.641 107.811 1.00 145.81 151 TRP 3 C 1
ATOM 3684 O O . TRP C 3 155 ? 104.400 122.536 107.294 1.00 145.81 151 TRP 3 O 1
ATOM 3695 N N . THR C 3 156 ? 105.306 120.477 107.201 1.00 143.59 152 THR 3 N 1
ATOM 3696 C CA . THR C 3 156 ? 104.706 120.182 105.905 1.00 143.59 152 THR 3 CA 1
ATOM 3697 C C . THR C 3 156 ? 103.235 119.811 106.029 1.00 143.59 152 THR 3 C 1
ATOM 3698 O O . THR C 3 156 ? 102.481 119.954 105.060 1.00 143.59 152 THR 3 O 1
ATOM 3702 N N . LYS C 3 157 ? 102.812 119.325 107.200 1.00 143.90 153 LYS 3 N 1
ATOM 3703 C CA . LYS C 3 157 ? 101.476 118.752 107.332 1.00 143.90 153 LYS 3 CA 1
ATOM 3704 C C . LYS C 3 157 ? 100.398 119.776 107.008 1.00 143.90 153 LYS 3 C 1
ATOM 3705 O O . LYS C 3 157 ? 99.340 119.428 106.472 1.00 143.90 153 LYS 3 O 1
ATOM 3711 N N . TRP C 3 158 ? 100.648 121.043 107.320 1.00 146.68 154 TRP 3 N 1
ATOM 3712 C CA . TRP C 3 158 ? 99.721 122.117 107.000 1.00 146.68 154 TRP 3 CA 1
ATOM 3713 C C . TRP C 3 158 ? 100.164 122.923 105.786 1.00 146.68 154 TRP 3 C 1
ATOM 3714 O O . TRP C 3 158 ? 99.573 123.969 105.500 1.00 146.68 154 TRP 3 O 1
ATOM 3725 N N . CYS C 3 159 ? 101.191 122.460 105.067 1.00 151.94 155 CYS 3 N 1
ATOM 3726 C CA . CYS C 3 159 ? 101.635 123.161 103.868 1.00 151.94 155 CYS 3 CA 1
ATOM 3727 C C . CYS C 3 159 ? 100.644 12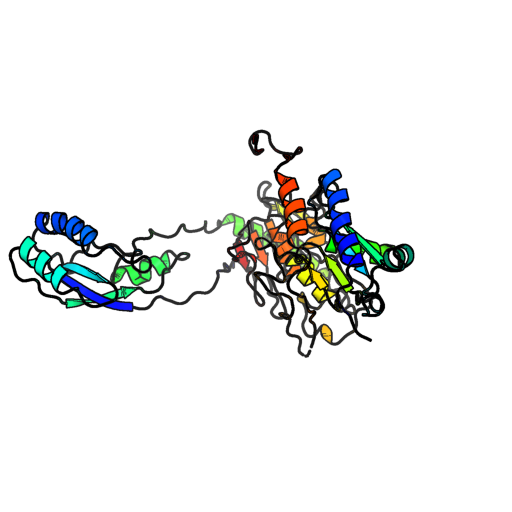3.034 102.720 1.00 151.94 155 CYS 3 C 1
ATOM 3728 O O . CYS C 3 159 ? 100.726 123.811 101.762 1.00 151.94 155 CYS 3 O 1
ATOM 3731 N N . GLN C 3 160 ? 99.719 122.074 102.788 1.00 154.57 156 GLN 3 N 1
ATOM 3732 C CA . GLN C 3 160 ? 98.716 121.940 101.736 1.00 154.57 156 GLN 3 CA 1
ATOM 3733 C C . GLN C 3 160 ? 97.831 123.177 101.660 1.00 154.57 156 GLN 3 C 1
ATOM 3734 O O . GLN C 3 160 ? 97.519 123.662 100.566 1.00 154.57 156 GLN 3 O 1
ATOM 3740 N N . ILE C 3 161 ? 97.414 123.701 102.814 1.00 152.58 157 ILE 3 N 1
ATOM 3741 C CA . ILE C 3 161 ? 96.580 124.898 102.825 1.00 152.58 157 ILE 3 CA 1
ATOM 3742 C C . ILE C 3 161 ? 97.411 126.136 102.509 1.00 152.58 157 ILE 3 C 1
ATOM 3743 O O . ILE C 3 161 ? 96.992 126.996 101.725 1.00 152.58 157 ILE 3 O 1
ATOM 3748 N N . TRP C 3 162 ? 98.594 126.249 103.106 1.00 152.23 158 TRP 3 N 1
ATOM 3749 C CA . TRP C 3 162 ? 99.433 127.424 102.924 1.00 152.23 158 TRP 3 CA 1
ATOM 3750 C C . TRP C 3 162 ? 100.849 127.065 103.346 1.00 152.23 158 TRP 3 C 1
ATOM 3751 O O . TRP C 3 162 ? 101.039 126.288 104.289 1.00 152.23 158 TRP 3 O 1
ATOM 3762 N N . PRO C 3 163 ? 101.859 127.612 102.681 1.00 152.42 159 PRO 3 N 1
ATOM 3763 C CA . PRO C 3 163 ? 103.238 127.426 103.140 1.00 152.42 159 PRO 3 CA 1
ATOM 3764 C C . PRO C 3 163 ? 103.531 128.290 104.361 1.00 152.42 159 PRO 3 C 1
ATOM 3765 O O . PRO C 3 163 ? 102.746 129.153 104.753 1.00 152.42 159 PRO 3 O 1
ATOM 3769 N N . PHE C 3 164 ? 104.685 128.035 104.968 1.00 154.04 160 PHE 3 N 1
ATOM 3770 C CA . PHE C 3 164 ? 105.151 128.801 106.114 1.00 154.04 160 PHE 3 CA 1
ATOM 3771 C C . PHE C 3 164 ? 106.348 129.655 105.718 1.00 154.04 160 PHE 3 C 1
ATOM 3772 O O . PHE C 3 164 ? 107.249 129.188 105.014 1.00 154.04 160 PHE 3 O 1
ATOM 3780 N N . ALA C 3 165 ? 106.347 130.913 106.170 1.00 157.42 161 ALA 3 N 1
ATOM 3781 C CA . ALA C 3 165 ? 107.486 131.789 105.910 1.00 157.42 161 ALA 3 CA 1
ATOM 3782 C C . ALA C 3 165 ? 108.753 131.247 106.555 1.00 157.42 161 ALA 3 C 1
ATOM 3783 O O . ALA C 3 165 ? 109.827 131.261 105.941 1.00 157.42 161 ALA 3 O 1
ATOM 3785 N N . THR C 3 166 ? 108.650 130.772 107.790 1.00 154.19 162 THR 3 N 1
ATOM 3786 C CA . THR C 3 166 ? 109.777 130.105 108.420 1.00 154.19 162 THR 3 CA 1
ATOM 3787 C C . THR C 3 166 ? 110.098 128.834 107.642 1.00 154.19 162 THR 3 C 1
ATOM 3788 O O . THR C 3 166 ? 109.200 128.014 107.405 1.00 154.19 162 THR 3 O 1
ATOM 3792 N N . PRO C 3 167 ? 111.347 128.630 107.228 1.00 150.43 163 PRO 3 N 1
ATOM 3793 C CA . PRO C 3 167 ? 111.661 127.478 106.372 1.00 150.43 163 PRO 3 CA 1
ATOM 3794 C C . PRO C 3 167 ? 111.523 126.159 107.111 1.00 150.43 163 PRO 3 C 1
ATOM 3795 O O . PRO C 3 167 ? 111.129 126.133 108.281 1.00 150.43 163 PRO 3 O 1
ATOM 3799 N N . LYS C 3 168 ? 111.836 125.061 106.432 1.00 142.85 164 LYS 3 N 1
ATOM 3800 C CA . LYS C 3 168 ? 111.767 123.753 107.060 1.00 142.85 164 LYS 3 CA 1
ATOM 3801 C C . LYS C 3 168 ? 112.677 123.726 108.286 1.00 142.85 164 LYS 3 C 1
ATOM 3802 O O . LYS C 3 168 ? 113.862 124.071 108.178 1.00 142.85 164 LYS 3 O 1
ATOM 3808 N N . PRO C 3 169 ? 112.165 123.351 109.457 1.00 138.32 165 PRO 3 N 1
ATOM 3809 C CA . PRO C 3 169 ? 112.988 123.392 110.670 1.00 138.32 165 PRO 3 CA 1
ATOM 3810 C C . PRO C 3 169 ? 114.196 122.476 110.550 1.00 138.32 165 PRO 3 C 1
ATOM 3811 O O . PRO C 3 169 ? 114.136 121.418 109.919 1.00 138.32 165 PRO 3 O 1
ATOM 3815 N N . ARG C 3 170 ? 115.305 122.904 111.147 1.00 128.32 166 ARG 3 N 1
ATOM 3816 C CA . ARG C 3 170 ? 116.524 122.111 111.101 1.00 128.32 166 ARG 3 CA 1
ATOM 3817 C C . ARG C 3 170 ? 116.293 120.758 111.760 1.00 128.32 166 ARG 3 C 1
ATOM 3818 O O . ARG C 3 170 ? 116.060 120.666 112.968 1.00 128.32 166 ARG 3 O 1
ATOM 3826 N N . VAL C 3 171 ? 116.356 119.708 110.957 1.00 118.90 167 VAL 3 N 1
ATOM 3827 C CA . VAL C 3 171 ? 116.081 118.344 111.397 1.00 118.90 167 VAL 3 CA 1
ATOM 3828 C C . VAL C 3 171 ? 117.310 117.828 112.131 1.00 118.90 167 VAL 3 C 1
ATOM 3829 O O . VAL C 3 171 ? 118.395 117.784 111.541 1.00 118.90 167 VAL 3 O 1
ATOM 3833 N N . PRO C 3 172 ? 117.194 117.448 113.401 1.00 106.47 168 PRO 3 N 1
ATOM 3834 C CA . PRO C 3 172 ? 118.337 116.848 114.094 1.00 106.47 168 PRO 3 CA 1
ATOM 3835 C C . PRO C 3 172 ? 118.744 115.542 113.433 1.00 106.47 168 PRO 3 C 1
ATOM 3836 O O . PRO C 3 172 ? 117.920 114.838 112.847 1.00 106.47 168 PRO 3 O 1
ATOM 3840 N N . THR C 3 173 ? 120.035 115.233 113.518 1.00 103.41 169 THR 3 N 1
ATOM 3841 C CA . THR C 3 173 ? 120.539 113.988 112.959 1.00 103.41 169 THR 3 CA 1
ATOM 3842 C C . THR C 3 173 ? 119.871 112.796 113.632 1.00 103.41 169 THR 3 C 1
ATOM 3843 O O . THR C 3 173 ? 119.759 112.736 114.860 1.00 103.41 169 THR 3 O 1
ATOM 3847 N N . GLN C 3 174 ? 119.423 111.842 112.819 1.00 94.92 170 GLN 3 N 1
ATOM 3848 C CA . GLN C 3 174 ? 118.708 110.672 113.324 1.00 94.92 170 GLN 3 CA 1
ATOM 3849 C C . GLN C 3 174 ? 119.690 109.556 113.681 1.00 94.92 170 GLN 3 C 1
ATOM 3850 O O . GLN C 3 174 ? 119.539 108.398 113.289 1.00 94.92 170 GLN 3 O 1
ATOM 3856 N N . LEU C 3 175 ? 120.708 109.938 114.456 1.00 82.67 171 LEU 3 N 1
ATOM 3857 C CA . LEU C 3 175 ? 121.700 109.014 114.992 1.00 82.67 171 LEU 3 CA 1
ATOM 3858 C C . LEU C 3 175 ? 122.329 108.237 113.836 1.00 82.67 171 LEU 3 C 1
ATOM 3859 O O . LEU C 3 175 ? 122.651 108.831 112.802 1.00 82.67 171 LEU 3 O 1
ATOM 3864 N N . SER C 3 176 ? 122.507 106.926 113.983 1.00 78.39 172 SER 3 N 1
ATOM 3865 C CA . SER C 3 176 ? 123.027 106.090 112.909 1.00 78.39 172 SER 3 CA 1
ATOM 3866 C C . SER C 3 176 ? 122.678 104.642 113.214 1.00 78.39 172 SER 3 C 1
ATOM 3867 O O . SER C 3 176 ? 122.191 104.318 114.299 1.00 78.39 172 SER 3 O 1
ATOM 3870 N N . GLU C 3 177 ? 122.924 103.774 112.231 1.00 76.25 173 GLU 3 N 1
ATOM 3871 C CA . GLU C 3 177 ? 122.583 102.364 112.393 1.00 76.25 173 GLU 3 CA 1
ATOM 3872 C C . GLU C 3 177 ? 123.554 101.654 113.330 1.00 76.25 173 GLU 3 C 1
ATOM 3873 O O . GLU C 3 177 ? 123.140 100.833 114.157 1.00 76.25 173 GLU 3 O 1
ATOM 3879 N N . CYS C 3 178 ? 124.850 101.951 113.218 1.00 76.29 174 CYS 3 N 1
ATOM 3880 C CA . CYS C 3 178 ? 125.849 101.301 114.057 1.00 76.29 174 CYS 3 CA 1
ATOM 3881 C C . CYS C 3 178 ? 125.867 101.843 115.480 1.00 76.29 174 CYS 3 C 1
ATOM 3882 O O . CYS C 3 178 ? 126.213 101.104 116.411 1.00 76.29 174 CYS 3 O 1
ATOM 3885 N N . GLU C 3 179 ? 125.515 103.115 115.671 1.00 72.88 175 GLU 3 N 1
ATOM 3886 C CA . GLU C 3 179 ? 125.496 103.670 117.018 1.00 72.88 175 GLU 3 CA 1
ATOM 3887 C C . GLU C 3 179 ? 124.381 103.049 117.849 1.00 72.88 175 GLU 3 C 1
ATOM 3888 O O . GLU C 3 179 ? 124.494 102.949 119.076 1.00 72.88 175 GLU 3 O 1
ATOM 3894 N N . VAL C 3 180 ? 123.307 102.598 117.198 1.00 66.51 176 VAL 3 N 1
ATOM 3895 C CA . VAL C 3 180 ? 122.278 101.846 117.909 1.00 66.51 176 VAL 3 CA 1
ATOM 3896 C C . VAL C 3 180 ? 122.852 100.546 118.453 1.00 66.51 176 VAL 3 C 1
ATOM 3897 O O . VAL C 3 180 ? 122.610 100.177 119.610 1.00 66.51 176 VAL 3 O 1
ATOM 3901 N N . GLY C 3 181 ? 123.618 99.829 117.630 1.00 65.79 177 GLY 3 N 1
ATOM 3902 C CA . GLY C 3 181 ? 124.251 98.611 118.105 1.00 65.79 177 GLY 3 CA 1
ATOM 3903 C C . GLY C 3 181 ? 125.252 98.877 119.210 1.00 65.79 177 GLY 3 C 1
ATOM 3904 O O . GLY C 3 181 ? 125.382 98.088 120.150 1.00 65.79 177 GLY 3 O 1
ATOM 3905 N N . SER C 3 182 ? 125.977 99.991 119.110 1.00 63.96 178 SER 3 N 1
ATOM 3906 C CA . SER C 3 182 ? 126.887 100.375 120.185 1.00 63.96 178 SER 3 CA 1
ATOM 3907 C C . SER C 3 182 ? 126.129 100.619 121.484 1.00 63.96 178 SER 3 C 1
ATOM 3908 O O . SER C 3 182 ? 126.562 100.184 122.560 1.00 63.96 178 SER 3 O 1
ATOM 3911 N N . ILE C 3 183 ? 124.991 101.311 121.400 1.00 60.57 179 ILE 3 N 1
ATOM 3912 C CA . ILE C 3 183 ? 124.166 101.555 122.578 1.00 60.57 179 ILE 3 CA 1
ATOM 3913 C C . ILE C 3 183 ? 123.697 100.236 123.173 1.00 60.57 179 ILE 3 C 1
ATOM 3914 O O . ILE C 3 183 ? 123.712 100.047 124.396 1.00 60.57 179 ILE 3 O 1
ATOM 3919 N N . GLN C 3 184 ? 123.266 99.306 122.320 1.00 60.26 180 GLN 3 N 1
ATOM 3920 C CA . GLN C 3 184 ? 122.811 98.010 122.811 1.00 60.26 180 GLN 3 CA 1
ATOM 3921 C C . GLN C 3 184 ? 123.939 97.258 123.501 1.00 60.26 180 GLN 3 C 1
ATOM 3922 O O . GLN C 3 184 ? 123.727 96.620 124.539 1.00 60.26 180 GLN 3 O 1
ATOM 3928 N N . ARG C 3 185 ? 125.146 97.315 122.935 1.00 60.40 181 ARG 3 N 1
ATOM 3929 C CA . ARG C 3 185 ? 126.278 96.632 123.548 1.00 60.40 181 ARG 3 CA 1
ATOM 3930 C C . ARG C 3 185 ? 126.611 97.231 124.908 1.00 60.40 181 ARG 3 C 1
ATOM 3931 O O . ARG C 3 185 ? 126.904 96.500 125.860 1.00 60.40 181 ARG 3 O 1
ATOM 3939 N N . ILE C 3 186 ? 126.567 98.560 125.022 1.00 59.99 182 ILE 3 N 1
ATOM 3940 C CA . ILE C 3 186 ? 126.861 99.194 126.307 1.00 59.99 182 ILE 3 CA 1
ATOM 3941 C C . ILE C 3 186 ? 125.785 98.863 127.336 1.00 59.99 182 ILE 3 C 1
ATOM 3942 O O . ILE C 3 186 ? 126.086 98.630 128.513 1.00 59.99 182 ILE 3 O 1
ATOM 3947 N N . PHE C 3 187 ? 124.514 98.848 126.919 1.00 55.21 183 PHE 3 N 1
ATOM 3948 C CA . PHE C 3 187 ? 123.449 98.413 127.821 1.00 55.21 183 PHE 3 CA 1
ATOM 3949 C C . PHE C 3 187 ? 123.669 96.988 128.303 1.00 55.21 183 PHE 3 C 1
ATOM 3950 O O . PHE C 3 187 ? 123.611 96.718 129.507 1.00 55.21 183 PHE 3 O 1
ATOM 3958 N N . ARG C 3 188 ? 123.940 96.062 127.385 1.00 58.74 184 ARG 3 N 1
ATOM 3959 C CA . ARG C 3 188 ? 124.109 94.668 127.781 1.00 58.74 184 ARG 3 CA 1
ATOM 3960 C C . ARG C 3 188 ? 125.444 94.446 128.477 1.00 58.74 184 ARG 3 C 1
ATOM 3961 O O . ARG C 3 188 ? 125.699 93.358 129.005 1.00 58.74 184 ARG 3 O 1
ATOM 3969 N N . THR C 3 189 ? 126.310 95.458 128.486 1.00 58.61 185 THR 3 N 1
ATOM 3970 C CA . THR C 3 189 ? 127.639 95.271 129.052 1.00 58.61 185 THR 3 CA 1
ATOM 3971 C C . THR C 3 189 ? 127.774 95.940 130.414 1.00 58.61 185 THR 3 C 1
ATOM 3972 O O . THR C 3 189 ? 128.333 95.348 131.344 1.00 58.61 185 THR 3 O 1
ATOM 3976 N N . VAL C 3 190 ? 127.274 97.168 130.563 1.00 59.41 186 VAL 3 N 1
ATOM 3977 C CA . VAL C 3 190 ? 127.670 97.968 131.717 1.00 59.41 186 VAL 3 CA 1
ATOM 3978 C C . VAL C 3 190 ? 126.496 98.390 132.597 1.00 59.41 186 VAL 3 C 1
ATOM 3979 O O . VAL C 3 190 ? 126.414 97.985 133.762 1.00 59.41 186 VAL 3 O 1
ATOM 3983 N N . VAL C 3 191 ? 125.586 99.209 132.060 1.00 59.17 187 VAL 3 N 1
ATOM 3984 C CA . VAL C 3 191 ? 124.591 99.865 132.911 1.00 59.17 187 VAL 3 CA 1
ATOM 3985 C C . VAL C 3 191 ? 123.581 98.862 133.455 1.00 59.17 187 VAL 3 C 1
ATOM 3986 O O . VAL C 3 191 ? 123.264 98.868 134.651 1.00 59.17 187 VAL 3 O 1
ATOM 3990 N N . MET C 3 192 ? 123.056 98.001 132.598 1.00 61.87 188 MET 3 N 1
ATOM 3991 C CA . MET C 3 192 ? 122.072 97.006 132.998 1.00 61.87 188 MET 3 CA 1
ATOM 3992 C C . MET C 3 192 ? 122.640 95.992 133.990 1.00 61.87 188 MET 3 C 1
ATOM 3993 O O . MET C 3 192 ? 121.956 95.658 134.965 1.00 61.87 188 MET 3 O 1
ATOM 3998 N N . PRO C 3 193 ? 123.848 95.447 133.783 1.00 59.30 189 PRO 3 N 1
ATOM 3999 C CA . PRO C 3 193 ? 124.389 94.527 134.799 1.00 59.30 189 PRO 3 CA 1
ATOM 4000 C C . PRO C 3 193 ? 124.566 95.159 136.171 1.00 59.30 189 PRO 3 C 1
ATOM 4001 O O . PRO C 3 193 ? 124.377 94.477 137.188 1.00 59.30 189 PRO 3 O 1
ATOM 4005 N N . LEU C 3 194 ? 124.935 96.444 136.233 1.00 58.06 190 LEU 3 N 1
ATOM 4006 C CA . LEU C 3 194 ? 125.020 97.119 137.527 1.00 58.06 190 LEU 3 CA 1
ATOM 4007 C C . LEU C 3 194 ? 123.659 97.184 138.200 1.00 58.06 190 LEU 3 C 1
ATOM 4008 O O . LEU C 3 194 ? 123.521 96.842 139.379 1.00 58.06 190 LEU 3 O 1
ATOM 4013 N N . ALA C 3 195 ? 122.635 97.608 137.458 1.00 58.30 191 ALA 3 N 1
ATOM 4014 C CA . ALA C 3 195 ? 121.290 97.629 138.010 1.00 58.30 191 ALA 3 CA 1
ATOM 4015 C C . ALA C 3 195 ? 120.856 96.233 138.425 1.00 58.30 191 ALA 3 C 1
ATOM 4016 O O . ALA C 3 195 ? 120.019 96.073 139.320 1.00 58.30 191 ALA 3 O 1
ATOM 4018 N N . LYS C 3 196 ? 121.543 95.217 137.909 1.00 59.11 192 LYS 3 N 1
ATOM 4019 C CA . LYS C 3 196 ? 121.244 93.853 138.409 1.00 59.11 192 LYS 3 CA 1
ATOM 4020 C C . LYS C 3 196 ? 122.004 93.654 139.724 1.00 59.11 192 LYS 3 C 1
ATOM 4021 O O . LYS C 3 196 ? 121.338 93.409 140.747 1.00 59.11 192 LYS 3 O 1
ATOM 4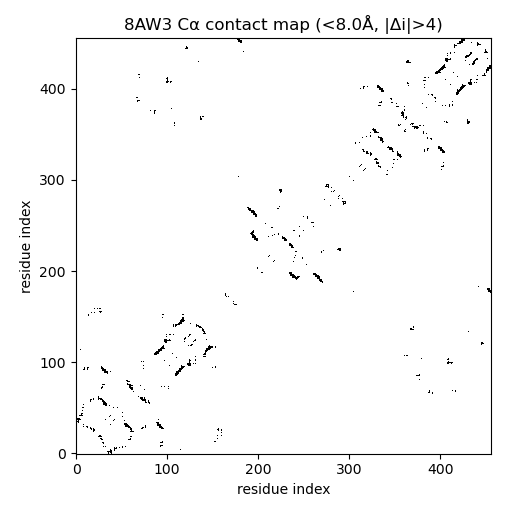027 N N . ARG C 3 197 ? 123.315 93.871 139.722 1.00 62.77 193 ARG 3 N 1
ATOM 4028 C CA . ARG C 3 197 ? 124.046 93.564 140.988 1.00 62.77 193 ARG 3 CA 1
ATOM 4029 C C . ARG C 3 197 ? 123.902 94.686 142.038 1.00 62.77 193 ARG 3 C 1
ATOM 4030 O O . ARG C 3 197 ? 124.007 94.351 143.235 1.00 62.77 193 ARG 3 O 1
ATOM 4038 N N . LEU C 3 198 ? 123.673 95.946 141.642 1.00 61.79 194 LEU 3 N 1
ATOM 4039 C CA . LEU C 3 198 ? 123.573 97.062 142.610 1.00 61.79 194 LEU 3 CA 1
ATOM 4040 C C . LEU C 3 198 ? 122.387 96.782 143.492 1.00 61.79 194 LEU 3 C 1
ATOM 4041 O O . LEU C 3 198 ? 122.499 97.019 144.686 1.00 61.79 194 LEU 3 O 1
ATOM 4046 N N . ARG C 3 199 ? 121.295 96.271 142.934 1.00 64.95 195 ARG 3 N 1
ATOM 4047 C CA . ARG C 3 199 ? 120.213 96.144 143.922 1.00 64.95 195 ARG 3 CA 1
ATOM 4048 C C . ARG C 3 199 ? 119.811 94.787 144.444 1.00 64.95 195 ARG 3 C 1
ATOM 4049 O O . ARG C 3 199 ? 119.308 93.967 143.678 1.00 64.95 195 ARG 3 O 1
ATOM 4057 N N . THR C 3 200 ? 120.024 94.586 145.735 1.00 67.59 196 THR 3 N 1
ATOM 4058 C CA . THR C 3 200 ? 119.406 93.604 146.626 1.00 67.59 196 THR 3 CA 1
ATOM 4059 C C . THR C 3 200 ? 118.270 94.483 147.161 1.00 67.59 196 THR 3 C 1
ATOM 4060 O O . THR C 3 200 ? 118.063 95.588 146.605 1.00 67.59 196 THR 3 O 1
ATOM 4064 N N . ASP C 3 201 ? 117.516 94.079 148.173 1.00 69.93 197 ASP 3 N 1
ATOM 4065 C CA . ASP C 3 201 ? 116.473 95.038 148.640 1.00 69.93 197 ASP 3 CA 1
ATOM 4066 C C . ASP C 3 201 ? 117.089 96.351 149.155 1.00 69.93 197 ASP 3 C 1
ATOM 4067 O O . ASP C 3 201 ? 116.549 97.387 148.776 1.00 69.93 197 ASP 3 O 1
ATOM 4072 N N . GLU C 3 202 ? 118.199 96.339 149.890 1.00 67.81 198 GLU 3 N 1
ATOM 4073 C CA . GLU C 3 202 ? 118.762 97.579 150.519 1.00 67.81 198 GLU 3 CA 1
ATOM 4074 C C . GLU C 3 202 ? 119.232 98.718 149.580 1.00 67.81 198 GLU 3 C 1
ATOM 4075 O O . GLU C 3 202 ? 118.986 99.862 149.974 1.00 67.81 198 GLU 3 O 1
ATO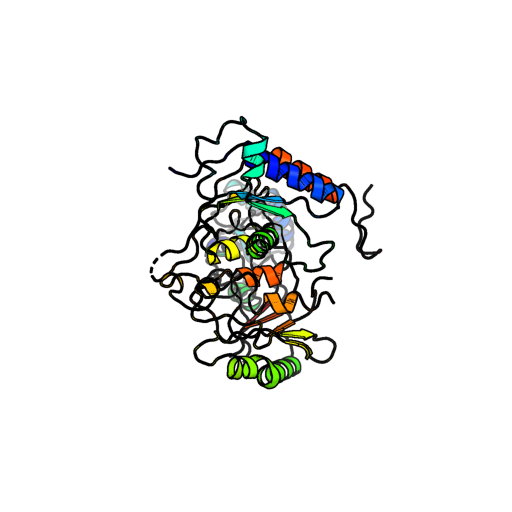M 4081 N N . THR C 3 203 ? 119.906 98.498 148.437 1.00 63.47 199 THR 3 N 1
ATOM 4082 C CA . THR C 3 203 ? 120.427 99.645 147.621 1.00 63.47 199 THR 3 CA 1
ATOM 4083 C C . THR C 3 203 ? 119.386 99.910 146.547 1.00 63.47 199 THR 3 C 1
ATOM 4084 O O . THR C 3 203 ? 118.625 98.983 146.247 1.00 63.47 199 THR 3 O 1
ATOM 4088 N N . LEU C 3 204 ? 119.337 101.109 145.999 1.00 58.57 200 LEU 3 N 1
ATOM 4089 C CA . LEU C 3 204 ? 118.215 101.521 145.164 1.00 58.57 200 LEU 3 CA 1
ATOM 4090 C C . LEU C 3 204 ? 118.219 100.861 143.791 1.00 58.57 200 LEU 3 C 1
ATOM 4091 O O . LEU C 3 204 ? 117.179 100.348 143.365 1.00 58.57 200 LEU 3 O 1
ATOM 4096 N N . GLY C 3 205 ? 119.350 100.856 143.091 1.00 56.13 201 GLY 3 N 1
ATOM 4097 C CA . GLY C 3 205 ? 119.407 100.249 141.777 1.00 56.13 201 GLY 3 CA 1
ATOM 4098 C C . GLY C 3 205 ? 119.498 101.204 140.611 1.00 56.13 201 GLY 3 C 1
ATOM 4099 O O . GLY C 3 205 ? 118.856 100.970 139.582 1.00 56.13 201 GLY 3 O 1
ATOM 4100 N N . ILE C 3 206 ? 120.276 102.272 140.729 1.00 52.66 202 ILE 3 N 1
ATOM 4101 C CA . ILE C 3 206 ? 120.452 103.246 139.658 1.00 52.66 202 ILE 3 CA 1
ATOM 4102 C C . ILE C 3 206 ? 121.934 103.331 139.304 1.00 52.66 202 ILE 3 C 1
ATOM 4103 O O . ILE C 3 206 ? 122.786 103.473 140.191 1.00 52.66 202 ILE 3 O 1
ATOM 4108 N N . ALA C 3 207 ? 122.247 103.218 138.012 1.00 48.88 203 ALA 3 N 1
ATOM 4109 C CA . ALA C 3 207 ? 123.621 103.252 137.528 1.00 48.88 203 ALA 3 CA 1
ATOM 4110 C C . ALA C 3 207 ? 123.731 104.159 136.309 1.00 48.88 203 ALA 3 C 1
ATOM 4111 O O . ALA C 3 207 ? 122.866 104.152 135.429 1.00 48.88 203 ALA 3 O 1
ATOM 4113 N N . ALA C 3 208 ? 124.810 104.939 136.258 1.00 54.34 204 ALA 3 N 1
ATOM 4114 C CA . ALA C 3 208 ? 125.021 105.913 135.194 1.00 54.34 204 ALA 3 CA 1
ATOM 4115 C C . ALA C 3 208 ? 126.471 105.876 134.740 1.00 54.34 204 ALA 3 C 1
ATOM 4116 O O . ALA C 3 208 ? 127.389 105.756 135.555 1.00 54.34 204 ALA 3 O 1
ATOM 4118 N N . VAL C 3 209 ? 126.667 105.982 133.428 1.00 54.70 205 VAL 3 N 1
ATOM 4119 C CA . VAL C 3 209 ? 127.977 105.783 132.825 1.00 54.70 205 VAL 3 CA 1
ATOM 4120 C C . VAL C 3 209 ? 128.278 106.870 131.805 1.00 54.70 205 VAL 3 C 1
ATOM 4121 O O . VAL C 3 209 ? 127.447 107.187 130.942 1.00 54.70 205 VAL 3 O 1
ATOM 4125 N N . LEU C 3 210 ? 129.483 107.435 131.911 1.00 59.09 206 LEU 3 N 1
ATOM 4126 C CA . LEU C 3 210 ? 130.008 108.456 131.003 1.00 59.09 206 LEU 3 CA 1
ATOM 4127 C C . LEU C 3 210 ? 130.783 107.777 129.879 1.00 59.09 206 LEU 3 C 1
ATOM 4128 O O . LEU C 3 210 ? 131.962 107.436 129.993 1.00 59.09 206 LEU 3 O 1
ATOM 4133 N N . VAL C 3 211 ? 130.082 107.574 128.766 1.00 60.44 207 VAL 3 N 1
ATOM 4134 C CA . VAL C 3 211 ? 130.680 106.938 127.601 1.00 60.44 207 VAL 3 CA 1
ATOM 4135 C C . VAL C 3 211 ? 131.271 107.989 126.665 1.00 60.44 207 VAL 3 C 1
ATOM 4136 O O . VAL C 3 211 ? 130.708 109.072 126.471 1.00 60.44 207 VAL 3 O 1
ATOM 4140 N N . ASP C 3 212 ? 132.424 107.666 126.078 1.00 64.68 208 ASP 3 N 1
ATOM 4141 C CA . ASP C 3 212 ? 133.105 108.534 125.120 1.00 64.68 208 ASP 3 CA 1
ATOM 4142 C C . ASP C 3 212 ? 132.869 108.035 123.701 1.00 64.68 208 ASP 3 C 1
ATOM 4143 O O . ASP C 3 212 ? 133.386 106.968 123.334 1.00 64.68 208 ASP 3 O 1
ATOM 4148 N N . PRO C 3 213 ? 132.131 108.766 122.864 1.00 63.38 209 PRO 3 N 1
ATOM 4149 C CA . PRO C 3 213 ? 131.807 108.242 121.524 1.00 63.38 209 PRO 3 CA 1
ATOM 4150 C C . PRO C 3 213 ? 132.991 108.186 120.573 1.00 63.38 209 PRO 3 C 1
ATOM 4151 O O . PRO C 3 213 ? 132.994 107.367 119.645 1.00 63.38 209 PRO 3 O 1
ATOM 4155 N N . SER C 3 214 ? 133.992 109.048 120.766 1.00 64.96 210 SER 3 N 1
ATOM 4156 C CA . SER C 3 214 ? 135.079 109.156 119.797 1.00 64.96 210 SER 3 CA 1
ATOM 4157 C C . SER C 3 214 ? 135.914 107.881 119.737 1.00 64.96 210 SER 3 C 1
ATOM 4158 O O . SER C 3 214 ? 136.449 107.532 118.678 1.00 64.96 210 SER 3 O 1
ATOM 4161 N N . ASP C 3 215 ? 136.039 107.173 120.857 1.00 67.17 211 ASP 3 N 1
ATOM 4162 C CA . ASP C 3 215 ? 136.883 105.983 120.946 1.00 67.17 211 ASP 3 CA 1
ATOM 4163 C C . ASP C 3 215 ? 136.079 104.697 120.812 1.00 67.17 211 ASP 3 C 1
ATOM 4164 O O . ASP C 3 215 ? 136.399 103.684 121.439 1.00 67.17 211 ASP 3 O 1
ATOM 4169 N N . GLY C 3 216 ? 135.026 104.709 120.001 1.00 65.78 212 GLY 3 N 1
ATOM 4170 C CA . GLY C 3 216 ? 134.231 103.514 119.814 1.00 65.78 212 GLY 3 CA 1
ATOM 4171 C C . GLY C 3 216 ? 133.302 103.188 120.958 1.00 65.78 212 GLY 3 C 1
ATOM 4172 O O . GLY C 3 216 ? 133.035 102.008 121.210 1.00 65.78 212 GLY 3 O 1
ATOM 4173 N N . TYR C 3 217 ? 132.802 104.204 121.664 1.00 63.68 213 TYR 3 N 1
ATOM 4174 C CA . TYR C 3 217 ? 131.840 104.030 122.751 1.00 63.68 213 TYR 3 CA 1
ATOM 4175 C C . TYR C 3 217 ? 132.403 103.141 123.861 1.00 63.68 213 TYR 3 C 1
ATOM 4176 O O . TYR C 3 217 ? 131.904 102.050 124.141 1.00 63.68 213 TYR 3 O 1
ATOM 4185 N N . ARG C 3 218 ? 133.461 103.636 124.493 1.00 59.88 214 ARG 3 N 1
ATOM 4186 C CA . ARG C 3 218 ? 134.108 102.957 125.603 1.00 59.88 214 ARG 3 CA 1
ATOM 4187 C C . ARG C 3 218 ? 133.759 103.647 126.913 1.00 59.88 214 ARG 3 C 1
ATOM 4188 O O . ARG C 3 218 ? 133.606 104.870 126.968 1.00 59.88 214 ARG 3 O 1
ATOM 4196 N N . VAL C 3 219 ? 133.637 102.850 127.972 1.00 58.36 215 VAL 3 N 1
ATOM 4197 C CA . VAL C 3 219 ? 133.193 103.350 129.272 1.00 58.36 215 VAL 3 CA 1
ATOM 4198 C C . VAL C 3 219 ? 134.368 104.060 129.942 1.00 58.36 215 VAL 3 C 1
ATOM 4199 O O . VAL C 3 219 ? 135.382 103.450 130.286 1.00 58.36 215 VAL 3 O 1
ATOM 4203 N N . LEU C 3 220 ? 134.240 105.377 130.101 1.00 59.02 216 LEU 3 N 1
ATOM 4204 C CA . LEU C 3 220 ? 135.306 106.155 130.720 1.00 59.02 216 LEU 3 CA 1
ATOM 4205 C C . LEU C 3 220 ? 135.313 105.967 132.233 1.00 59.02 216 LEU 3 C 1
ATOM 4206 O O . LEU C 3 220 ? 136.378 105.851 132.849 1.00 59.02 216 LEU 3 O 1
ATOM 4211 N N . VAL C 3 221 ? 134.132 105.938 132.847 1.00 58.81 217 VAL 3 N 1
ATOM 4212 C CA . VAL C 3 221 ? 133.994 105.696 134.280 1.00 58.81 217 VAL 3 CA 1
ATOM 4213 C C . VAL C 3 221 ? 132.575 105.220 134.545 1.00 58.81 217 VAL 3 C 1
ATOM 4214 O O . VAL C 3 221 ? 131.620 105.701 133.929 1.00 58.81 217 VAL 3 O 1
ATOM 4218 N N . SER C 3 222 ? 132.441 104.262 135.457 1.00 60.72 218 SER 3 N 1
ATOM 4219 C CA . SER C 3 222 ? 131.161 103.639 135.761 1.00 60.72 218 SER 3 CA 1
ATOM 4220 C C . SER C 3 222 ? 130.935 103.652 137.265 1.00 60.72 218 SER 3 C 1
ATOM 4221 O O . SER C 3 222 ? 131.836 103.304 138.034 1.00 60.72 218 SER 3 O 1
ATOM 4224 N N . SER C 3 223 ? 129.734 104.050 137.677 1.00 61.63 219 SER 3 N 1
ATOM 4225 C CA . SER C 3 223 ? 129.397 104.085 139.093 1.00 61.63 219 SER 3 CA 1
ATOM 4226 C C . SER C 3 223 ? 129.317 102.674 139.661 1.00 61.63 219 SER 3 C 1
ATOM 4227 O O . SER C 3 223 ? 128.790 101.759 139.023 1.00 61.63 219 SER 3 O 1
ATOM 4230 N N . GLY C 3 224 ? 129.840 102.502 140.876 1.00 66.01 220 GLY 3 N 1
ATOM 4231 C CA . GLY C 3 224 ? 129.946 101.210 141.503 1.00 66.01 220 GLY 3 CA 1
ATOM 4232 C C . GLY C 3 224 ? 129.005 101.034 142.677 1.00 66.01 220 GLY 3 C 1
ATOM 4233 O O . GLY C 3 224 ? 128.028 101.774 142.851 1.00 66.01 220 GLY 3 O 1
ATOM 4234 N N . GLU C 3 225 ? 129.304 100.024 143.499 1.00 72.00 221 GLU 3 N 1
ATOM 4235 C CA . GLU C 3 225 ? 128.437 99.688 144.625 1.00 72.00 221 GLU 3 CA 1
ATOM 4236 C C . GLU C 3 225 ? 128.471 100.765 145.702 1.00 72.00 221 GLU 3 C 1
ATOM 4237 O O . GLU C 3 225 ? 127.429 101.127 146.261 1.00 72.00 221 GLU 3 O 1
ATOM 4243 N N . GLU C 3 226 ? 129.658 101.288 146.009 1.00 69.55 222 GLU 3 N 1
ATOM 4244 C CA . GLU C 3 226 ? 129.811 102.270 147.078 1.00 69.55 222 GLU 3 CA 1
ATOM 4245 C C . GLU C 3 226 ? 129.317 103.658 146.693 1.00 69.55 222 GLU 3 C 1
ATOM 4246 O O . GLU C 3 226 ? 129.545 104.607 147.452 1.00 69.55 222 GLU 3 O 1
ATOM 4252 N N . HIS C 3 227 ? 128.642 103.800 145.553 1.00 65.98 223 HIS 3 N 1
ATOM 4253 C CA . HIS C 3 227 ? 128.149 105.087 145.094 1.00 65.98 223 HIS 3 CA 1
ATOM 4254 C C . HIS C 3 227 ? 126.634 105.209 145.128 1.00 65.98 223 HIS 3 C 1
ATOM 4255 O O . HIS C 3 227 ? 126.121 106.325 144.993 1.00 65.98 223 HIS 3 O 1
ATOM 4262 N N . ALA C 3 228 ? 125.907 104.110 145.300 1.00 62.54 224 ALA 3 N 1
ATOM 4263 C CA . ALA C 3 228 ? 124.465 104.113 145.118 1.00 62.54 224 ALA 3 CA 1
ATOM 4264 C C . ALA C 3 228 ? 123.746 104.526 146.400 1.00 62.54 224 ALA 3 C 1
ATOM 4265 O O . ALA C 3 228 ? 124.355 104.760 147.447 1.00 62.54 224 ALA 3 O 1
ATOM 4267 N N . LEU C 3 229 ? 122.422 104.610 146.303 1.00 60.13 225 LEU 3 N 1
ATOM 4268 C CA . LEU C 3 229 ? 121.584 105.192 147.341 1.00 60.13 225 LEU 3 CA 1
ATOM 4269 C C . LEU C 3 229 ? 120.905 104.102 148.161 1.00 60.13 225 LEU 3 C 1
ATOM 4270 O O . LEU C 3 229 ? 120.386 103.127 147.610 1.00 60.13 225 LEU 3 O 1
ATOM 4275 N N . LYS C 3 230 ? 120.914 104.275 149.480 1.00 62.09 226 LYS 3 N 1
ATOM 4276 C CA . LYS C 3 230 ? 120.277 103.323 150.377 1.00 62.09 226 LYS 3 CA 1
ATOM 4277 C C . LYS C 3 230 ? 118.761 103.464 150.324 1.00 62.09 226 LYS 3 C 1
ATOM 4278 O O . LYS C 3 230 ? 118.224 104.548 150.084 1.00 62.09 226 LYS 3 O 1
ATOM 4284 N N . ARG C 3 231 ? 118.069 102.344 150.547 1.00 61.41 227 ARG 3 N 1
ATOM 4285 C CA . ARG C 3 231 ? 116.610 102.373 150.548 1.00 61.41 227 ARG 3 CA 1
ATOM 4286 C C . ARG C 3 231 ? 116.067 103.007 151.821 1.00 61.41 227 ARG 3 C 1
ATOM 4287 O O . ARG C 3 231 ? 115.097 103.773 151.773 1.00 61.41 227 ARG 3 O 1
ATOM 4295 N N . GLY C 3 232 ? 116.674 102.700 152.969 1.00 62.37 228 GLY 3 N 1
ATOM 4296 C CA . GLY C 3 232 ? 116.153 103.209 154.230 1.00 62.37 228 GLY 3 CA 1
ATOM 4297 C C . GLY C 3 232 ? 116.182 104.723 154.306 1.00 62.37 228 GLY 3 C 1
ATOM 4298 O O . GLY C 3 232 ? 115.227 105.354 154.764 1.00 62.37 228 GLY 3 O 1
ATOM 4299 N N . ASN C 3 233 ? 117.283 105.324 153.860 1.00 55.38 229 ASN 3 N 1
ATOM 4300 C CA . ASN C 3 233 ? 117.379 106.774 153.801 1.00 55.38 229 ASN 3 CA 1
ATOM 4301 C C . ASN C 3 233 ? 116.295 107.334 152.893 1.00 55.38 229 ASN 3 C 1
ATOM 4302 O O . ASN C 3 233 ? 115.974 106.757 151.852 1.00 55.38 229 ASN 3 O 1
ATOM 4307 N N . SER C 3 234 ? 115.724 108.465 153.298 1.00 54.22 230 SER 3 N 1
ATOM 4308 C CA . SER C 3 234 ? 114.691 109.117 152.508 1.00 54.22 230 SER 3 CA 1
ATOM 4309 C C . SER C 3 234 ? 115.180 110.375 151.810 1.00 54.22 230 SER 3 C 1
ATOM 4310 O O . SER C 3 234 ? 114.462 110.911 150.960 1.00 54.22 230 SER 3 O 1
ATOM 4313 N N . ALA C 3 235 ? 116.371 110.864 152.155 1.00 53.17 231 ALA 3 N 1
ATOM 4314 C CA . ALA C 3 235 ? 116.890 112.066 151.512 1.00 53.17 231 ALA 3 CA 1
ATOM 4315 C C . ALA C 3 235 ? 117.164 111.822 150.034 1.00 53.17 231 ALA 3 C 1
ATOM 4316 O O . ALA C 3 235 ? 116.846 112.661 149.184 1.00 53.17 231 ALA 3 O 1
ATOM 4318 N N . ALA C 3 236 ? 117.755 110.674 149.707 1.00 51.98 232 ALA 3 N 1
ATOM 4319 C CA . ALA C 3 236 ? 118.098 110.397 148.317 1.00 51.98 232 ALA 3 CA 1
ATOM 4320 C C . ALA C 3 236 ? 116.904 109.860 147.539 1.00 51.98 232 ALA 3 C 1
ATOM 4321 O O . ALA C 3 236 ? 116.887 109.916 146.305 1.00 51.98 232 ALA 3 O 1
ATOM 4323 N N . CYS C 3 237 ? 115.896 109.341 148.239 1.00 51.70 233 CYS 3 N 1
ATOM 4324 C CA . CYS C 3 237 ? 114.874 108.546 147.569 1.00 51.70 233 CYS 3 CA 1
ATOM 4325 C C . CYS C 3 237 ? 113.674 109.375 147.121 1.00 51.70 233 CYS 3 C 1
ATOM 4326 O O . CYS C 3 237 ? 112.754 108.831 146.502 1.00 51.70 233 CYS 3 O 1
ATOM 4329 N N . LEU C 3 238 ? 113.648 110.677 147.420 1.00 50.91 234 LEU 3 N 1
ATOM 4330 C CA . LEU C 3 238 ? 112.522 111.499 146.980 1.00 50.91 234 LEU 3 CA 1
ATOM 4331 C C . LEU C 3 238 ? 112.430 111.550 145.462 1.00 50.91 234 LEU 3 C 1
ATOM 4332 O O . LEU C 3 238 ? 111.335 111.458 144.895 1.00 50.91 234 LEU 3 O 1
ATOM 4337 N N . GLY C 3 239 ? 113.568 111.700 144.788 1.00 50.99 235 GLY 3 N 1
ATOM 4338 C CA . GLY C 3 239 ? 113.543 111.864 143.345 1.00 50.99 235 GLY 3 CA 1
ATOM 4339 C C . GLY C 3 239 ? 113.111 110.612 142.603 1.00 50.99 235 GLY 3 C 1
ATOM 4340 O O . GLY C 3 239 ? 112.376 110.688 141.616 1.00 50.99 235 GLY 3 O 1
ATOM 4341 N N . TYR C 3 240 ? 113.557 109.441 143.065 1.00 50.60 236 TYR 3 N 1
ATOM 4342 C CA . TYR C 3 240 ? 113.494 108.264 142.204 1.00 50.60 236 TYR 3 CA 1
ATOM 4343 C C . TYR C 3 240 ? 112.384 107.301 142.610 1.00 50.60 236 TYR 3 C 1
ATOM 4344 O O . TYR C 3 240 ? 111.748 106.692 141.743 1.00 50.60 236 TYR 3 O 1
ATOM 4353 N N . VAL C 3 241 ? 112.128 107.137 143.907 1.00 50.54 237 VAL 3 N 1
ATOM 4354 C CA . VAL C 3 241 ? 111.091 106.216 144.350 1.00 50.54 237 VAL 3 CA 1
ATOM 4355 C C . VAL C 3 241 ? 109.978 107.023 145.004 1.00 50.54 237 VAL 3 C 1
ATOM 4356 O O . VAL C 3 241 ? 110.191 108.122 145.519 1.00 50.54 237 VAL 3 O 1
ATOM 4360 N N . SER C 3 242 ? 108.773 106.463 144.965 1.00 52.15 238 SER 3 N 1
ATOM 4361 C CA . SER C 3 242 ? 107.587 107.192 145.386 1.00 52.15 238 SER 3 CA 1
ATOM 4362 C C . SER C 3 242 ? 107.435 107.186 146.902 1.00 52.15 238 SER 3 C 1
ATOM 4363 O O . SER C 3 242 ? 107.935 106.298 147.597 1.00 52.15 238 SER 3 O 1
ATOM 4366 N N . ASN C 3 243 ? 106.725 108.199 147.404 1.00 53.21 239 ASN 3 N 1
ATOM 4367 C CA . ASN C 3 243 ? 106.347 108.297 148.815 1.00 53.21 239 ASN 3 CA 1
ATOM 4368 C C . ASN C 3 243 ? 107.560 108.175 149.730 1.00 53.21 239 ASN 3 C 1
ATOM 4369 O O . ASN C 3 243 ? 107.546 107.451 150.728 1.00 53.21 239 ASN 3 O 1
ATOM 4374 N N . SER C 3 244 ? 108.632 108.888 149.383 1.00 54.61 240 SER 3 N 1
ATOM 4375 C CA . SER C 3 244 ? 109.808 108.889 150.243 1.00 54.61 240 SER 3 CA 1
ATOM 4376 C C . SER C 3 244 ? 109.656 109.874 151.394 1.00 54.61 240 SER 3 C 1
ATOM 4377 O O . SER C 3 244 ? 110.482 109.889 152.313 1.00 54.61 240 SER 3 O 1
ATOM 4380 N N . GLY C 3 245 ? 108.608 110.698 151.366 1.00 55.40 241 GLY 3 N 1
ATOM 4381 C CA . GLY C 3 245 ? 108.383 111.625 152.460 1.00 55.40 241 GLY 3 CA 1
ATOM 4382 C C . GLY C 3 245 ? 107.828 110.960 153.703 1.00 55.40 241 GLY 3 C 1
ATOM 4383 O O . GLY C 3 245 ? 107.742 111.588 154.762 1.00 55.40 241 GLY 3 O 1
ATOM 4384 N N . CYS C 3 246 ? 107.437 109.688 153.595 1.00 59.00 242 CYS 3 N 1
ATOM 4385 C CA . CYS C 3 246 ? 106.849 108.992 154.736 1.00 59.00 242 CYS 3 CA 1
ATOM 4386 C C . CYS C 3 246 ? 107.888 108.700 155.813 1.00 59.00 242 CYS 3 C 1
ATOM 4387 O O . CYS C 3 246 ? 107.598 108.807 157.010 1.00 59.00 242 CYS 3 O 1
ATOM 4389 N N . ARG C 3 247 ? 109.099 108.329 155.411 1.00 55.99 243 ARG 3 N 1
ATOM 4390 C CA . ARG C 3 247 ? 110.146 107.918 156.336 1.00 55.99 243 ARG 3 CA 1
ATOM 4391 C C . ARG C 3 247 ? 111.107 109.073 156.572 1.00 55.99 243 ARG 3 C 1
ATOM 4392 O O . ARG C 3 247 ? 111.350 109.878 155.668 1.00 55.99 243 ARG 3 O 1
ATOM 4394 N N . LYS C 3 248 ? 111.639 109.157 157.788 1.00 55.15 244 LYS 3 N 1
ATOM 4395 C CA . LYS C 3 248 ? 112.620 110.185 158.102 1.00 55.15 244 LYS 3 CA 1
ATOM 4396 C C . LYS C 3 248 ? 113.959 109.854 157.454 1.00 55.15 244 LYS 3 C 1
ATOM 4397 O O . LYS C 3 248 ? 114.217 108.717 157.052 1.00 55.15 244 LYS 3 O 1
ATOM 4399 N N . SER C 3 249 ? 114.817 110.864 157.352 1.00 55.02 245 SER 3 N 1
ATOM 4400 C CA . SER C 3 249 ? 116.123 110.719 156.724 1.00 55.02 245 SER 3 CA 1
ATOM 4401 C C . SER C 3 249 ? 117.189 110.536 157.794 1.00 55.02 245 SER 3 C 1
ATOM 4402 O O . SER C 3 249 ? 117.365 111.402 158.657 1.00 55.02 245 SER 3 O 1
ATOM 4405 N N . ASN C 3 250 ? 117.898 109.408 157.733 1.00 54.31 246 ASN 3 N 1
ATOM 4406 C CA . ASN C 3 250 ? 118.951 109.152 158.707 1.00 54.31 246 ASN 3 CA 1
ATOM 4407 C C . ASN C 3 250 ? 120.199 109.969 158.400 1.00 54.31 246 ASN 3 C 1
ATOM 4408 O O . ASN C 3 250 ? 120.902 110.410 159.317 1.00 54.31 246 ASN 3 O 1
ATOM 4413 N N . ARG C 3 251 ? 120.492 110.183 157.121 1.00 52.77 247 ARG 3 N 1
ATOM 4414 C CA . ARG C 3 251 ? 121.703 110.868 156.697 1.00 52.77 247 ARG 3 CA 1
ATOM 4415 C C . ARG C 3 251 ? 121.371 112.037 155.770 1.00 52.77 247 ARG 3 C 1
ATOM 4416 O O . ARG C 3 251 ? 120.205 112.391 155.561 1.00 52.77 247 ARG 3 O 1
ATOM 4424 N N . VAL C 3 252 ? 122.419 112.645 155.218 1.00 51.48 248 VAL 3 N 1
ATOM 4425 C CA . VAL C 3 252 ? 122.307 113.710 154.229 1.00 51.48 248 VAL 3 CA 1
ATOM 4426 C C . VAL C 3 252 ? 122.986 113.226 152.957 1.00 51.48 248 VAL 3 C 1
ATOM 4427 O O . VAL C 3 252 ? 124.159 112.835 152.989 1.00 51.48 248 VAL 3 O 1
ATOM 4431 N N . VAL C 3 253 ? 122.259 113.252 151.845 1.00 50.82 249 VAL 3 N 1
ATOM 4432 C CA . VAL C 3 253 ? 122.769 112.773 150.566 1.00 50.82 249 VAL 3 CA 1
ATOM 4433 C C . VAL C 3 253 ? 122.991 113.970 149.657 1.00 50.82 249 VAL 3 C 1
ATOM 4434 O O . VAL C 3 253 ? 122.067 114.752 149.405 1.00 50.82 249 VAL 3 O 1
ATOM 4438 N N . LEU C 3 254 ? 124.218 114.111 149.162 1.00 53.56 250 LEU 3 N 1
ATOM 4439 C CA . LEU C 3 254 ? 124.587 115.204 148.279 1.00 53.56 250 LEU 3 CA 1
ATOM 4440 C C . LEU C 3 254 ? 124.866 114.757 146.852 1.00 53.56 250 LEU 3 C 1
ATOM 4441 O O . LEU C 3 254 ? 124.826 115.592 145.942 1.00 53.56 250 LEU 3 O 1
ATOM 4446 N N . ASP C 3 255 ? 125.139 113.474 146.630 1.00 54.97 251 ASP 3 N 1
ATOM 4447 C CA . ASP C 3 255 ? 125.564 112.993 145.321 1.00 54.97 251 ASP 3 CA 1
ATOM 4448 C C . ASP C 3 255 ? 124.826 111.710 144.973 1.00 54.97 251 ASP 3 C 1
ATOM 4449 O O . ASP C 3 255 ? 124.898 110.726 145.714 1.00 54.97 251 ASP 3 O 1
ATOM 4454 N N . HIS C 3 256 ? 124.125 111.727 143.842 1.00 55.58 252 HIS 3 N 1
ATOM 4455 C CA . HIS C 3 256 ? 123.451 110.567 143.273 1.00 55.58 252 HIS 3 CA 1
ATOM 4456 C C . HIS C 3 256 ? 124.395 109.866 142.301 1.00 55.58 252 HIS 3 C 1
ATOM 4457 O O . HIS C 3 256 ? 125.436 110.432 141.945 1.00 55.58 252 HIS 3 O 1
ATOM 4464 N N . PRO C 3 257 ? 124.084 108.645 141.850 1.00 54.80 253 PRO 3 N 1
ATOM 4465 C CA . PRO C 3 257 ? 124.996 107.943 140.934 1.00 54.80 253 PRO 3 CA 1
ATOM 4466 C C . PRO C 3 257 ? 125.167 108.600 139.575 1.00 54.80 253 PRO 3 C 1
ATOM 4467 O O . PRO C 3 257 ? 125.862 108.034 138.726 1.00 54.80 253 PRO 3 O 1
ATOM 4471 N N . VAL C 3 258 ? 124.568 109.764 139.331 1.00 54.63 254 VAL 3 N 1
ATOM 4472 C CA . VAL C 3 258 ? 124.820 110.531 138.120 1.00 54.63 254 VAL 3 CA 1
ATOM 4473 C C . VAL C 3 258 ? 125.765 111.695 138.390 1.00 54.63 254 VAL 3 C 1
ATOM 4474 O O . VAL C 3 258 ? 126.446 112.167 137.473 1.00 54.63 254 VAL 3 O 1
ATOM 4478 N N . THR C 3 259 ? 125.870 112.137 139.642 1.00 55.51 255 THR 3 N 1
ATOM 4479 C CA . THR C 3 259 ? 126.817 113.180 140.004 1.00 55.51 255 THR 3 CA 1
ATOM 4480 C C . THR C 3 259 ? 128.139 112.648 140.527 1.00 55.51 255 THR 3 C 1
ATOM 4481 O O . THR C 3 259 ? 129.143 113.355 140.440 1.00 55.51 255 THR 3 O 1
ATOM 4485 N N . PHE C 3 260 ? 128.176 111.426 141.062 1.00 57.31 256 PHE 3 N 1
ATOM 4486 C CA . PHE C 3 260 ? 129.464 110.813 141.367 1.00 57.31 256 PHE 3 CA 1
ATOM 4487 C C . PHE C 3 260 ? 130.294 110.643 140.103 1.00 57.31 256 PHE 3 C 1
ATOM 4488 O O . PHE C 3 260 ? 131.496 110.930 140.099 1.00 57.31 256 PHE 3 O 1
ATOM 4496 N N . VAL C 3 261 ? 129.667 110.189 139.016 1.00 53.48 257 VAL 3 N 1
ATOM 4497 C CA . VAL C 3 261 ? 130.390 109.951 137.770 1.00 53.48 257 VAL 3 CA 1
ATOM 4498 C C . VAL C 3 261 ? 130.929 111.252 137.197 1.00 53.48 257 VAL 3 C 1
ATOM 4499 O O . VAL C 3 261 ? 132.093 111.330 136.787 1.00 53.48 257 VAL 3 O 1
ATOM 4503 N N . LEU C 3 262 ? 130.100 112.295 137.166 1.00 54.18 258 LEU 3 N 1
ATOM 4504 C CA . LEU C 3 262 ? 130.504 113.541 136.525 1.00 54.18 258 LEU 3 CA 1
ATOM 4505 C C . LEU C 3 262 ? 131.627 114.234 137.287 1.00 54.18 258 LEU 3 C 1
ATOM 4506 O O . LEU C 3 262 ? 132.284 115.135 136.752 1.00 54.18 258 LEU 3 O 1
ATOM 4511 N N . LYS C 3 263 ? 131.860 113.840 138.537 1.00 55.01 259 LYS 3 N 1
ATOM 4512 C CA . LYS C 3 263 ? 132.960 114.380 139.325 1.00 55.01 259 LYS 3 CA 1
ATOM 4513 C C . LYS C 3 263 ? 134.185 113.476 139.348 1.00 55.01 259 LYS 3 C 1
ATOM 4514 O O . LYS C 3 263 ? 135.070 113.685 140.183 1.00 55.01 259 LYS 3 O 1
ATOM 4520 N N . GLU C 3 264 ? 134.255 112.471 138.475 1.00 60.14 260 GLU 3 N 1
ATOM 4521 C CA . GLU C 3 264 ? 135.424 111.608 138.373 1.00 60.14 260 GLU 3 CA 1
ATOM 4522 C C . GLU C 3 264 ? 136.141 111.719 137.037 1.00 60.14 260 GLU 3 C 1
ATOM 4523 O O . GLU C 3 264 ? 137.139 111.023 136.828 1.00 60.14 260 GLU 3 O 1
ATOM 4529 N N . VAL C 3 265 ? 135.665 112.572 136.129 1.00 61.65 261 VAL 3 N 1
ATOM 4530 C CA . VAL C 3 265 ? 136.316 112.773 134.838 1.00 61.65 261 VAL 3 CA 1
ATOM 4531 C C . VAL C 3 265 ? 137.148 114.050 134.804 1.00 61.65 261 VAL 3 C 1
ATOM 4532 O O . VAL C 3 265 ? 137.966 114.224 133.884 1.00 61.65 261 VAL 3 O 1
ATOM 4536 N N . THR C 3 266 ? 136.999 114.927 135.798 1.00 62.31 262 THR 3 N 1
ATOM 4537 C CA . THR C 3 266 ? 137.844 116.113 135.880 1.00 62.31 262 THR 3 CA 1
ATOM 4538 C C . THR C 3 266 ? 139.317 115.726 135.877 1.00 62.31 262 THR 3 C 1
ATOM 4539 O O . THR C 3 266 ? 140.179 116.504 135.451 1.00 62.31 262 THR 3 O 1
ATOM 4543 N N . ARG C 3 267 ? 139.621 114.530 136.368 1.00 62.25 263 ARG 3 N 1
ATOM 4544 C CA . ARG C 3 267 ? 140.941 113.935 136.241 1.00 62.25 263 ARG 3 CA 1
ATOM 4545 C C . ARG C 3 267 ? 141.286 113.700 134.771 1.00 62.25 263 ARG 3 C 1
ATOM 4546 O O . ARG C 3 267 ? 142.377 113.238 134.441 1.00 62.25 263 ARG 3 O 1
ATOM 4554 N N . TYR C 3 281 ? 136.869 120.320 129.045 1.00 59.78 277 TYR 3 N 1
ATOM 4555 C CA . TYR C 3 281 ? 136.381 121.259 130.093 1.00 59.78 277 TYR 3 CA 1
ATOM 4556 C C . TYR C 3 281 ? 135.575 120.478 131.115 1.00 59.78 277 TYR 3 C 1
ATOM 4557 O O . TYR C 3 281 ? 136.156 119.663 131.836 1.00 59.78 277 TYR 3 O 1
ATOM 4566 N N . LEU C 3 282 ? 134.274 120.740 131.176 1.00 58.63 278 LEU 3 N 1
ATOM 4567 C CA . LEU C 3 282 ? 133.444 119.915 132.063 1.00 58.63 278 LEU 3 CA 1
ATOM 4568 C C . LEU C 3 282 ? 132.738 118.841 131.235 1.00 58.63 278 LEU 3 C 1
ATOM 4569 O O . LEU C 3 282 ? 131.703 119.198 130.633 1.00 58.63 278 LEU 3 O 1
ATOM 4574 N N . ALA C 3 283 ? 133.345 117.666 131.092 1.00 52.98 279 ALA 3 N 1
ATOM 4575 C CA . ALA C 3 283 ? 132.676 116.547 130.405 1.00 52.98 279 ALA 3 CA 1
ATOM 4576 C C . ALA C 3 283 ? 131.977 117.007 129.140 1.00 52.98 279 ALA 3 C 1
ATOM 4577 O O . ALA C 3 283 ? 130.979 116.390 128.773 1.00 52.98 279 ALA 3 O 1
ATOM 4579 N N . ASN C 3 284 ? 132.490 118.029 128.481 1.00 54.18 280 ASN 3 N 1
ATOM 4580 C CA . ASN C 3 284 ? 131.733 118.555 127.326 1.00 54.18 280 ASN 3 CA 1
ATOM 4581 C C . ASN C 3 284 ? 131.863 117.587 126.168 1.00 54.18 280 ASN 3 C 1
ATOM 4582 O O . ASN C 3 284 ? 132.996 117.213 125.852 1.00 54.18 280 ASN 3 O 1
ATOM 4587 N N . GLY C 3 285 ? 130.741 117.200 125.572 1.00 60.26 281 GLY 3 N 1
ATOM 4588 C CA . GLY C 3 285 ? 130.803 116.362 124.364 1.00 60.26 281 GLY 3 CA 1
ATOM 4589 C C . GLY C 3 285 ? 130.820 114.869 124.625 1.00 60.26 281 GLY 3 C 1
ATOM 4590 O O . GLY C 3 285 ? 130.925 114.119 123.645 1.00 60.26 281 GLY 3 O 1
ATOM 4591 N N . MET C 3 286 ? 130.710 114.437 125.879 1.00 61.47 282 MET 3 N 1
ATOM 4592 C CA . MET C 3 286 ? 130.633 112.983 126.162 1.00 61.47 282 MET 3 CA 1
ATOM 4593 C C . MET C 3 286 ? 129.179 112.522 126.053 1.00 61.47 282 MET 3 C 1
ATOM 4594 O O . MET C 3 286 ? 128.368 113.270 125.486 1.00 61.47 282 MET 3 O 1
ATOM 4599 N N . ASP C 3 287 ? 128.865 111.332 126.566 1.00 61.49 283 ASP 3 N 1
ATOM 4600 C CA . ASP C 3 287 ? 127.490 110.783 126.486 1.00 61.49 283 ASP 3 CA 1
ATOM 4601 C C . ASP C 3 287 ? 127.183 110.074 127.794 1.00 61.49 283 ASP 3 C 1
ATOM 4602 O O . ASP C 3 287 ? 128.139 109.631 128.432 1.00 61.49 283 ASP 3 O 1
ATOM 4607 N N . MET C 3 288 ? 125.910 109.938 128.165 1.00 61.34 284 MET 3 N 1
ATOM 4608 C CA . MET C 3 288 ? 125.615 109.355 129.496 1.00 61.34 284 MET 3 CA 1
ATOM 4609 C C . MET C 3 288 ? 124.466 108.364 129.439 1.00 61.34 284 MET 3 C 1
ATOM 4610 O O . MET C 3 288 ? 123.321 108.803 129.469 1.00 61.34 284 MET 3 O 1
ATOM 4615 N N . PHE C 3 289 ? 124.769 107.081 129.375 1.00 57.93 285 PHE 3 N 1
ATOM 4616 C CA . PHE C 3 289 ? 123.717 106.053 129.454 1.00 57.93 285 PHE 3 CA 1
ATOM 4617 C C . PHE C 3 289 ? 123.347 106.028 130.927 1.00 57.93 285 PHE 3 C 1
ATOM 4618 O O . PHE C 3 289 ? 124.299 105.961 131.699 1.00 57.93 285 PHE 3 O 1
ATOM 4626 N N . VAL C 3 290 ? 122.066 106.049 131.320 1.00 53.27 286 VAL 3 N 1
ATOM 4627 C CA . VAL C 3 290 ? 121.762 106.226 132.773 1.00 53.27 286 VAL 3 CA 1
ATOM 4628 C C . VAL C 3 290 ? 120.599 105.412 133.333 1.00 53.27 286 VAL 3 C 1
ATOM 4629 O O . VAL C 3 290 ? 120.071 105.861 134.339 1.00 53.27 286 VAL 3 O 1
ATOM 4633 N N . SER C 3 291 ? 120.230 104.272 132.783 1.00 52.56 287 SER 3 N 1
ATOM 4634 C CA . SER C 3 291 ? 119.157 103.479 133.436 1.00 52.56 287 SER 3 CA 1
ATOM 4635 C C . SER C 3 291 ? 118.053 104.409 133.898 1.00 52.56 287 SER 3 C 1
ATOM 4636 O O . SER C 3 291 ? 117.598 105.200 133.082 1.00 52.56 287 SER 3 O 1
ATOM 4639 N N . HIS C 3 292 ? 117.643 104.321 135.156 1.00 50.32 288 HIS 3 N 1
ATOM 4640 C CA . HIS C 3 292 ? 116.477 105.131 135.589 1.00 50.32 288 HIS 3 CA 1
ATOM 4641 C C . HIS C 3 292 ? 116.735 106.603 135.275 1.00 50.32 288 HIS 3 C 1
ATOM 4642 O O . HIS C 3 292 ? 117.857 107.034 135.463 1.00 50.32 288 HIS 3 O 1
ATOM 4649 N N . GLU C 3 293 ? 115.724 107.363 134.881 1.00 52.89 289 GLU 3 N 1
ATOM 4650 C CA . GLU C 3 293 ? 115.914 108.749 134.384 1.00 52.89 289 GLU 3 CA 1
ATOM 4651 C C . GLU C 3 293 ? 116.384 109.741 135.437 1.00 52.89 289 GLU 3 C 1
ATOM 4652 O O . GLU C 3 293 ? 115.725 109.898 136.422 1.00 52.89 289 GLU 3 O 1
ATOM 4658 N N . PRO C 3 294 ? 117.469 110.492 135.212 1.00 52.16 290 PRO 3 N 1
ATOM 4659 C CA . PRO C 3 294 ? 118.006 111.416 136.214 1.00 52.16 290 PRO 3 CA 1
ATOM 4660 C C . PRO C 3 294 ? 116.933 112.299 136.825 1.00 52.16 290 PRO 3 C 1
ATOM 4661 O O . PRO C 3 294 ? 115.972 112.678 136.152 1.00 52.16 290 PRO 3 O 1
ATOM 4665 N N . CYS C 3 295 ? 117.091 112.632 138.101 1.00 52.47 291 CYS 3 N 1
ATOM 4666 C CA . CYS C 3 295 ? 116.145 113.498 138.786 1.00 52.47 291 CYS 3 CA 1
ATOM 4667 C C . CYS C 3 295 ? 116.411 114.947 138.386 1.00 52.47 291 CYS 3 C 1
ATOM 4668 O O . CYS C 3 295 ? 117.173 115.237 137.460 1.00 52.47 291 CYS 3 O 1
ATOM 4671 N N . VAL C 3 296 ? 115.770 115.885 139.090 1.00 51.85 292 VAL 3 N 1
ATOM 4672 C CA . VAL C 3 296 ? 115.937 117.303 138.787 1.00 51.85 292 VAL 3 CA 1
ATOM 4673 C C . VAL C 3 296 ? 117.323 117.817 139.140 1.00 51.85 292 VAL 3 C 1
ATOM 4674 O O . VAL C 3 296 ? 117.827 118.722 138.461 1.00 51.85 292 VAL 3 O 1
ATOM 4678 N N . MET C 3 297 ? 117.977 117.247 140.153 1.00 57.22 293 MET 3 N 1
ATOM 4679 C CA . MET C 3 297 ? 119.347 117.627 140.482 1.00 57.22 293 MET 3 CA 1
ATOM 4680 C C . MET C 3 297 ? 120.341 117.129 139.438 1.00 57.22 293 MET 3 C 1
ATOM 4681 O O . MET C 3 297 ? 121.230 117.872 139.003 1.00 57.22 293 MET 3 O 1
ATOM 4686 N N . CYS C 3 298 ? 120.207 115.871 139.021 1.00 55.91 294 CYS 3 N 1
ATOM 4687 C CA . CYS C 3 298 ? 121.088 115.355 137.984 1.00 55.91 294 CYS 3 CA 1
ATOM 4688 C C . CYS C 3 298 ? 120.825 116.034 136.645 1.00 55.91 294 CYS 3 C 1
ATOM 4689 O O . CYS C 3 298 ? 121.689 116.026 135.763 1.00 55.91 294 CYS 3 O 1
ATOM 4692 N N . SER C 3 299 ? 119.662 116.666 136.490 1.00 54.22 295 SER 3 N 1
ATOM 4693 C CA . SER C 3 299 ? 119.419 117.473 135.299 1.00 54.22 295 SER 3 CA 1
ATOM 4694 C C . SER C 3 299 ? 120.369 118.665 135.230 1.00 54.22 295 SER 3 C 1
ATOM 4695 O O . SER C 3 299 ? 120.986 118.910 134.189 1.00 54.22 295 SER 3 O 1
ATOM 4698 N N . MET C 3 300 ? 120.520 119.411 136.324 1.00 55.71 296 MET 3 N 1
ATOM 4699 C CA . MET C 3 300 ? 121.571 120.422 136.367 1.00 55.71 296 MET 3 CA 1
ATOM 4700 C C . MET C 3 300 ? 122.968 119.838 136.389 1.00 55.71 296 MET 3 C 1
ATOM 4701 O O . MET C 3 300 ? 123.908 120.516 135.965 1.00 55.71 296 MET 3 O 1
ATOM 4706 N N . ALA C 3 301 ? 123.137 118.615 136.879 1.00 53.04 297 ALA 3 N 1
ATOM 4707 C CA . ALA C 3 301 ? 124.428 117.967 136.692 1.00 53.04 297 ALA 3 CA 1
ATOM 4708 C C . ALA C 3 301 ? 124.744 117.868 135.207 1.00 53.04 297 ALA 3 C 1
ATOM 4709 O O . ALA C 3 301 ? 125.886 118.079 134.782 1.00 53.04 297 ALA 3 O 1
ATOM 4711 N N . LEU C 3 302 ? 123.725 117.577 134.402 1.00 51.95 298 LEU 3 N 1
ATOM 4712 C CA . LEU C 3 302 ? 123.923 117.414 132.970 1.00 51.95 298 LEU 3 CA 1
ATOM 4713 C C . LEU C 3 302 ? 123.916 118.746 132.229 1.00 51.95 298 LEU 3 C 1
ATOM 4714 O O . LEU C 3 302 ? 124.366 118.811 131.081 1.00 51.95 298 LEU 3 O 1
ATOM 4719 N N . VAL C 3 303 ? 123.379 119.800 132.838 1.00 51.90 299 VAL 3 N 1
ATOM 4720 C CA . VAL C 3 303 ? 123.298 121.085 132.146 1.00 51.90 299 VAL 3 CA 1
ATOM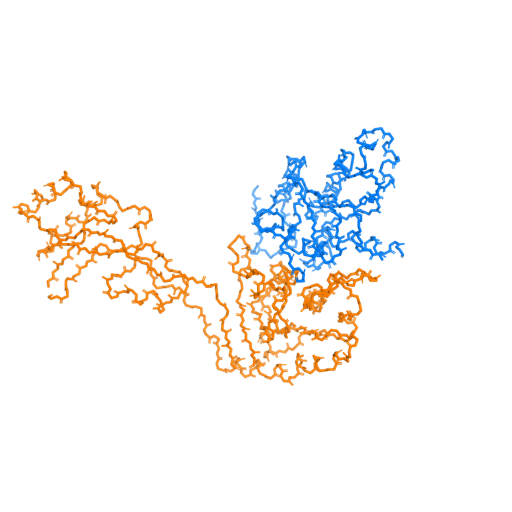 4721 C C . VAL C 3 303 ? 124.444 122.038 132.500 1.00 51.90 299 VAL 3 C 1
ATOM 4722 O O . VAL C 3 303 ? 124.973 122.714 131.612 1.00 51.90 299 VAL 3 O 1
ATOM 4726 N N . HIS C 3 304 ? 124.971 122.013 133.723 1.00 53.13 300 HIS 3 N 1
ATOM 4727 C CA . HIS C 3 304 ? 126.168 122.837 134.004 1.00 53.13 300 HIS 3 CA 1
ATOM 4728 C C . HIS C 3 304 ? 127.333 122.070 133.432 1.00 53.13 300 HIS 3 C 1
ATOM 4729 O O . HIS C 3 304 ? 128.078 122.655 132.651 1.00 53.13 300 HIS 3 O 1
ATOM 4736 N N . SER C 3 305 ? 127.493 120.824 133.797 1.00 52.16 301 SER 3 N 1
ATOM 4737 C CA . SER C 3 305 ? 128.519 119.983 133.170 1.00 52.16 301 SER 3 CA 1
ATOM 4738 C C . SER C 3 305 ? 127.900 119.516 131.889 1.00 52.16 301 SER 3 C 1
ATOM 4739 O O . SER C 3 305 ? 127.038 118.658 131.958 1.00 52.16 301 SER 3 O 1
ATOM 4742 N N . ARG C 3 306 ? 128.340 120.044 130.776 1.00 54.43 302 ARG 3 N 1
ATOM 4743 C CA . ARG C 3 306 ? 127.683 119.753 129.489 1.00 54.43 302 ARG 3 CA 1
ATOM 4744 C C . ARG C 3 306 ? 127.701 118.254 129.122 1.00 54.43 302 ARG 3 C 1
ATOM 4745 O O . ARG C 3 306 ? 128.618 117.603 129.610 1.00 54.43 302 ARG 3 O 1
ATOM 4753 N N . VAL C 3 307 ? 126.761 117.717 128.334 1.00 56.82 303 VAL 3 N 1
ATOM 4754 C CA . VAL C 3 307 ? 126.650 116.336 127.882 1.00 56.82 303 VAL 3 CA 1
ATOM 4755 C C . VAL C 3 307 ? 125.822 116.309 126.604 1.00 56.82 303 VAL 3 C 1
ATOM 4756 O O . VAL C 3 307 ? 124.755 116.929 126.540 1.00 56.82 303 VAL 3 O 1
ATOM 4760 N N . ARG C 3 308 ? 126.320 115.602 125.585 1.00 62.96 304 ARG 3 N 1
ATOM 4761 C CA . ARG C 3 308 ? 125.670 115.640 124.279 1.00 62.96 304 ARG 3 CA 1
ATOM 4762 C C . ARG C 3 308 ? 124.336 114.900 124.278 1.00 62.96 304 ARG 3 C 1
ATOM 4763 O O . ARG C 3 308 ? 123.325 115.439 123.812 1.00 62.96 304 ARG 3 O 1
ATOM 4771 N N . ARG C 3 309 ? 124.303 113.674 124.794 1.00 63.73 305 ARG 3 N 1
ATOM 4772 C CA . ARG C 3 309 ? 123.087 112.873 124.749 1.00 63.73 305 ARG 3 CA 1
ATOM 4773 C C . ARG C 3 309 ? 122.890 112.131 126.064 1.00 63.73 305 ARG 3 C 1
ATOM 4774 O O . ARG C 3 309 ? 123.853 111.795 126.756 1.00 63.73 305 ARG 3 O 1
ATOM 4782 N N . VAL C 3 310 ? 121.624 111.878 126.398 1.00 60.89 306 VAL 3 N 1
ATOM 4783 C CA . VAL C 3 310 ? 121.249 111.117 127.582 1.00 60.89 306 VAL 3 CA 1
ATOM 4784 C C . VAL C 3 310 ? 120.272 110.025 127.175 1.00 60.89 306 VAL 3 C 1
ATOM 4785 O O . VAL C 3 310 ? 119.317 110.265 126.431 1.00 60.89 306 VAL 3 O 1
ATOM 4789 N N . PHE C 3 311 ? 120.516 108.811 127.672 1.00 58.17 307 PHE 3 N 1
ATOM 4790 C CA . PHE C 3 311 ? 119.739 107.629 127.306 1.00 58.17 307 PHE 3 CA 1
ATOM 4791 C C . PHE C 3 311 ? 119.174 106.984 128.573 1.00 58.17 307 PHE 3 C 1
ATOM 4792 O O . PHE C 3 311 ? 119.798 106.106 129.169 1.00 58.17 307 PHE 3 O 1
ATOM 4800 N N . TYR C 3 312 ? 117.982 107.408 128.984 1.00 56.39 308 TYR 3 N 1
ATOM 4801 C CA . TYR C 3 312 ? 117.353 106.765 130.126 1.00 56.39 308 TYR 3 CA 1
ATOM 4802 C C . TYR C 3 312 ? 116.451 105.630 129.664 1.00 56.39 308 TYR 3 C 1
ATOM 4803 O O . TYR C 3 312 ? 115.737 105.746 128.665 1.00 56.39 308 TYR 3 O 1
ATOM 4812 N N . CYS C 3 313 ? 116.503 104.517 130.394 1.00 55.29 309 CYS 3 N 1
ATOM 4813 C CA . CYS C 3 313 ? 115.781 103.303 130.041 1.00 55.29 309 CYS 3 CA 1
ATOM 4814 C C . CYS C 3 313 ? 114.403 103.214 130.678 1.00 55.29 309 CYS 3 C 1
ATOM 4815 O O . CYS C 3 313 ? 113.409 103.038 129.968 1.00 55.29 309 CYS 3 O 1
ATOM 4818 N N . PHE C 3 314 ? 114.316 103.331 131.995 1.00 52.32 310 PHE 3 N 1
ATOM 4819 C CA . PHE C 3 314 ? 113.043 103.246 132.694 1.00 52.32 310 PHE 3 CA 1
ATOM 4820 C C . PHE C 3 314 ? 112.762 104.578 133.378 1.00 52.32 310 PHE 3 C 1
ATOM 4821 O O . PHE C 3 314 ? 113.480 104.963 134.309 1.00 52.32 310 PHE 3 O 1
ATOM 4823 N N . PRO C 3 315 ? 111.735 105.306 132.948 1.00 51.57 311 PRO 3 N 1
ATOM 4824 C CA . PRO C 3 315 ? 111.556 106.679 133.424 1.00 51.57 311 PRO 3 CA 1
ATOM 4825 C C . PRO C 3 315 ? 111.084 106.737 134.867 1.00 51.57 311 PRO 3 C 1
ATOM 4826 O O . PRO C 3 315 ? 110.516 105.782 135.402 1.00 51.57 311 PRO 3 O 1
ATOM 4830 N N . ASN C 3 316 ? 111.332 107.886 135.498 1.00 52.11 312 ASN 3 N 1
ATOM 4831 C CA . ASN C 3 316 ? 110.894 108.121 136.863 1.00 52.11 312 ASN 3 CA 1
ATOM 4832 C C . ASN C 3 316 ? 109.598 108.913 136.843 1.00 52.11 312 ASN 3 C 1
ATOM 4833 O O . ASN C 3 316 ? 109.608 110.087 136.446 1.00 52.11 312 ASN 3 O 1
ATOM 4838 N N . PRO C 3 317 ? 108.467 108.328 137.245 1.00 49.43 313 PRO 3 N 1
ATOM 4839 C CA . PRO C 3 317 ? 107.231 109.120 137.288 1.00 49.43 313 PRO 3 CA 1
ATOM 4840 C C . PRO C 3 317 ? 107.149 110.031 138.497 1.00 49.43 313 PRO 3 C 1
ATOM 4841 O O . PRO C 3 317 ? 106.544 111.107 138.413 1.00 49.43 313 PRO 3 O 1
ATOM 4845 N N . VAL C 3 318 ? 107.736 109.630 139.627 1.00 48.49 314 VAL 3 N 1
ATOM 4846 C CA . VAL C 3 318 ? 107.584 110.397 140.861 1.00 48.49 314 VAL 3 CA 1
ATOM 4847 C C . VAL C 3 318 ? 108.275 111.750 140.745 1.00 48.49 314 VAL 3 C 1
ATOM 4848 O O . VAL C 3 318 ? 107.746 112.775 141.188 1.00 48.49 314 VAL 3 O 1
ATOM 4852 N N . HIS C 3 319 ? 109.458 111.776 140.140 1.00 49.01 315 HIS 3 N 1
ATOM 4853 C CA . HIS C 3 319 ? 110.212 113.011 139.994 1.00 49.01 315 HIS 3 CA 1
ATOM 4854 C C . HIS C 3 319 ? 111.342 112.757 139.008 1.00 49.01 315 HIS 3 C 1
ATOM 4855 O O . HIS C 3 319 ? 112.082 111.781 139.143 1.00 49.01 315 HIS 3 O 1
ATOM 4862 N N . GLY C 3 320 ? 111.454 113.626 138.012 1.00 51.96 316 GLY 3 N 1
ATOM 4863 C CA . GLY C 3 320 ? 112.461 113.456 136.987 1.00 51.96 316 GLY 3 CA 1
ATOM 4864 C C . GLY C 3 320 ? 112.619 114.682 136.117 1.00 51.96 316 GLY 3 C 1
ATOM 4865 O O . GLY C 3 320 ? 111.629 115.262 135.662 1.00 51.96 316 GLY 3 O 1
ATOM 4866 N N . GLY C 3 321 ? 113.860 115.086 135.878 1.00 54.82 317 GLY 3 N 1
ATOM 4867 C CA . GLY C 3 321 ? 114.123 116.287 135.115 1.00 54.82 317 GLY 3 CA 1
ATOM 4868 C C . GLY C 3 321 ? 114.146 116.077 133.617 1.00 54.82 317 GLY 3 C 1
ATOM 4869 O O . GLY C 3 321 ? 114.339 117.029 132.854 1.00 54.82 317 GLY 3 O 1
ATOM 4870 N N . LEU C 3 322 ? 113.981 114.829 133.177 1.00 52.69 318 LEU 3 N 1
ATOM 4871 C CA . LEU C 3 322 ? 113.907 114.565 131.744 1.00 52.69 318 LEU 3 CA 1
ATOM 4872 C C . LEU C 3 322 ? 112.516 114.092 131.344 1.00 52.69 318 LEU 3 C 1
ATOM 4873 O O . LEU C 3 322 ? 112.118 114.224 130.181 1.00 52.69 318 LEU 3 O 1
ATOM 4878 N N . GLY C 3 323 ? 111.770 113.532 132.290 1.00 50.99 319 GLY 3 N 1
ATOM 4879 C CA . GLY C 3 323 ? 110.446 113.004 132.034 1.00 50.99 319 GLY 3 CA 1
ATOM 4880 C C . GLY C 3 323 ? 109.320 113.725 132.745 1.00 50.99 319 GLY 3 C 1
ATOM 4881 O O . GLY C 3 323 ? 108.849 114.773 132.295 1.00 50.99 319 GLY 3 O 1
ATOM 4882 N N . SER C 3 324 ? 108.880 113.144 133.863 1.00 52.07 320 SER 3 N 1
ATOM 4883 C CA . SER C 3 324 ? 107.631 113.552 134.501 1.00 52.07 320 SER 3 CA 1
ATOM 4884 C C . SER C 3 324 ? 107.645 115.018 134.914 1.00 52.07 320 SER 3 C 1
ATOM 4885 O O . SER C 3 324 ? 106.848 115.820 134.413 1.00 52.07 320 SER 3 O 1
ATOM 4888 N N . THR C 3 325 ? 108.544 115.389 135.831 1.00 52.71 321 THR 3 N 1
ATOM 4889 C CA . THR C 3 325 ? 108.423 116.678 136.509 1.00 52.71 321 THR 3 CA 1
ATOM 4890 C C . THR C 3 325 ? 108.496 117.838 135.524 1.00 52.71 321 THR 3 C 1
ATOM 4891 O O . THR C 3 325 ? 107.511 118.556 135.326 1.00 52.71 321 THR 3 O 1
ATOM 4895 N N . VAL C 3 326 ? 109.652 118.031 134.891 1.00 54.35 322 VAL 3 N 1
ATOM 4896 C CA . VAL C 3 326 ? 109.819 119.069 133.882 1.00 54.35 322 VAL 3 CA 1
ATOM 4897 C C . VAL C 3 326 ? 111.014 118.709 133.013 1.00 54.35 322 VAL 3 C 1
ATOM 4898 O O . VAL C 3 326 ? 112.081 118.346 133.511 1.00 54.35 322 VAL 3 O 1
ATOM 4902 N N . SER C 3 327 ? 110.830 118.815 131.701 1.00 53.74 323 SER 3 N 1
ATOM 4903 C CA . SER C 3 327 ? 111.862 118.458 130.732 1.00 53.74 323 SER 3 CA 1
ATOM 4904 C C . SER C 3 327 ? 112.915 119.558 130.771 1.00 53.74 323 SER 3 C 1
ATOM 4905 O O . SER C 3 327 ? 112.799 120.570 130.074 1.00 53.74 323 SER 3 O 1
ATOM 4908 N N . ILE C 3 328 ? 113.941 119.353 131.600 1.00 55.80 324 ILE 3 N 1
ATOM 4909 C CA . ILE C 3 328 ? 114.963 120.376 131.820 1.00 55.80 324 ILE 3 CA 1
ATOM 4910 C C . ILE C 3 328 ? 115.739 120.683 130.546 1.00 55.80 324 ILE 3 C 1
ATOM 4911 O O . ILE C 3 328 ? 116.025 121.848 130.244 1.00 55.80 324 ILE 3 O 1
ATOM 4916 N N . HIS C 3 329 ? 116.101 119.652 129.785 1.00 56.81 325 HIS 3 N 1
ATOM 4917 C CA . HIS C 3 329 ? 116.948 119.847 128.614 1.00 56.81 325 HIS 3 CA 1
ATOM 4918 C C . HIS C 3 329 ? 116.304 120.746 127.559 1.00 56.81 325 HIS 3 C 1
ATOM 4919 O O . HIS C 3 329 ? 116.990 121.290 126.688 1.00 56.81 325 HIS 3 O 1
ATOM 4926 N N . ALA C 3 330 ? 114.982 120.914 127.623 1.00 55.43 326 ALA 3 N 1
ATOM 4927 C CA . ALA C 3 330 ? 114.294 121.721 126.621 1.00 55.43 326 ALA 3 CA 1
ATOM 4928 C C . ALA C 3 330 ? 114.107 123.165 127.076 1.00 55.43 326 ALA 3 C 1
ATOM 4929 O O . ALA C 3 330 ? 113.643 124.004 126.296 1.00 55.43 326 ALA 3 O 1
ATOM 4931 N N . ILE C 3 331 ? 114.450 123.479 128.328 1.00 57.45 327 ILE 3 N 1
ATOM 4932 C CA . ILE C 3 331 ? 114.202 124.821 128.849 1.00 57.45 327 ILE 3 CA 1
ATOM 4933 C C . ILE C 3 331 ? 115.007 125.843 128.059 1.00 57.45 327 ILE 3 C 1
ATOM 4934 O O . ILE C 3 331 ? 116.203 125.663 127.812 1.00 57.45 327 ILE 3 O 1
ATOM 4939 N N . GLN C 3 332 ? 114.344 126.936 127.672 1.00 59.28 328 GLN 3 N 1
ATOM 4940 C CA . GLN C 3 332 ? 114.927 127.872 126.713 1.00 59.28 328 GLN 3 CA 1
ATOM 4941 C C . GLN C 3 332 ? 116.000 128.755 127.345 1.00 59.28 328 GLN 3 C 1
ATOM 4942 O O . GLN C 3 332 ? 117.021 129.046 126.710 1.00 59.28 328 GLN 3 O 1
ATOM 4948 N N . GLU C 3 333 ? 115.794 129.197 128.589 1.00 57.38 329 GLU 3 N 1
ATOM 4949 C CA . GLU C 3 333 ? 116.730 130.139 129.198 1.00 57.38 329 GLU 3 CA 1
ATOM 4950 C C . GLU C 3 333 ? 118.069 129.480 129.502 1.00 57.38 329 GLU 3 C 1
ATOM 4951 O O . GLU C 3 333 ? 119.100 130.158 129.579 1.00 57.38 329 GLU 3 O 1
ATOM 4957 N N . LEU C 3 334 ? 118.075 128.161 129.679 1.00 55.82 330 LEU 3 N 1
ATOM 4958 C CA . LEU C 3 334 ? 119.309 127.449 129.979 1.00 55.82 330 LEU 3 CA 1
ATOM 4959 C C . LEU C 3 334 ? 120.272 127.527 128.801 1.00 55.82 330 LEU 3 C 1
ATOM 4960 O O . LEU C 3 334 ? 119.853 127.657 127.647 1.00 55.82 330 LEU 3 O 1
ATOM 4965 N N . ASN C 3 335 ? 121.572 127.450 129.098 1.00 56.65 331 ASN 3 N 1
ATOM 4966 C CA . ASN C 3 335 ? 122.572 127.568 128.043 1.00 56.65 331 ASN 3 CA 1
ATOM 4967 C C . ASN C 3 335 ? 122.589 126.336 127.152 1.00 56.65 331 ASN 3 C 1
ATOM 4968 O O . ASN C 3 335 ? 122.317 126.426 125.949 1.00 56.65 331 ASN 3 O 1
ATOM 4973 N N . HIS C 3 336 ? 122.895 125.176 127.720 1.00 55.83 332 HIS 3 N 1
ATOM 4974 C CA . HIS C 3 336 ? 123.150 123.962 126.950 1.00 55.83 332 HIS 3 CA 1
ATOM 4975 C C . HIS C 3 336 ? 121.851 123.173 126.810 1.00 55.83 332 HIS 3 C 1
ATOM 4976 O O . HIS C 3 336 ? 121.390 122.528 127.752 1.00 55.83 332 HIS 3 O 1
ATOM 4983 N N . HIS C 3 337 ? 121.267 123.229 125.618 1.00 57.59 333 HIS 3 N 1
ATOM 4984 C CA . HIS C 3 337 ? 120.187 122.321 125.268 1.00 57.59 333 HIS 3 CA 1
ATOM 4985 C C . HIS C 3 337 ? 120.764 121.029 124.705 1.00 57.59 333 HIS 3 C 1
ATOM 4986 O O . HIS C 3 337 ? 121.644 121.054 123.840 1.00 57.59 333 HIS 3 O 1
ATOM 4993 N N . PHE C 3 338 ? 120.266 119.899 125.195 1.00 60.12 334 PHE 3 N 1
ATOM 4994 C CA . PHE C 3 338 ? 120.752 118.591 124.787 1.00 60.12 334 PHE 3 CA 1
ATOM 4995 C C . PHE C 3 338 ? 119.587 117.631 124.592 1.00 60.12 334 PHE 3 C 1
ATOM 4996 O O . PHE C 3 338 ? 118.484 117.842 125.102 1.00 60.12 334 PHE 3 O 1
ATOM 5004 N N . ARG C 3 339 ? 119.847 116.572 123.831 1.00 66.34 335 ARG 3 N 1
ATOM 5005 C CA . ARG C 3 339 ? 118.821 115.624 123.422 1.00 66.34 335 ARG 3 CA 1
ATOM 5006 C C . ARG C 3 339 ? 118.798 114.420 124.353 1.00 66.34 335 ARG 3 C 1
ATOM 5007 O O . ARG C 3 339 ? 119.829 114.027 124.906 1.00 66.34 335 ARG 3 O 1
ATOM 5015 N N . VAL C 3 340 ? 117.615 113.839 124.520 1.00 61.64 336 VAL 3 N 1
ATOM 5016 C CA . VAL C 3 340 ? 117.408 112.698 125.399 1.00 61.64 336 VAL 3 CA 1
ATOM 5017 C C . VAL C 3 340 ? 116.643 111.633 124.629 1.00 61.64 336 VAL 3 C 1
ATOM 5018 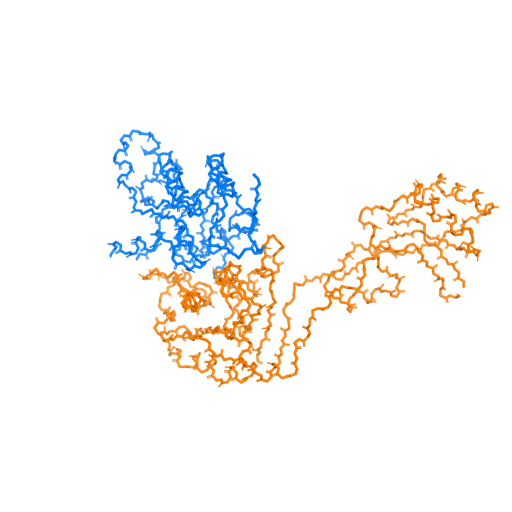O O . VAL C 3 340 ? 115.603 111.923 124.029 1.00 61.64 336 VAL 3 O 1
ATOM 5022 N N . PHE C 3 341 ? 117.151 110.404 124.652 1.00 60.47 337 PHE 3 N 1
ATOM 5023 C CA . PHE C 3 341 ? 116.547 109.284 123.943 1.00 60.47 337 PHE 3 CA 1
ATOM 5024 C C . PHE C 3 341 ? 116.175 108.196 124.937 1.00 60.47 337 PHE 3 C 1
ATOM 5025 O O . PHE C 3 341 ? 117.016 107.767 125.732 1.00 60.47 337 PHE 3 O 1
ATOM 5033 N N . ARG C 3 342 ? 114.925 107.749 124.894 1.00 60.36 338 ARG 3 N 1
ATOM 5034 C CA . ARG C 3 342 ? 114.551 106.571 125.659 1.00 60.36 338 ARG 3 CA 1
ATOM 5035 C C . ARG C 3 342 ? 115.075 105.316 124.978 1.00 60.36 338 ARG 3 C 1
ATOM 5036 O O . ARG C 3 342 ? 115.249 105.279 123.757 1.00 60.36 338 ARG 3 O 1
ATOM 5044 N N . CYS C 3 343 ? 115.331 104.277 125.779 1.00 60.15 339 CYS 3 N 1
ATOM 5045 C CA . CYS C 3 343 ? 115.832 102.994 125.283 1.00 60.15 339 CYS 3 CA 1
ATOM 5046 C C . CYS C 3 343 ? 115.306 101.896 126.205 1.00 60.15 339 CYS 3 C 1
ATOM 5047 O O . CYS C 3 343 ? 115.895 101.622 127.252 1.00 60.15 339 CYS 3 O 1
ATOM 5050 N N . ASP C 3 344 ? 114.207 101.258 125.812 1.00 64.26 340 ASP 3 N 1
ATOM 5051 C CA . ASP C 3 344 ? 113.610 100.190 126.614 1.00 64.26 340 ASP 3 CA 1
ATOM 5052 C C . ASP C 3 344 ? 113.926 98.852 125.958 1.00 64.26 340 ASP 3 C 1
ATOM 5053 O O . ASP C 3 344 ? 113.331 98.489 124.941 1.00 64.26 340 ASP 3 O 1
#

B-factor: mean 87.66, std 47.83, range [20.0, 185.91]

Radius of gyration: 28.41 Å; Cα contacts (8 Å, |Δi|>4): 912; chains: 2; bounding box: 57×59×84 Å

Secondary structure (DSSP, 8-state):
------HHHHHHHHHHHHHHHHHTS-S-EEEEE-GGGSSGGG-SS--HHHHHHSEEEEEE-TTTTT--TT--SHHHHHHHHHHH-----SEEEEEEPPPHHHHHHHHHTT-S-EEEEE--STT-TBTTSB-SS------------S-SSHHHHHHHHHHHHHS--SSS-TTTS----/-EEEE----PPP-EEEEEEEEE--HHHHHHHHHHHHHHSPPPGGG-SS-S-------EEEEEESSSPPPHHHHHHHHHHHTS----EEEEEESS---S-HHHHHHTTTT---SS-S--PPP---HHHHHHHHHHIIIIIHHHHHHH-SSSB-----EEEEGGGTSEEEEE--GGGS-BSS-STTTTTTSS-TTSSPPSS-----TTHHHHTSS----STT-EEE-SSPP-HHHHHHHHHS--SEEEESS--SSS-SSSSS--GGG-SSSS---EEEEE-